Protein AF-A0A1N6WKF1-F1 (afdb_monomer)

Sequence (582 aa):
MKNIYFLLILSIYMLMGCNNAFAAHKDSLQYNIKNKSRFSIPELYSDHFINNSDNDPETDAEIGKVIGAFNTLEASGHFTNTINPNDLTELPIGLKENISNVEYGIVVTKAKFTPEYALINVYARVVTPQQGAEGGKKTLFFGAEDVKLSYGGKIIGDAKLSLLGDINMPFNQNQWMLTLEGGRINKLNGGSVNDNTYVIIDCDGIKELSLKGNVQISRNVLVPLDGNGSVLPEFGSNGQTNRVRGDFAFKATDWNDILVKVSITPFAITSQIKNQDKGYFSFFVNNAVLDLSDLRTDPSVMFPQYYNTHGYLIGGTESWRGLYVQTLNIGLPQEFKTEDHIDSRVSFEANNLLIDSYGVSGNFAANNIFPIDRGVTNKENAWRYSLDKVGIDLAASKIVGANLEGTIQLPIQKNNDSQNNNIPKYLGYRGIITEEEYLISVTTFDQIKFDIWSAKAMIDAGSTIEMRVKNREFLPKAILNGSLDIGANAKYAESSDPNEKKDADFKGVKFQGLTIQTKAPYITAQYFGVEGEQKLANFPASINDIVVIADGSQVSLGFKVDMQIKFPVRVKLHFCKFCFDC

Solvent-accessible surface area (backbone atoms only — not comparable to full-atom values): 32436 Å² total; per-residue (Å²): 135,82,89,84,89,80,81,84,87,81,77,86,90,82,84,88,86,81,84,87,87,85,79,87,84,86,84,89,79,93,74,91,77,80,77,82,72,77,83,68,77,76,73,78,84,71,58,60,58,69,86,66,67,88,57,55,73,69,47,50,51,52,52,50,50,52,54,50,48,52,53,51,26,68,74,69,61,41,66,47,80,55,57,41,65,85,63,67,81,55,73,44,33,29,40,76,51,74,58,95,82,28,43,39,35,38,40,35,67,47,76,46,82,51,102,79,35,31,31,28,29,40,34,38,39,40,36,48,43,65,87,43,66,79,67,39,63,46,77,46,48,25,30,22,31,58,41,43,32,31,81,85,43,40,58,64,72,82,47,49,20,10,22,57,32,56,46,61,45,37,16,61,92,24,37,29,35,42,35,41,37,28,20,41,63,32,89,86,68,18,41,51,35,59,68,47,14,31,37,33,43,58,41,69,47,81,74,40,40,34,47,19,33,36,39,37,36,22,52,74,58,30,36,22,31,47,100,76,62,45,76,54,60,65,54,42,100,85,72,44,72,53,46,25,40,25,49,40,71,51,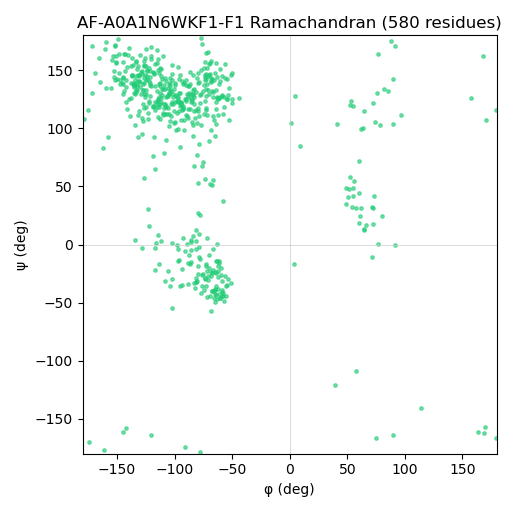78,37,95,47,86,50,62,38,74,42,69,22,43,38,51,25,30,30,52,33,75,42,64,73,42,77,32,47,40,42,54,26,43,43,40,70,51,28,36,40,34,64,12,74,76,48,55,69,88,83,69,69,80,54,69,64,36,74,78,68,59,74,46,78,79,38,72,35,62,48,52,36,35,41,26,63,52,34,38,39,26,48,29,59,31,52,28,27,78,92,24,69,94,45,60,46,66,48,74,41,50,42,39,40,40,41,79,64,36,38,29,30,67,39,66,51,64,66,74,39,56,45,92,42,21,28,29,44,95,71,77,52,39,34,24,26,38,42,31,43,38,41,30,35,49,54,62,35,59,79,40,28,41,38,33,29,35,36,42,60,98,48,51,62,91,74,88,72,90,61,93,84,55,59,90,48,48,47,35,36,27,39,46,47,82,92,45,60,53,33,53,30,59,60,88,57,49,41,61,34,53,69,70,61,20,45,33,39,51,39,74,88,26,39,39,40,46,43,65,50,78,30,24,41,47,46,32,37,36,36,28,32,34,34,34,35,43,46,93,58,77,90,60,93,71,89,56,91,78,69,87,59,73,31,71,48,65,56,33,35,36,32,53,36,29,40,38,67,51,84,67,30,49,52,62,76,42,47,34,51,80,64,84,43,61,40,62,99,44,67,34,32,43,70,46,38,43,80,48,59,57,74,86,47,66,41,78,45,72,43,74,52,69,71,80,89,72,91,78,92,82,91,85,80,88,82,82,84,79,67,89,126

Nearest PDB structures (foldseek):
  5fok-assembly1_A  TM=1.013E-01  e=9.916E-01  Pseudomonas aeruginosa PAO1
  6bpn-assembly1_A  TM=9.992E-02  e=1.251E+00  Escherichia coli K-12
  6bpo-assembly4_D  TM=1.224E-01  e=4.006E+00  Escherichia coli K-12

Secondary structure (DSSP, 8-state):
---------------------------------------PPP--------------HHHHHHHHHHHHHHHHHHHHT-B-SS--GGGTTSS-EEEEEEETTEEEEEEEEEEEE-SS-EEEEEEEEEE--TTSTTT---EEEEEEEEEEEETTTEESS-EEEEEBS-EEEEETTTTEEEEE--BEE-TTTS-EES-SSEEEE-SSSEEEEEEEEEEEE-TTTEEEB-TTSPBPPSB-TTSSB--EEEEEEEEES-TT--EEEEEE--EEEHHHHT-SSS---EEE-S-EEEE--SS---TT----HHHHHHTTTTT-STT--EEEEEEEEEEPPTT-EESS-SSS--EEEEEEEEEETTEEEEEEEEEEEEEEEEEES-SSSPPEEEEEEEEEEEETTEEEEEEEEEEEE-TT--------TTS-SSEEEEEEE-SS-EEE-----SEEEETGGGEEEEEPTT-EEEEEEETTEEEEEEEEEEEEEEEES--------TTS--SEEEEEEEEEEEEEESSSS-EE-SEEEESS-EE-TTSSEEEEEEEEEEETTEEEEEEEEEE----SS-----PPP-----

Radius of gyration: 40.0 Å; Cα contacts (8 Å, |Δi|>4): 1348; chains: 1; bounding box: 128×79×118 Å

Mean predicted aligned error: 13.72 Å

Foldseek 3Di:
DDDDDDDDDDDDDDDDDDDDDDDDDDDDDDDDDDDPDDPDDPDPPFQFDDQDFPADPVLVVVVVVQVVQVVVCVVVVQEDQFAAPVSVPDDFHKYWDADPNKIKIKTWGDWDDDPFWIWTKMKMWIWDQQLFAVPGTDIWIWTFGGFTAGNVRKTDPWPKTWTRGKGWRAHLNRQKIKIWHTFDQDPVRRDTDPRQWIFTAIRRGTDKTKTWTKMWGTLQFKFFADPQQHGDDQADPVRDGDTWMWTFIDIDPDPQFQKTKTATGKIWTNLQVVDQQKFTKIKAAGIKIFDRHLAADDPLQDDDPCCVVVVVQVVHPSSFGWIWGAKIKMFDGLQWFWPVANPGTQIDMFGTWTQGSLGIFDKGKDACSDAQNTTWQHDPLTKTKTFGMWIFTDDSSFTPWIKTKIWIDAPFADPDPDPPPPADRTFIWMWIDGSVFGGTWGFGDFWGATPPQRKTKTFDGPWTWGFGTGSRGTKIKTFTWTFIWHFPPDPPDPDPDPPDDTQFIAGGFTFGRFMAISDPVRTDTPATFHDDWGDRRPFQKTWGGWHWDGDRPFTDIDTDIDHDDDDDDDDDDDDDDDGDDD

pLDDT: mean 77.57, std 20.73, range [22.56, 97.56]

Structure (mmCIF, N/CA/C/O backbone):
data_AF-A0A1N6WKF1-F1
#
_entry.id   AF-A0A1N6WKF1-F1
#
loop_
_atom_site.group_PDB
_atom_site.id
_atom_site.type_symbol
_atom_site.label_atom_id
_atom_site.label_alt_id
_atom_site.label_comp_id
_atom_site.label_asym_id
_atom_site.label_entity_id
_atom_site.label_seq_id
_atom_site.pdbx_PDB_ins_code
_atom_site.Cartn_x
_atom_site.Cartn_y
_atom_site.Cartn_z
_atom_site.occupancy
_atom_site.B_iso_or_equiv
_atom_site.auth_seq_id
_atom_site.auth_comp_id
_atom_site.auth_asym_id
_atom_site.auth_atom_id
_atom_site.pdbx_PDB_model_num
ATOM 1 N N . MET A 1 1 ? 84.479 16.472 10.503 1.00 37.78 1 MET A N 1
ATOM 2 C CA . MET A 1 1 ? 84.523 17.217 9.223 1.00 37.78 1 MET A CA 1
ATOM 3 C C . MET A 1 1 ? 83.246 18.044 9.146 1.00 37.78 1 MET A C 1
ATOM 5 O O . MET A 1 1 ? 82.186 17.455 9.042 1.00 37.78 1 MET A O 1
ATOM 9 N N . LYS A 1 2 ? 83.305 19.279 9.668 1.00 32.84 2 LYS A N 1
ATOM 10 C CA . LYS A 1 2 ? 83.156 20.555 8.929 1.00 32.84 2 LYS A CA 1
ATOM 11 C C . LYS A 1 2 ? 81.752 20.711 8.293 1.00 32.84 2 LYS A C 1
ATOM 13 O O . LYS A 1 2 ? 81.463 19.998 7.348 1.00 32.84 2 LYS A O 1
ATOM 18 N N . ASN A 1 3 ? 80.834 21.476 8.909 1.00 32.59 3 ASN A N 1
ATOM 19 C CA . ASN A 1 3 ? 80.689 22.958 8.835 1.00 32.59 3 ASN A CA 1
ATOM 20 C C . ASN A 1 3 ? 80.143 23.381 7.452 1.00 32.59 3 ASN A C 1
ATOM 22 O O . ASN A 1 3 ? 80.785 23.033 6.472 1.00 32.59 3 ASN A O 1
ATOM 26 N N . ILE A 1 4 ? 79.012 24.081 7.245 1.00 32.16 4 ILE A N 1
ATOM 27 C CA . ILE A 1 4 ? 78.360 25.274 7.862 1.00 32.16 4 ILE A CA 1
ATOM 28 C C . ILE A 1 4 ? 76.945 25.359 7.198 1.00 32.16 4 ILE A C 1
ATOM 30 O O . ILE A 1 4 ? 76.880 25.108 6.000 1.00 32.16 4 ILE A O 1
ATOM 34 N N . TYR A 1 5 ? 75.756 25.494 7.814 1.00 31.97 5 TYR A N 1
ATOM 35 C CA . TYR A 1 5 ? 75.121 26.463 8.741 1.00 31.97 5 TYR A CA 1
ATOM 36 C C . TYR A 1 5 ? 74.868 27.897 8.227 1.00 31.97 5 TYR A C 1
ATOM 38 O O . TYR A 1 5 ? 75.799 28.674 8.082 1.00 31.97 5 TYR A O 1
ATOM 46 N N . PHE A 1 6 ? 73.589 28.280 8.115 1.00 28.36 6 PHE A N 1
ATOM 47 C CA . PHE A 1 6 ? 73.062 29.615 8.474 1.00 28.36 6 PHE A CA 1
ATOM 48 C C . PHE A 1 6 ? 71.521 29.495 8.620 1.00 28.36 6 PHE A C 1
ATOM 50 O O . PHE A 1 6 ? 70.817 29.437 7.620 1.00 28.36 6 PHE A O 1
ATOM 57 N N . LEU A 1 7 ? 70.975 29.047 9.766 1.00 26.23 7 LEU A N 1
ATOM 58 C CA . LEU A 1 7 ? 70.470 29.850 10.910 1.00 26.23 7 LEU A CA 1
ATOM 59 C C . LEU A 1 7 ? 69.690 31.109 10.470 1.00 26.23 7 LEU A C 1
ATOM 61 O O . LEU A 1 7 ? 70.266 32.008 9.875 1.00 26.23 7 LEU A O 1
ATOM 65 N N . LEU A 1 8 ? 68.352 31.126 10.547 1.00 26.27 8 LEU A N 1
ATOM 66 C CA . LEU A 1 8 ? 67.514 31.481 11.714 1.00 26.27 8 LEU A CA 1
ATOM 67 C C . LEU A 1 8 ? 67.859 32.851 12.337 1.00 26.27 8 LEU A C 1
ATOM 69 O O . LEU A 1 8 ? 68.944 33.041 12.873 1.00 26.27 8 LEU A O 1
ATOM 73 N N . ILE A 1 9 ? 66.819 33.696 12.393 1.00 26.62 9 ILE A N 1
ATOM 74 C CA . ILE A 1 9 ? 66.596 34.841 13.296 1.00 26.62 9 ILE A CA 1
ATOM 75 C C . ILE A 1 9 ? 67.137 36.194 12.814 1.00 26.62 9 ILE A C 1
ATOM 77 O O . ILE A 1 9 ? 68.294 36.540 13.016 1.00 26.62 9 ILE A O 1
ATOM 81 N N . LEU A 1 10 ? 66.209 37.037 12.352 1.00 23.73 10 LEU A N 1
ATOM 82 C CA . LEU A 1 10 ? 66.178 38.435 12.771 1.00 23.73 10 LEU A CA 1
ATOM 83 C C . LEU A 1 10 ? 64.723 38.807 13.115 1.00 23.73 10 LEU A C 1
ATOM 85 O O . LEU A 1 10 ? 63.861 38.908 12.246 1.00 23.73 10 LEU A O 1
ATOM 89 N N . SER A 1 11 ? 64.478 38.850 14.428 1.00 24.16 11 SER A N 1
ATOM 90 C CA . SER A 1 11 ? 63.603 39.756 15.198 1.00 24.16 11 SER A CA 1
ATOM 91 C C . SER A 1 11 ? 62.751 40.755 14.391 1.00 24.16 11 SER A C 1
ATOM 93 O O . SER A 1 11 ? 63.273 41.474 13.549 1.00 24.16 11 SER A O 1
ATOM 95 N N . ILE A 1 12 ? 61.430 40.829 14.589 1.00 25.83 12 ILE A N 1
ATOM 96 C CA . ILE A 1 12 ? 60.766 41.550 15.696 1.00 25.83 12 ILE A CA 1
ATOM 97 C C . ILE A 1 12 ? 61.236 43.022 15.828 1.00 25.83 12 ILE A C 1
ATOM 99 O O . ILE A 1 12 ? 62.388 43.282 16.152 1.00 25.83 12 ILE A O 1
ATOM 103 N N . TYR A 1 13 ? 60.254 43.929 15.698 1.00 22.75 13 TYR A N 1
ATOM 104 C CA . TYR A 1 13 ? 60.207 45.363 16.050 1.00 22.75 13 TYR A CA 1
ATOM 105 C C . TYR A 1 13 ? 60.883 46.408 15.142 1.00 22.75 13 TYR A C 1
ATOM 107 O O . TYR A 1 13 ? 62.071 46.678 15.257 1.00 22.75 13 TYR A O 1
ATOM 115 N N . MET A 1 14 ? 60.050 47.117 14.365 1.00 22.56 14 MET A N 1
ATOM 116 C CA . MET A 1 14 ? 59.837 48.586 14.393 1.00 22.56 14 MET A CA 1
ATOM 117 C C . MET A 1 14 ? 58.983 48.965 13.164 1.00 22.56 14 MET A C 1
ATOM 119 O O . MET A 1 14 ? 59.391 48.714 12.040 1.00 22.56 14 MET A O 1
ATOM 123 N N . LEU A 1 15 ? 57.699 49.308 13.314 1.00 23.19 15 LEU A N 1
ATOM 124 C CA . LEU A 1 15 ? 57.129 50.597 13.754 1.00 23.19 15 LEU A CA 1
ATOM 125 C C . LEU A 1 15 ? 57.025 51.647 12.635 1.00 23.19 15 LEU A C 1
ATOM 127 O O . LEU A 1 15 ? 57.998 51.946 11.958 1.00 23.19 15 LEU A O 1
ATOM 131 N N . MET A 1 16 ? 55.834 52.264 12.604 1.00 25.94 16 MET A N 1
ATOM 132 C CA . MET A 1 16 ? 55.419 53.478 11.884 1.00 25.94 16 MET A CA 1
ATOM 133 C C . MET A 1 16 ? 55.189 53.314 10.372 1.00 25.94 16 MET A C 1
ATOM 135 O O . MET A 1 16 ? 56.022 52.797 9.653 1.00 25.94 16 MET A O 1
ATOM 139 N N . GLY A 1 17 ? 54.086 53.758 9.779 1.00 24.44 17 GLY A N 1
ATOM 140 C CA . GLY A 1 17 ? 52.971 54.546 10.281 1.00 24.44 17 GLY A CA 1
ATOM 141 C C . GLY A 1 17 ? 52.286 55.237 9.100 1.00 24.44 17 GLY A C 1
ATOM 142 O O . GLY A 1 17 ? 52.933 55.931 8.326 1.00 24.44 17 GLY A O 1
ATOM 143 N N . CYS A 1 18 ? 50.978 55.049 8.975 1.00 24.20 18 CYS A N 1
ATOM 144 C CA . CYS A 1 18 ? 50.032 56.047 8.474 1.00 24.20 18 CYS A CA 1
ATOM 145 C C . CYS A 1 18 ? 48.665 55.618 9.020 1.00 24.20 18 CYS A C 1
ATOM 147 O O . CYS A 1 18 ? 48.129 54.595 8.612 1.00 24.20 18 CYS A O 1
ATOM 149 N N . ASN A 1 19 ? 48.285 56.141 10.188 1.00 26.33 19 ASN A N 1
ATOM 150 C CA . ASN A 1 19 ? 47.497 57.370 10.371 1.00 26.33 19 ASN A CA 1
ATOM 151 C C . ASN A 1 19 ? 46.109 57.226 9.733 1.00 26.33 19 ASN A C 1
ATOM 153 O O . ASN A 1 19 ? 45.981 57.216 8.518 1.00 26.33 19 ASN A O 1
ATOM 157 N N . ASN A 1 20 ? 45.081 56.922 10.522 1.00 26.06 20 ASN A N 1
ATOM 158 C CA . ASN A 1 20 ? 44.403 57.760 11.530 1.00 26.06 20 ASN A CA 1
ATOM 159 C C . ASN A 1 20 ? 43.164 58.403 10.911 1.00 26.06 20 ASN A C 1
ATOM 161 O O . ASN A 1 20 ? 43.280 59.321 10.110 1.00 26.06 20 ASN A O 1
ATOM 165 N N . ALA A 1 21 ? 41.994 57.972 11.369 1.00 25.20 21 ALA A N 1
ATOM 166 C CA . ALA A 1 21 ? 41.116 58.806 12.186 1.00 25.20 21 ALA A CA 1
ATOM 167 C C . ALA A 1 21 ? 39.856 57.996 12.509 1.00 25.20 21 ALA A C 1
ATOM 169 O O . ALA A 1 21 ? 39.130 57.609 11.605 1.00 25.20 21 ALA A O 1
ATOM 170 N N . PHE A 1 22 ? 39.627 57.691 13.784 1.00 24.61 22 PHE A N 1
ATOM 171 C CA . PHE A 1 22 ? 38.478 58.213 14.530 1.00 24.61 22 PHE A CA 1
ATOM 172 C C . PHE A 1 22 ? 38.545 57.680 15.963 1.00 24.61 22 PHE A C 1
ATOM 174 O O . PHE A 1 22 ? 38.367 56.495 16.235 1.00 24.61 22 PHE A O 1
ATOM 181 N N . ALA A 1 23 ? 38.869 58.593 16.873 1.00 24.53 23 ALA A N 1
ATOM 182 C CA . ALA A 1 23 ? 38.777 58.397 18.304 1.00 24.53 23 ALA A CA 1
ATOM 183 C C . ALA A 1 23 ? 37.346 58.690 18.779 1.00 24.53 23 ALA A C 1
ATOM 185 O O . ALA A 1 23 ? 36.714 59.613 18.278 1.00 24.53 23 ALA A O 1
ATOM 186 N N . ALA A 1 24 ? 36.936 57.925 19.795 1.00 26.53 24 ALA A N 1
ATOM 187 C CA . ALA A 1 24 ? 36.057 58.297 20.905 1.00 26.53 24 ALA A CA 1
ATOM 188 C C . ALA A 1 24 ? 34.667 58.891 20.592 1.00 26.53 24 ALA A C 1
ATOM 190 O O . ALA A 1 24 ? 34.552 60.028 20.162 1.00 26.53 24 ALA A O 1
ATOM 191 N N . HIS A 1 25 ? 33.601 58.215 21.031 1.00 25.89 25 HIS A N 1
ATOM 192 C CA . HIS A 1 25 ? 32.959 58.569 22.303 1.00 25.89 25 HIS A CA 1
ATOM 193 C C . HIS A 1 25 ? 31.938 57.504 22.724 1.00 25.89 25 HIS A C 1
ATOM 195 O O . HIS A 1 25 ? 31.311 56.834 21.910 1.00 25.89 25 HIS A O 1
ATOM 201 N N . LYS A 1 26 ? 31.824 57.357 24.038 1.00 27.23 26 LYS A N 1
ATOM 202 C CA . LYS A 1 26 ? 30.917 56.488 24.778 1.00 27.23 26 LYS A CA 1
ATOM 203 C C . LYS A 1 26 ? 29.518 57.127 24.844 1.00 27.23 26 LYS A C 1
ATOM 205 O O . LYS A 1 26 ? 29.430 58.347 24.976 1.00 27.23 26 LYS A O 1
ATOM 210 N N . ASP A 1 27 ? 28.512 56.255 24.848 1.00 25.66 27 ASP A N 1
ATOM 211 C CA . ASP A 1 27 ? 27.101 56.418 25.234 1.00 25.66 27 ASP A CA 1
ATOM 212 C C . ASP A 1 27 ? 26.043 56.954 24.249 1.00 25.66 27 ASP A C 1
ATOM 214 O O . ASP A 1 27 ? 26.132 58.025 23.658 1.00 25.66 27 ASP A O 1
ATOM 218 N N . SER A 1 28 ? 24.944 56.186 24.249 1.00 28.48 28 SER A N 1
ATOM 219 C CA . SER A 1 28 ? 23.585 56.445 23.762 1.00 28.48 28 SER A CA 1
ATOM 220 C C . SER A 1 28 ? 23.352 56.439 22.247 1.00 28.48 28 SER A C 1
ATOM 222 O O . SER A 1 28 ? 23.659 57.388 21.542 1.00 28.48 28 SER A O 1
ATOM 224 N N . LEU A 1 29 ? 22.718 55.363 21.766 1.00 24.48 29 LEU A N 1
ATOM 225 C CA . LEU A 1 29 ? 21.464 55.409 21.000 1.00 24.48 29 LEU A CA 1
ATOM 226 C C . LEU A 1 29 ? 20.990 53.974 20.731 1.00 24.48 29 LEU A C 1
ATOM 228 O O . LEU A 1 29 ? 21.654 53.178 20.071 1.00 24.48 29 LEU A O 1
ATOM 232 N N . GLN A 1 30 ? 19.835 53.641 21.304 1.00 32.75 30 GLN A N 1
ATOM 233 C CA . GLN A 1 30 ? 19.128 52.396 21.050 1.00 32.75 30 GLN A CA 1
ATOM 234 C C . GLN A 1 30 ? 18.736 52.306 19.572 1.00 32.75 30 GLN A C 1
ATOM 236 O O . GLN A 1 30 ? 18.027 53.176 19.071 1.00 32.75 30 GLN A O 1
ATOM 241 N N . TYR A 1 31 ? 19.117 51.218 18.906 1.00 23.39 31 TYR A N 1
ATOM 242 C CA . TYR A 1 31 ? 18.429 50.764 17.702 1.00 23.39 31 TYR A CA 1
ATOM 243 C C . TYR A 1 31 ? 18.294 49.240 17.740 1.00 23.39 31 TYR A C 1
ATOM 245 O O . TYR A 1 31 ? 19.268 48.494 17.674 1.00 23.39 31 TYR A O 1
ATOM 253 N N . ASN A 1 32 ? 17.050 48.795 17.916 1.00 30.72 32 ASN A N 1
ATOM 254 C CA . ASN A 1 32 ? 16.631 47.399 17.904 1.00 30.72 32 ASN A CA 1
ATOM 255 C C . ASN A 1 32 ? 16.901 46.778 16.527 1.00 30.72 32 ASN A C 1
ATOM 257 O O . ASN A 1 32 ? 16.188 47.077 15.569 1.00 30.72 32 ASN A O 1
ATOM 261 N N . ILE A 1 33 ? 17.858 45.853 16.439 1.00 29.73 33 ILE A N 1
ATOM 262 C CA . ILE A 1 33 ? 17.930 44.897 15.330 1.00 29.73 33 ILE A CA 1
ATOM 263 C C . ILE A 1 33 ? 17.448 43.551 15.862 1.00 29.73 33 ILE A C 1
ATOM 265 O O . ILE A 1 33 ? 18.150 42.845 16.584 1.00 29.73 33 ILE A O 1
ATOM 269 N N . LYS A 1 34 ? 16.198 43.235 15.510 1.00 29.91 34 LYS A N 1
ATOM 270 C CA . LYS A 1 34 ? 15.560 41.940 15.732 1.00 29.91 34 LYS A CA 1
ATOM 271 C C . LYS A 1 34 ? 16.421 40.817 15.145 1.00 29.91 34 LYS A C 1
ATOM 273 O O . LYS A 1 34 ? 16.797 40.862 13.978 1.00 29.91 34 LYS A O 1
ATOM 278 N N . ASN A 1 35 ? 16.675 39.822 15.993 1.00 27.80 35 ASN A N 1
ATOM 279 C CA . ASN A 1 35 ? 17.045 38.434 15.722 1.00 27.80 35 ASN A CA 1
ATOM 280 C C . ASN A 1 35 ? 17.199 38.046 14.241 1.00 27.80 35 ASN A C 1
ATOM 282 O O . ASN A 1 35 ? 16.221 37.737 13.563 1.00 27.80 35 ASN A O 1
ATOM 286 N N . LYS A 1 36 ? 18.453 37.903 13.792 1.00 29.98 36 LYS A N 1
ATOM 287 C CA . LYS A 1 36 ? 18.791 36.885 12.791 1.00 29.98 36 LYS A CA 1
ATOM 288 C C . LYS A 1 36 ? 18.625 35.526 13.466 1.00 29.98 36 LYS A C 1
ATOM 290 O O . LYS A 1 36 ? 19.495 35.092 14.220 1.00 29.98 36 LYS A O 1
ATOM 295 N N . SER A 1 37 ? 17.486 34.886 13.227 1.00 28.33 37 SER A N 1
ATOM 296 C CA . SER A 1 37 ? 17.310 33.464 13.483 1.00 28.33 37 SER A CA 1
ATOM 297 C C . SER A 1 37 ? 18.414 32.700 12.754 1.00 28.33 37 SER A C 1
ATOM 299 O O . SER A 1 37 ? 18.620 32.841 11.547 1.00 28.33 37 SER A O 1
ATOM 301 N N . ARG A 1 38 ? 19.156 31.890 13.510 1.00 28.34 38 ARG A N 1
ATOM 302 C CA . ARG A 1 38 ? 19.869 30.749 12.946 1.00 28.34 38 ARG A CA 1
ATOM 303 C C . ARG A 1 38 ? 18.803 29.897 12.263 1.00 28.34 38 ARG A C 1
ATOM 305 O O . ARG A 1 38 ? 17.875 29.458 12.934 1.00 28.34 38 ARG A O 1
ATOM 312 N N . PHE A 1 39 ? 18.909 29.708 10.953 1.00 29.69 39 PHE A N 1
ATOM 313 C CA . PHE A 1 39 ? 18.205 28.623 10.282 1.00 29.69 39 PHE A CA 1
ATOM 314 C C . PHE A 1 39 ? 18.796 27.322 10.827 1.00 29.69 39 PHE A C 1
ATOM 316 O O . PHE A 1 39 ? 19.851 26.868 10.389 1.00 29.69 39 PHE A O 1
ATOM 323 N N . SER A 1 40 ? 18.163 26.778 11.861 1.00 28.72 40 SER A N 1
ATOM 324 C CA . SER A 1 40 ? 18.255 25.364 12.181 1.00 28.72 40 SER A CA 1
ATOM 325 C C . SER A 1 40 ? 17.661 24.605 10.998 1.00 28.72 40 SER A C 1
ATOM 327 O O . SER A 1 40 ? 16.544 24.886 10.564 1.00 28.72 40 SER A O 1
ATOM 329 N N . ILE A 1 41 ? 18.439 23.674 10.451 1.00 32.62 41 ILE A N 1
ATOM 330 C CA . ILE A 1 41 ? 17.928 22.607 9.589 1.00 32.62 41 ILE A CA 1
ATOM 331 C C . ILE A 1 41 ? 16.756 21.979 10.361 1.00 32.62 41 ILE A C 1
ATOM 333 O O . ILE A 1 41 ? 16.967 21.650 11.533 1.00 32.62 41 ILE A O 1
ATOM 337 N N . PRO A 1 42 ? 15.538 21.877 9.795 1.00 37.97 42 PRO A N 1
ATOM 338 C CA . PRO A 1 42 ? 14.446 21.210 10.484 1.00 37.97 42 PRO A CA 1
ATOM 339 C C . PRO A 1 42 ? 14.914 19.809 10.863 1.00 37.97 42 PRO A C 1
ATOM 341 O O . PRO A 1 42 ? 15.413 19.069 10.012 1.00 37.97 42 PRO A O 1
ATOM 344 N N . GLU A 1 43 ? 14.803 19.481 12.147 1.00 37.06 43 GLU A N 1
ATOM 345 C CA . GLU A 1 43 ? 14.845 18.104 12.621 1.00 37.06 43 GLU A CA 1
ATOM 346 C C . GLU A 1 43 ? 13.980 17.272 11.672 1.00 37.06 43 GLU A C 1
ATOM 348 O O . GLU A 1 43 ? 12.849 17.659 11.371 1.00 37.06 43 GLU A O 1
ATOM 353 N N . LEU A 1 44 ? 14.551 16.198 11.124 1.00 42.22 44 LEU A N 1
ATOM 354 C CA . LEU A 1 44 ? 13.854 15.289 10.224 1.00 42.22 44 LEU A CA 1
ATOM 355 C C . LEU A 1 44 ? 12.562 14.862 10.938 1.00 42.22 44 LEU A C 1
ATOM 357 O O . LEU A 1 44 ? 12.637 14.139 11.932 1.00 42.22 44 LEU A O 1
ATOM 361 N N . TYR A 1 45 ? 11.403 15.366 10.501 1.00 58.06 45 TYR A N 1
ATOM 362 C CA . TYR A 1 45 ? 10.125 14.994 11.098 1.00 58.06 45 TYR A CA 1
ATOM 363 C C . TYR A 1 45 ? 9.992 13.480 10.966 1.00 58.06 45 TYR A C 1
ATOM 365 O O . TYR A 1 45 ? 9.957 12.927 9.868 1.00 58.06 45 TYR A O 1
ATOM 373 N N . SER A 1 46 ? 10.040 12.811 12.108 1.00 67.69 46 SER A N 1
ATOM 374 C CA . SER A 1 46 ? 10.032 11.366 12.193 1.00 67.69 46 SER A CA 1
ATOM 375 C C . SER A 1 46 ? 8.612 10.961 12.539 1.00 67.69 46 SER A C 1
ATOM 377 O O . SER A 1 46 ? 8.176 11.166 13.670 1.00 67.69 46 SER A O 1
ATOM 379 N N . ASP A 1 47 ? 7.881 10.429 11.560 1.00 83.06 47 ASP A N 1
ATOM 380 C CA . ASP A 1 47 ? 6.450 10.139 11.689 1.00 83.06 47 ASP A CA 1
ATOM 381 C C . ASP A 1 47 ? 6.209 8.887 12.549 1.00 83.06 47 ASP A C 1
ATOM 383 O O . ASP A 1 47 ? 5.891 7.819 12.039 1.00 83.06 47 ASP A O 1
ATOM 387 N N . HIS A 1 48 ? 6.439 8.973 13.855 1.00 81.62 48 HIS A N 1
ATOM 388 C CA . HIS A 1 48 ? 6.141 7.895 14.797 1.00 81.62 48 HIS A CA 1
ATOM 389 C C . HIS A 1 48 ? 4.822 8.177 15.499 1.00 81.62 48 HIS A C 1
ATOM 391 O O . HIS A 1 48 ? 4.560 9.304 15.926 1.00 81.62 48 HIS A O 1
ATOM 397 N N . PHE A 1 49 ? 4.011 7.138 15.673 1.00 83.88 49 PHE A N 1
ATOM 398 C CA . PHE A 1 49 ? 2.817 7.259 16.490 1.00 83.88 49 PHE A CA 1
ATOM 399 C C . PHE A 1 49 ? 3.194 7.383 17.964 1.00 83.88 49 PHE A C 1
ATOM 401 O O . PHE A 1 49 ? 4.008 6.624 18.491 1.00 83.88 49 PHE A O 1
ATOM 408 N N . ILE A 1 50 ? 2.574 8.347 18.636 1.00 76.56 50 ILE A N 1
ATOM 409 C CA . ILE A 1 50 ? 2.678 8.526 20.080 1.00 76.56 50 ILE A CA 1
ATOM 410 C C . ILE A 1 50 ? 1.374 8.020 20.686 1.00 76.56 50 ILE A C 1
ATOM 412 O O . ILE A 1 50 ? 0.293 8.257 20.151 1.00 76.56 50 ILE A O 1
ATOM 416 N N . ASN A 1 51 ? 1.478 7.315 21.808 1.00 66.69 51 ASN A N 1
ATOM 417 C CA . ASN A 1 51 ? 0.331 6.818 22.556 1.00 66.69 51 ASN A CA 1
ATOM 418 C C . ASN A 1 51 ? -0.336 7.957 23.351 1.00 66.69 51 ASN A C 1
ATOM 420 O O . ASN A 1 51 ? -0.271 7.967 24.579 1.00 66.69 51 ASN A O 1
ATOM 424 N N . ASN A 1 52 ? -0.946 8.914 22.650 1.00 61.88 52 ASN A N 1
ATOM 425 C CA . ASN A 1 52 ? -1.798 9.935 23.248 1.00 61.88 52 ASN A CA 1
ATOM 426 C C . ASN A 1 52 ? -3.258 9.635 22.897 1.00 61.88 52 ASN A C 1
ATOM 428 O O . ASN A 1 52 ? -3.614 9.430 21.734 1.00 61.88 52 ASN A O 1
ATOM 432 N N . SER A 1 53 ? -4.089 9.582 23.928 1.00 60.75 53 SER A N 1
ATOM 433 C CA . SER A 1 53 ? -5.541 9.529 23.826 1.00 60.75 53 SER A CA 1
ATOM 434 C C . SER A 1 53 ? -6.043 10.895 24.270 1.00 60.75 53 SER A C 1
ATOM 436 O O . SER A 1 53 ? -6.240 11.108 25.463 1.00 60.75 53 SER A O 1
ATOM 438 N N . ASP A 1 54 ? -6.181 11.832 23.335 1.00 66.38 54 ASP A N 1
ATOM 439 C CA . ASP A 1 54 ? -6.712 13.168 23.624 1.00 66.38 54 ASP A CA 1
ATOM 440 C C . ASP A 1 54 ? -8.247 13.105 23.623 1.00 66.38 54 ASP A C 1
ATOM 442 O O . ASP A 1 54 ? -8.913 13.627 22.727 1.00 66.38 54 ASP A O 1
ATOM 446 N N . ASN A 1 55 ? -8.808 12.397 24.605 1.00 79.75 55 ASN A N 1
ATOM 447 C CA . ASN A 1 55 ? -10.245 12.424 24.850 1.00 79.75 55 ASN A CA 1
ATOM 448 C C . ASN A 1 55 ? -10.649 13.799 25.392 1.00 79.75 55 ASN A C 1
ATOM 450 O O . ASN A 1 55 ? -9.846 14.538 25.965 1.00 79.75 55 ASN A O 1
ATOM 454 N N . ASP A 1 56 ? -11.917 14.161 25.215 1.00 84.62 56 ASP A N 1
ATOM 455 C CA . ASP A 1 56 ? -12.434 15.360 25.856 1.00 84.62 56 ASP A CA 1
ATOM 456 C C . ASP A 1 56 ? -12.553 15.159 27.390 1.00 84.62 56 ASP A C 1
ATOM 458 O O . ASP A 1 56 ? -12.722 14.027 27.860 1.00 84.62 56 ASP A O 1
ATOM 462 N N . PRO A 1 57 ? -12.512 16.239 28.195 1.00 88.44 57 PRO A N 1
ATOM 463 C CA . PRO A 1 57 ? -12.534 16.129 29.656 1.00 88.44 57 PRO A CA 1
ATOM 464 C C . PRO A 1 57 ? -13.776 15.443 30.245 1.00 88.44 57 PRO A C 1
ATOM 466 O O . PRO A 1 57 ? -13.709 14.920 31.358 1.00 88.44 57 PRO A O 1
ATOM 469 N N . GLU A 1 58 ? -14.919 15.471 29.551 1.00 88.06 58 GLU A N 1
ATOM 470 C CA . GLU A 1 58 ? -16.132 14.786 30.009 1.00 88.06 58 GLU A CA 1
ATOM 471 C C . GLU A 1 58 ? -15.956 13.273 29.869 1.00 88.06 58 GLU A C 1
ATOM 473 O O . GLU A 1 58 ? -16.210 12.532 30.820 1.00 88.06 58 GLU A O 1
ATOM 478 N N . THR A 1 59 ? -15.438 12.825 28.725 1.00 89.44 59 THR A N 1
ATOM 479 C CA . THR A 1 59 ? -15.094 11.420 28.486 1.00 89.44 59 THR A CA 1
ATOM 480 C C . THR A 1 59 ? -14.072 10.906 29.506 1.00 89.44 59 THR A C 1
ATOM 482 O O . THR A 1 59 ? -14.284 9.844 30.095 1.00 89.44 59 THR A O 1
ATOM 485 N N . ASP A 1 60 ? -13.021 11.675 29.809 1.00 90.62 60 ASP A N 1
ATOM 486 C CA . ASP A 1 60 ? -12.032 11.301 30.834 1.00 90.62 60 ASP A CA 1
ATOM 487 C C . ASP A 1 60 ? -12.646 11.181 32.237 1.00 90.62 60 ASP A C 1
ATOM 489 O O . ASP A 1 60 ? -12.313 10.269 33.001 1.00 90.62 60 ASP A O 1
ATOM 493 N N . ALA A 1 61 ? -13.581 12.071 32.585 1.00 92.12 61 ALA A N 1
ATOM 494 C CA . ALA A 1 61 ? -14.296 11.993 33.853 1.00 92.12 61 ALA A CA 1
ATOM 495 C C . ALA A 1 61 ? -15.167 10.729 33.942 1.00 92.12 61 ALA A C 1
ATOM 497 O O . ALA A 1 61 ? -15.230 10.103 35.003 1.00 92.12 61 ALA A O 1
ATOM 498 N N . GLU A 1 62 ? -15.818 10.326 32.847 1.00 92.38 62 GLU A N 1
ATOM 499 C CA . GLU A 1 62 ? -16.574 9.071 32.788 1.00 92.38 62 GLU A CA 1
ATOM 500 C C . GLU A 1 62 ? -15.659 7.851 32.914 1.00 92.38 62 GLU A C 1
ATOM 502 O O . GLU A 1 62 ? -15.927 6.983 33.744 1.00 92.38 62 GLU A O 1
ATOM 507 N N . ILE A 1 63 ? -14.536 7.814 32.192 1.00 93.88 63 ILE A N 1
ATOM 508 C CA . ILE A 1 63 ? -13.526 6.753 32.334 1.00 93.88 63 ILE A CA 1
ATOM 509 C C . ILE A 1 63 ? -13.055 6.653 33.794 1.00 93.88 63 ILE A C 1
ATOM 511 O O . ILE A 1 63 ? -12.999 5.557 34.356 1.00 93.88 63 ILE A O 1
ATOM 515 N N . GLY A 1 64 ? -12.792 7.789 34.449 1.00 95.06 64 GLY A N 1
ATOM 516 C CA . GLY A 1 64 ? -12.425 7.843 35.865 1.00 95.06 64 GLY A CA 1
ATOM 517 C C . GLY A 1 64 ? -13.483 7.237 36.797 1.00 95.06 64 GLY A C 1
ATOM 518 O O . GLY A 1 64 ? -13.130 6.521 37.739 1.00 95.06 64 GLY A O 1
ATOM 519 N N . LYS A 1 65 ? -14.778 7.450 36.519 1.00 94.06 65 LYS A N 1
ATOM 520 C CA . LYS A 1 65 ? -15.876 6.804 37.264 1.00 94.06 65 LYS A CA 1
ATOM 521 C C . LYS A 1 65 ? -15.866 5.293 37.080 1.00 94.06 65 LYS A C 1
ATOM 523 O O . LYS A 1 65 ? -16.029 4.575 38.064 1.00 94.06 65 LYS A O 1
ATOM 528 N N . VAL A 1 66 ? -15.657 4.812 35.852 1.00 95.94 66 VAL A N 1
ATOM 529 C CA . VAL A 1 66 ? -15.602 3.370 35.568 1.00 95.94 66 VAL A CA 1
ATOM 530 C C . VAL A 1 66 ? -14.430 2.719 36.298 1.00 95.94 66 VAL A C 1
ATOM 532 O O . VAL A 1 66 ? -14.616 1.714 36.982 1.00 95.94 66 VAL A O 1
ATOM 535 N N . ILE A 1 67 ? -13.241 3.324 36.231 1.00 96.50 67 ILE A N 1
ATOM 536 C CA . ILE A 1 67 ? -12.055 2.856 36.964 1.00 96.50 67 ILE A CA 1
ATOM 537 C C . ILE A 1 67 ? -12.343 2.795 38.469 1.00 96.50 67 ILE A C 1
ATOM 539 O O . ILE A 1 67 ? -12.085 1.774 39.107 1.00 96.50 67 ILE A O 1
ATOM 543 N N . GLY A 1 68 ? -12.918 3.860 39.036 1.00 97.19 68 GLY A N 1
ATOM 544 C CA . GLY A 1 68 ? -13.299 3.902 40.448 1.00 97.19 68 GLY A CA 1
ATOM 545 C C . GLY A 1 68 ? -14.281 2.792 40.829 1.00 97.19 68 GLY A C 1
ATOM 546 O O . GLY A 1 68 ? -14.071 2.111 41.830 1.00 97.19 68 GLY A O 1
ATOM 547 N N . ALA A 1 69 ? -15.303 2.559 40.003 1.00 96.94 69 ALA A N 1
ATOM 548 C CA . ALA A 1 69 ? -16.298 1.516 40.224 1.00 96.94 69 ALA A CA 1
ATOM 549 C C . ALA A 1 69 ? -15.684 0.111 40.261 1.00 96.94 69 ALA A C 1
ATOM 551 O O . ALA A 1 69 ? -15.977 -0.656 41.178 1.00 96.94 69 ALA A O 1
ATOM 552 N N . PHE A 1 70 ? -14.803 -0.214 39.309 1.00 97.38 70 PHE A N 1
ATOM 553 C CA . PHE A 1 70 ? -14.106 -1.501 39.306 1.00 97.38 70 PHE A CA 1
ATOM 554 C C . PHE A 1 70 ? -13.157 -1.649 40.500 1.00 97.38 70 PHE A C 1
ATOM 556 O O . PHE A 1 70 ? -13.145 -2.706 41.119 1.00 97.38 70 PHE A O 1
ATOM 563 N N . ASN A 1 71 ? -12.432 -0.596 40.888 1.00 97.06 71 ASN A N 1
ATOM 564 C CA . ASN A 1 71 ? -11.563 -0.642 42.069 1.00 97.06 71 ASN A CA 1
ATOM 565 C C . ASN A 1 71 ? -12.363 -0.909 43.357 1.00 97.06 71 ASN A C 1
ATOM 567 O O . ASN A 1 71 ? -11.944 -1.699 44.201 1.00 97.06 71 ASN A O 1
ATOM 571 N N . THR A 1 72 ? -13.527 -0.270 43.521 1.00 97.12 72 THR A N 1
ATOM 572 C CA . THR A 1 72 ? -14.414 -0.518 44.669 1.00 97.12 72 THR A CA 1
ATOM 573 C C . THR A 1 72 ? -15.017 -1.923 44.631 1.00 97.12 72 THR A C 1
ATOM 575 O O . THR A 1 72 ? -15.093 -2.579 45.670 1.00 97.12 72 THR A O 1
ATOM 578 N N . LEU A 1 73 ? -15.413 -2.410 43.452 1.00 96.06 73 LEU A N 1
ATOM 579 C CA . LEU A 1 73 ? -15.901 -3.779 43.272 1.00 96.06 73 LEU A CA 1
ATOM 580 C C . LEU A 1 73 ? -14.830 -4.811 43.664 1.00 96.06 73 LEU A C 1
ATOM 582 O O . LEU A 1 73 ? -15.108 -5.735 44.421 1.00 96.06 73 LEU A O 1
ATOM 586 N N . GLU A 1 74 ? -13.591 -4.623 43.209 1.00 95.38 74 GLU A N 1
ATOM 587 C CA . GLU A 1 74 ? -12.463 -5.507 43.527 1.00 95.38 74 GLU A CA 1
ATOM 588 C C . GLU A 1 74 ? -12.113 -5.492 45.022 1.00 95.38 74 GLU A C 1
ATOM 590 O O . GLU A 1 74 ? -11.814 -6.541 45.589 1.00 95.38 74 GLU A O 1
ATOM 595 N N . ALA A 1 75 ? -12.190 -4.330 45.676 1.00 96.12 75 ALA A N 1
ATOM 596 C CA . ALA A 1 75 ? -11.918 -4.200 47.108 1.00 96.12 75 ALA A CA 1
ATOM 597 C C . ALA A 1 75 ? -13.030 -4.785 47.998 1.00 96.12 75 ALA A C 1
ATOM 599 O O . ALA A 1 75 ? -12.738 -5.318 49.067 1.00 96.12 75 ALA A O 1
ATOM 600 N N . SER A 1 76 ? -14.294 -4.667 47.579 1.00 93.88 76 SER A N 1
ATOM 601 C CA . SER A 1 76 ? -15.452 -5.191 48.320 1.00 93.88 76 SER A CA 1
ATOM 602 C C . SER A 1 76 ? -15.679 -6.685 48.093 1.00 93.88 76 SER A C 1
ATOM 604 O O . SER A 1 76 ? -16.194 -7.371 48.972 1.00 93.88 76 SER A O 1
ATOM 606 N N . GLY A 1 77 ? -15.286 -7.207 46.927 1.00 92.62 77 GLY A N 1
ATOM 607 C CA . GLY A 1 77 ? -15.513 -8.600 46.559 1.00 92.62 77 GLY A CA 1
ATOM 608 C C . GLY A 1 77 ? -16.974 -8.922 46.234 1.00 92.62 77 GLY A C 1
ATOM 609 O O . GLY A 1 77 ? -17.329 -10.100 46.215 1.00 92.62 77 GLY A O 1
ATOM 610 N N . HIS A 1 78 ? -17.816 -7.915 45.966 1.00 93.94 78 HIS A N 1
ATOM 611 C CA . HIS A 1 78 ? -19.232 -8.071 45.602 1.00 93.94 78 HIS A CA 1
ATOM 612 C C . HIS A 1 78 ? -19.418 -8.594 44.168 1.00 93.94 78 HIS A C 1
ATOM 614 O O . HIS A 1 78 ? -20.068 -7.976 43.323 1.00 93.94 78 HIS A O 1
ATOM 620 N N . PHE A 1 79 ? -18.819 -9.746 43.883 1.00 94.19 79 PHE A N 1
ATOM 621 C CA . PHE A 1 79 ? -18.985 -10.450 42.623 1.00 94.19 79 PHE A CA 1
ATOM 622 C C . PHE A 1 79 ? -20.205 -11.369 42.675 1.00 94.19 79 PHE A C 1
ATOM 624 O O . PHE A 1 79 ? -20.432 -12.081 43.653 1.00 94.19 79 PHE A O 1
ATOM 631 N N . THR A 1 80 ? -20.964 -11.376 41.588 1.00 92.94 80 THR A N 1
ATOM 632 C CA . THR A 1 80 ? -22.060 -12.310 41.328 1.00 92.94 80 THR A CA 1
ATOM 633 C C . THR A 1 80 ? -21.774 -13.088 40.044 1.00 92.94 80 THR A C 1
ATOM 635 O O . THR A 1 80 ? -20.841 -12.763 39.313 1.00 92.94 80 THR A O 1
ATOM 638 N N . ASN A 1 81 ? -22.572 -14.124 39.779 1.00 89.88 81 ASN A N 1
ATOM 639 C CA . ASN A 1 81 ? -22.592 -14.840 38.500 1.00 89.88 81 ASN A CA 1
ATOM 640 C C . ASN A 1 81 ? -23.709 -14.342 37.570 1.00 89.88 81 ASN A C 1
ATOM 642 O O . ASN A 1 81 ? -23.705 -14.678 36.395 1.00 89.88 81 ASN A O 1
ATOM 646 N N . THR A 1 82 ? -24.677 -13.583 38.095 1.00 91.75 82 THR A N 1
ATOM 647 C CA . THR A 1 82 ? -25.761 -12.982 37.307 1.00 91.75 82 THR A CA 1
ATOM 648 C C . THR A 1 82 ? -26.254 -11.690 37.967 1.00 91.75 82 THR A C 1
ATOM 650 O O . THR A 1 82 ? -26.343 -11.601 39.194 1.00 91.75 82 THR A O 1
ATOM 653 N N . ILE A 1 83 ? -26.573 -10.666 37.176 1.00 91.25 83 ILE A N 1
ATOM 654 C CA . ILE A 1 83 ? -27.139 -9.400 37.655 1.00 91.25 83 ILE A CA 1
ATOM 655 C C . ILE A 1 83 ? -28.623 -9.609 37.961 1.00 91.25 83 ILE A C 1
ATOM 657 O O . ILE A 1 83 ? -29.475 -9.615 37.066 1.00 91.25 83 ILE A O 1
ATOM 661 N N . ASN A 1 84 ? -28.939 -9.727 39.251 1.00 88.31 84 ASN A N 1
ATOM 662 C CA . ASN A 1 84 ? -30.299 -9.891 39.750 1.00 88.31 84 ASN A CA 1
ATOM 663 C C . ASN A 1 84 ? -30.780 -8.624 40.488 1.00 88.31 84 ASN A C 1
ATOM 665 O O . ASN A 1 84 ? -30.062 -8.122 41.351 1.00 88.31 84 ASN A O 1
ATOM 669 N N . PRO A 1 85 ? -32.007 -8.127 40.226 1.00 86.50 85 PRO A N 1
ATOM 670 C CA . PRO A 1 85 ? -32.594 -6.999 40.954 1.00 86.50 85 PRO A CA 1
ATOM 671 C C . PRO A 1 85 ? -32.572 -7.125 42.482 1.00 86.50 85 PRO A C 1
ATOM 673 O O . PRO A 1 85 ? -32.459 -6.109 43.164 1.00 86.50 85 PRO A O 1
ATOM 676 N N . ASN A 1 86 ? -32.689 -8.345 43.015 1.00 85.88 86 ASN A N 1
ATOM 677 C CA . ASN A 1 86 ? -32.705 -8.597 44.458 1.00 85.88 86 ASN A CA 1
ATOM 678 C C . ASN A 1 86 ? -31.332 -8.400 45.112 1.00 85.88 86 ASN A C 1
ATOM 680 O O . ASN A 1 86 ? -31.276 -8.129 46.308 1.00 85.88 86 ASN A O 1
ATOM 684 N N . ASP A 1 87 ? -30.254 -8.490 44.330 1.00 85.00 87 ASP A N 1
ATOM 685 C CA . ASP A 1 87 ? -28.877 -8.353 44.810 1.00 85.00 87 ASP A CA 1
ATOM 686 C C . ASP A 1 87 ? -28.388 -6.893 44.733 1.00 85.00 87 ASP A C 1
ATOM 688 O O . ASP A 1 87 ? -27.322 -6.554 45.239 1.00 85.00 87 ASP A O 1
ATOM 692 N N . LEU A 1 88 ? -29.188 -5.986 44.154 1.00 87.00 88 LEU A N 1
ATOM 693 C CA . LEU A 1 88 ? -28.879 -4.553 44.025 1.00 87.00 88 LEU A CA 1
ATOM 694 C C . LEU A 1 88 ? -29.102 -3.761 45.333 1.00 87.00 88 LEU A C 1
ATOM 696 O O . LEU A 1 88 ? -29.380 -2.560 45.295 1.00 87.00 88 LEU A O 1
ATOM 700 N N . THR A 1 89 ? -29.017 -4.420 46.491 1.00 83.69 89 THR A N 1
ATOM 701 C CA . THR A 1 89 ? -29.128 -3.785 47.816 1.00 83.69 89 THR A CA 1
ATOM 702 C C . THR A 1 89 ? -27.833 -3.109 48.254 1.00 83.69 89 THR A C 1
ATOM 704 O O . THR A 1 89 ? -27.876 -2.170 49.047 1.00 83.69 89 THR A O 1
ATOM 707 N N . GLU A 1 90 ? -26.694 -3.567 47.732 1.00 87.88 90 GLU A N 1
ATOM 708 C CA . GLU A 1 90 ? -25.369 -3.004 47.982 1.00 87.88 90 GLU A CA 1
ATOM 709 C C . GLU A 1 90 ? -24.632 -2.829 46.650 1.00 87.88 90 GLU A C 1
ATOM 711 O O . GLU A 1 90 ? -24.659 -3.704 45.787 1.00 87.88 90 GLU A O 1
ATOM 716 N N . LEU A 1 91 ? -24.028 -1.656 46.447 1.00 93.56 91 LEU A N 1
ATOM 717 C CA . LEU A 1 91 ? -23.379 -1.274 45.195 1.00 93.56 91 LEU A CA 1
ATOM 718 C C . LEU A 1 91 ? -21.948 -0.784 45.470 1.00 93.56 91 LEU A C 1
ATOM 720 O O . LEU A 1 91 ? -21.717 -0.157 46.506 1.00 93.56 91 LEU A O 1
ATOM 724 N N . PRO A 1 92 ? -21.004 -0.982 44.534 1.00 96.25 92 PRO A N 1
ATOM 725 C CA . PRO A 1 92 ? -21.179 -1.671 43.257 1.00 96.25 92 PRO A CA 1
ATOM 726 C C . PRO A 1 92 ? -21.279 -3.196 43.409 1.00 96.25 92 PRO A C 1
ATOM 728 O O . PRO A 1 92 ? -20.701 -3.770 44.326 1.00 96.25 92 PRO A O 1
ATOM 731 N N . ILE A 1 93 ? -21.978 -3.834 42.470 1.00 95.75 93 ILE A N 1
ATOM 732 C CA . ILE A 1 93 ? -22.011 -5.293 42.285 1.00 95.75 93 ILE A CA 1
ATOM 733 C C . ILE A 1 93 ? -21.638 -5.600 40.836 1.00 95.75 93 ILE A C 1
ATOM 735 O O . ILE A 1 93 ? -21.953 -4.813 39.937 1.00 95.75 93 ILE A O 1
ATOM 739 N N . GLY A 1 94 ? -20.949 -6.708 40.582 1.00 95.06 94 GLY A N 1
ATOM 740 C CA . GLY A 1 94 ? -20.470 -6.985 39.234 1.00 95.06 94 GLY A CA 1
ATOM 741 C C . GLY A 1 94 ? -20.143 -8.434 38.929 1.00 95.06 94 GLY A C 1
ATOM 742 O O . GLY A 1 94 ? -20.180 -9.306 39.790 1.00 95.06 94 GLY A O 1
ATOM 743 N N . LEU A 1 95 ? -19.821 -8.661 37.664 1.00 94.38 95 LEU A N 1
ATOM 744 C CA . LEU A 1 95 ? -19.461 -9.943 37.073 1.00 94.38 95 LEU A CA 1
ATOM 745 C C . LEU A 1 95 ? -18.006 -9.876 36.616 1.00 94.38 95 LEU A C 1
ATOM 747 O O . LEU A 1 95 ? -17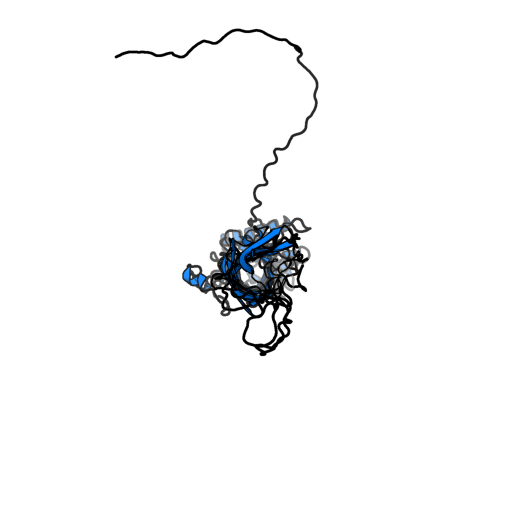.522 -8.816 36.204 1.00 94.38 95 LEU A O 1
ATOM 751 N N . LYS A 1 96 ? -17.329 -11.020 36.636 1.00 93.44 96 LYS A N 1
ATOM 752 C CA . LYS A 1 96 ? -16.007 -11.185 36.038 1.00 93.44 96 LYS A CA 1
ATOM 753 C C . LYS A 1 96 ? -15.945 -12.521 35.315 1.00 93.44 96 LYS A C 1
ATOM 755 O O . LYS A 1 96 ? -16.169 -13.562 35.927 1.00 93.44 96 LYS A O 1
ATOM 760 N N . GLU A 1 97 ? -15.575 -12.485 34.045 1.00 89.44 97 GLU A N 1
ATOM 761 C CA . GLU A 1 97 ? -15.404 -13.666 33.206 1.00 89.44 97 GLU A CA 1
ATOM 762 C C . GLU A 1 97 ? -14.064 -13.611 32.460 1.00 89.44 97 GLU A C 1
ATOM 764 O O . GLU A 1 97 ? -13.499 -12.544 32.216 1.00 89.44 97 GLU A O 1
ATOM 769 N N . ASN A 1 98 ? -13.529 -14.783 32.123 1.00 87.75 98 ASN A N 1
ATOM 770 C CA . ASN A 1 98 ? -12.340 -14.911 31.287 1.00 87.75 98 ASN A CA 1
ATOM 771 C C . ASN A 1 98 ? -12.683 -15.806 30.100 1.00 87.75 98 ASN A C 1
ATOM 773 O O . ASN A 1 98 ? -12.993 -16.982 30.290 1.00 87.75 98 ASN A O 1
ATOM 777 N N . ILE A 1 99 ? -12.583 -15.263 28.891 1.00 81.06 99 ILE A N 1
ATOM 778 C CA . ILE A 1 99 ? -12.809 -15.992 27.640 1.00 81.06 99 ILE A CA 1
ATOM 779 C C . ILE A 1 99 ? -11.519 -15.870 26.833 1.00 81.06 99 ILE A C 1
ATOM 781 O O . ILE A 1 99 ? -11.018 -14.768 26.638 1.00 81.06 99 ILE A O 1
ATOM 785 N N . SER A 1 100 ? -10.923 -16.997 26.437 1.00 77.06 100 SER A N 1
ATOM 786 C CA . SER A 1 100 ? -9.689 -17.019 25.632 1.00 77.06 100 SER A CA 1
ATOM 787 C C . SER A 1 100 ? -8.541 -16.147 26.192 1.00 77.06 100 SER A C 1
ATOM 789 O O . SER A 1 100 ? -7.847 -15.471 25.447 1.00 77.06 100 SER A O 1
ATOM 791 N N . ASN A 1 101 ? -8.306 -16.136 27.510 1.00 78.25 101 ASN A N 1
ATOM 792 C CA . ASN A 1 101 ? -7.302 -15.277 28.182 1.00 78.25 101 ASN A CA 1
ATOM 793 C C . ASN A 1 101 ? -7.560 -13.756 28.110 1.00 78.25 101 ASN A C 1
ATOM 795 O O . ASN A 1 101 ? -6.681 -12.969 28.476 1.00 78.25 101 ASN A O 1
ATOM 799 N N . VAL A 1 102 ? -8.754 -13.344 27.690 1.00 84.56 102 VAL A N 1
ATOM 800 C CA . VAL A 1 102 ? -9.236 -11.962 27.733 1.00 84.56 102 VAL A CA 1
ATOM 801 C C . VAL A 1 102 ? -10.165 -11.830 28.932 1.00 84.56 102 VAL A C 1
ATOM 803 O O . VAL A 1 102 ? -11.081 -12.634 29.118 1.00 84.56 102 VAL A O 1
ATOM 806 N N . GLU A 1 103 ? -9.887 -10.843 29.781 1.00 89.88 103 GLU A N 1
ATOM 807 C CA . GLU A 1 103 ? -10.693 -10.581 30.971 1.00 89.88 103 GLU A CA 1
ATOM 808 C C . GLU A 1 103 ? -11.806 -9.600 30.619 1.00 89.88 103 GLU A C 1
ATOM 810 O O . GLU A 1 103 ? -11.538 -8.473 30.185 1.00 89.88 103 GLU A O 1
ATOM 815 N N . TYR A 1 104 ? -13.039 -10.02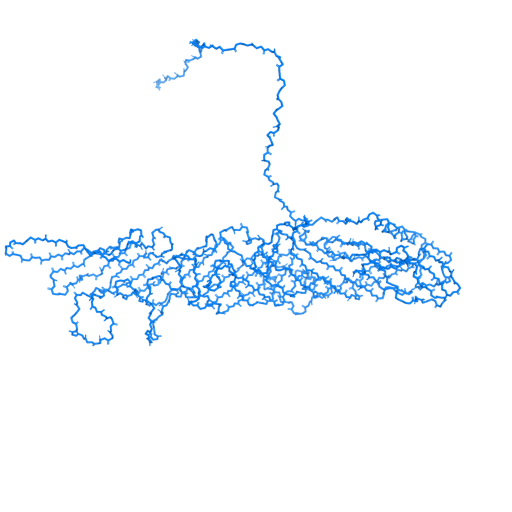1 30.870 1.00 91.94 104 TYR A N 1
ATOM 816 C CA . TYR A 1 104 ? -14.225 -9.196 30.739 1.00 91.94 104 TYR A CA 1
ATOM 817 C C . TYR A 1 104 ? -14.838 -8.982 32.124 1.00 91.94 104 TYR A C 1
ATOM 819 O O . TYR A 1 104 ? -14.896 -9.885 32.962 1.00 91.94 104 TYR A O 1
ATOM 827 N N . GLY A 1 105 ? -15.274 -7.759 32.393 1.00 94.62 105 GLY A N 1
ATOM 828 C CA . GLY A 1 105 ? -15.931 -7.401 33.641 1.00 94.62 105 GLY A CA 1
ATOM 829 C C . GLY A 1 105 ? -17.129 -6.510 33.386 1.00 94.62 105 GLY A C 1
ATOM 830 O O . GLY A 1 105 ? -17.093 -5.673 32.488 1.00 94.62 105 GLY A O 1
ATOM 831 N N . ILE A 1 106 ? -18.167 -6.660 34.201 1.00 96.06 106 ILE A N 1
ATOM 832 C CA . ILE A 1 106 ? -19.348 -5.792 34.201 1.00 96.06 106 ILE A CA 1
ATOM 833 C C . ILE A 1 106 ? -19.563 -5.295 35.625 1.00 96.06 106 ILE A C 1
ATOM 835 O O . ILE A 1 106 ? -19.441 -6.067 36.572 1.00 96.06 106 ILE A O 1
ATOM 839 N N . VAL A 1 107 ? -19.896 -4.018 35.791 1.00 96.81 107 VAL A N 1
ATOM 840 C CA . VAL A 1 107 ? -20.190 -3.423 37.095 1.00 96.81 107 VAL A CA 1
ATOM 841 C C . VAL A 1 107 ? -21.446 -2.564 37.037 1.00 96.81 107 VAL A C 1
ATOM 843 O O . VAL A 1 107 ? -21.587 -1.686 36.183 1.00 96.81 107 VAL A O 1
ATOM 846 N N . VAL A 1 108 ? -22.354 -2.804 37.980 1.00 96.75 108 VAL A N 1
ATOM 847 C CA . VAL A 1 108 ? -23.530 -1.975 38.237 1.00 96.75 108 VAL A CA 1
ATOM 848 C C . VAL A 1 108 ? -23.205 -1.025 39.381 1.00 96.75 108 VAL A C 1
ATOM 850 O O . VAL A 1 108 ? -22.799 -1.449 40.461 1.00 96.75 108 VAL A O 1
ATOM 853 N N . THR A 1 109 ? -23.377 0.274 39.150 1.00 96.25 109 THR A N 1
ATOM 854 C CA . THR A 1 109 ? -22.955 1.328 40.099 1.00 96.25 109 THR A CA 1
ATOM 855 C C . THR A 1 109 ? -24.112 2.103 40.708 1.00 96.25 109 THR A C 1
ATOM 857 O O . THR A 1 109 ? -23.953 2.783 41.719 1.00 96.25 109 THR A O 1
ATOM 860 N N . LYS A 1 110 ? -25.291 2.009 40.093 1.00 95.31 110 LYS A N 1
ATOM 861 C CA . LYS A 1 110 ? -26.507 2.692 40.523 1.00 95.31 110 LYS A CA 1
ATOM 862 C C . LYS A 1 110 ? -27.711 1.852 40.135 1.00 95.31 110 LYS A C 1
ATOM 864 O O . LYS A 1 110 ? -27.723 1.293 39.042 1.00 95.31 110 LYS A O 1
ATOM 869 N N . ALA A 1 111 ? -28.723 1.832 40.995 1.00 95.06 111 ALA A N 1
ATOM 870 C CA . ALA A 1 111 ? -30.026 1.248 40.715 1.00 95.06 111 ALA A CA 1
ATOM 871 C C . ALA A 1 111 ? -31.135 2.191 41.197 1.00 95.06 111 ALA A C 1
ATOM 873 O O . ALA A 1 111 ? -31.111 2.676 42.329 1.00 95.06 111 ALA A O 1
ATOM 874 N N . LYS A 1 112 ? -32.111 2.469 40.332 1.00 94.69 112 LYS A N 1
ATOM 875 C CA . LYS A 1 112 ? -33.321 3.231 40.650 1.00 94.69 112 LYS A CA 1
ATOM 876 C C . LYS A 1 112 ? -34.541 2.386 40.314 1.00 94.69 112 LYS A C 1
ATOM 878 O O . LYS A 1 112 ? -34.820 2.124 39.148 1.00 94.69 112 LYS A O 1
ATOM 883 N N . PHE A 1 113 ? -35.288 2.001 41.336 1.00 94.31 113 PHE A N 1
ATOM 884 C CA . PHE A 1 113 ? -36.476 1.170 41.182 1.00 94.31 113 PHE A CA 1
ATOM 885 C C . PHE A 1 113 ? -37.708 2.006 40.812 1.00 94.31 113 PHE A C 1
ATOM 887 O O . PHE A 1 113 ? -37.969 3.054 41.404 1.00 94.31 113 PHE A O 1
ATOM 894 N N . THR A 1 114 ? -38.455 1.534 39.819 1.00 94.44 114 THR A N 1
ATOM 895 C CA . THR A 1 114 ? -39.765 2.044 39.383 1.00 94.44 114 THR A CA 1
ATOM 896 C C . THR A 1 114 ? -40.792 0.919 39.518 1.00 94.44 114 THR A C 1
ATOM 898 O O . THR A 1 114 ? -40.374 -0.227 39.591 1.00 94.44 114 THR A O 1
ATOM 901 N N . PRO A 1 115 ? -42.111 1.169 39.534 1.00 94.69 115 PRO A N 1
ATOM 902 C CA . PRO A 1 115 ? -43.087 0.092 39.723 1.00 94.69 115 PRO A CA 1
ATOM 903 C C . PRO A 1 115 ? -42.977 -1.062 38.707 1.00 94.69 115 PRO A C 1
ATOM 905 O O . PRO A 1 115 ? -43.324 -2.194 39.036 1.00 94.69 115 PRO A O 1
ATOM 908 N N . GLU A 1 116 ? -42.475 -0.801 37.497 1.00 93.50 116 GLU A N 1
ATOM 909 C CA . GLU A 1 116 ? -42.401 -1.782 36.411 1.00 93.50 116 GLU A CA 1
ATOM 910 C C . GLU A 1 116 ? -41.001 -2.393 36.201 1.00 93.50 116 GLU A C 1
ATOM 912 O O . GLU A 1 116 ? -40.888 -3.526 35.728 1.00 93.50 116 GLU A O 1
ATOM 917 N N . TYR A 1 117 ? -39.931 -1.656 36.510 1.00 94.25 117 TYR A N 1
ATOM 918 C CA . TYR A 1 117 ? -38.540 -2.069 36.267 1.00 94.25 117 TYR A CA 1
ATOM 919 C C . TYR A 1 117 ? -37.531 -1.282 37.120 1.00 94.25 117 TYR A C 1
ATOM 921 O O . TYR A 1 117 ? -37.842 -0.237 37.689 1.00 94.25 117 TYR A O 1
ATOM 929 N N . ALA A 1 118 ? -36.279 -1.732 37.164 1.00 93.88 118 ALA A N 1
ATOM 930 C CA . ALA A 1 118 ? -35.155 -0.950 37.669 1.00 93.88 118 ALA A CA 1
ATOM 931 C C . ALA A 1 118 ? -34.409 -0.260 36.515 1.00 93.88 118 ALA A C 1
ATOM 933 O O . ALA A 1 118 ? -34.260 -0.824 35.435 1.00 93.88 118 ALA A O 1
ATOM 934 N N . LEU A 1 119 ? -33.942 0.964 36.745 1.00 94.19 119 LEU A N 1
ATOM 935 C CA . LEU A 1 119 ? -32.974 1.658 35.898 1.00 94.19 119 LEU A CA 1
ATOM 936 C C . LEU A 1 119 ? -31.598 1.515 36.534 1.00 94.19 119 LEU A C 1
ATOM 938 O O . LEU A 1 119 ? -31.428 1.900 37.693 1.00 94.19 119 LEU A O 1
ATOM 942 N N . ILE A 1 120 ? -30.639 0.962 35.800 1.00 94.62 120 ILE A N 1
ATOM 943 C CA . ILE A 1 120 ? -29.290 0.704 36.299 1.00 94.62 120 ILE A CA 1
ATOM 944 C C . ILE A 1 120 ? -28.227 1.414 35.460 1.00 94.62 120 ILE A C 1
ATOM 946 O O . ILE A 1 120 ? -28.343 1.505 34.240 1.00 94.62 120 ILE A O 1
ATOM 950 N N . ASN A 1 121 ? -27.172 1.890 36.122 1.00 95.44 121 ASN A N 1
ATOM 951 C CA . ASN A 1 121 ? -25.968 2.367 35.438 1.00 95.44 121 ASN A CA 1
ATOM 952 C C . ASN A 1 121 ? -24.968 1.223 35.369 1.00 95.44 121 ASN A C 1
ATOM 954 O O . ASN A 1 121 ? -24.572 0.700 36.418 1.00 95.44 121 ASN A O 1
ATOM 958 N N . VAL A 1 122 ? -24.565 0.861 34.152 1.00 95.25 122 VAL A N 1
ATOM 959 C CA . VAL A 1 122 ? -23.744 -0.319 33.890 1.00 95.25 122 VAL A CA 1
ATOM 960 C C . VAL A 1 122 ? -22.520 0.063 33.081 1.00 95.25 122 VAL A C 1
ATOM 962 O O . VAL A 1 122 ? -22.611 0.747 32.060 1.00 95.25 122 VAL A O 1
ATOM 965 N N . TYR A 1 123 ? -21.373 -0.426 33.530 1.00 96.69 123 TYR A N 1
ATOM 966 C CA . TYR A 1 123 ? -20.111 -0.278 32.828 1.00 96.69 123 TYR A CA 1
ATOM 967 C C . TYR A 1 123 ? -19.493 -1.640 32.570 1.00 96.69 123 TYR A C 1
ATOM 969 O O . TYR A 1 123 ? -19.666 -2.561 33.368 1.00 96.69 123 TYR A O 1
ATOM 977 N N . ALA A 1 124 ? -18.748 -1.753 31.477 1.00 95.81 124 ALA A N 1
ATOM 978 C CA . ALA A 1 124 ? -17.970 -2.939 31.171 1.00 95.81 124 ALA A CA 1
ATOM 979 C C . ALA A 1 124 ? -16.488 -2.600 31.010 1.00 95.81 124 ALA A C 1
ATOM 981 O O . ALA A 1 124 ? -16.113 -1.486 30.638 1.00 95.81 124 ALA A O 1
ATOM 982 N N . ARG A 1 125 ? -15.645 -3.584 31.307 1.00 95.25 125 ARG A N 1
ATOM 983 C CA . ARG A 1 125 ? -14.195 -3.547 31.160 1.00 95.25 125 ARG A CA 1
ATOM 984 C C . ARG A 1 125 ? -13.775 -4.721 30.295 1.00 95.25 125 ARG A C 1
ATOM 986 O O . ARG A 1 125 ? -14.140 -5.849 30.602 1.00 95.25 125 ARG A O 1
ATOM 993 N N . VAL A 1 126 ? -12.974 -4.459 29.269 1.00 92.38 126 VAL A N 1
ATOM 994 C CA . VAL A 1 126 ? -12.323 -5.498 28.462 1.00 92.38 126 VAL A CA 1
ATOM 995 C C . VAL A 1 126 ? -10.823 -5.272 28.520 1.00 92.38 126 VAL A C 1
ATOM 997 O O . VAL A 1 126 ? -10.350 -4.193 28.169 1.00 92.38 126 VAL A O 1
ATOM 1000 N N . VAL A 1 127 ? -10.068 -6.260 28.991 1.00 89.56 127 VAL A N 1
ATOM 1001 C CA . VAL A 1 127 ? -8.605 -6.175 29.074 1.00 89.56 127 VAL A CA 1
ATOM 1002 C C . VAL A 1 127 ? -7.997 -6.979 27.932 1.00 89.56 127 VAL A C 1
ATOM 1004 O O . VAL A 1 127 ? -8.068 -8.206 27.945 1.00 89.56 127 VAL A O 1
ATOM 1007 N N . THR A 1 128 ? -7.381 -6.299 26.964 1.00 79.94 128 THR A N 1
ATOM 1008 C CA . THR A 1 128 ? -6.745 -6.938 25.803 1.00 79.94 128 THR A CA 1
ATOM 1009 C C . THR A 1 128 ? -5.612 -7.882 26.247 1.00 79.94 128 THR A C 1
ATOM 1011 O O . THR A 1 128 ? -4.976 -7.651 27.289 1.00 79.94 128 THR A O 1
ATOM 1014 N N . PRO A 1 129 ? -5.320 -8.953 25.486 1.00 71.31 129 PRO A N 1
ATOM 1015 C CA . PRO A 1 129 ? -4.226 -9.868 25.799 1.00 71.31 129 PRO A CA 1
ATOM 1016 C C . PRO A 1 129 ? -2.869 -9.152 25.710 1.00 71.31 129 PRO A C 1
ATOM 1018 O O . PRO A 1 129 ? -2.711 -8.167 24.990 1.00 71.31 129 PRO A O 1
ATOM 1021 N N . GLN A 1 130 ? -1.856 -9.675 26.413 1.00 61.16 130 GLN A N 1
ATOM 1022 C CA . GLN A 1 130 ? -0.478 -9.161 26.314 1.00 61.16 130 GLN A CA 1
ATOM 1023 C C . GLN A 1 130 ? 0.164 -9.390 24.939 1.00 61.16 130 GLN A C 1
ATOM 1025 O O . GLN A 1 130 ? 1.130 -8.703 24.628 1.00 61.16 130 GLN A O 1
ATOM 1030 N N . GLN A 1 131 ? -0.330 -10.362 24.164 1.00 55.78 131 GLN A N 1
ATOM 1031 C CA . GLN A 1 131 ? 0.227 -10.739 22.860 1.00 55.78 131 GLN A CA 1
ATOM 1032 C C . GLN A 1 131 ? -0.341 -9.926 21.683 1.00 55.78 131 GLN A C 1
ATOM 1034 O O . GLN A 1 131 ? 0.221 -9.982 20.594 1.00 55.78 131 GLN A O 1
ATOM 1039 N N . GLY A 1 132 ? -1.381 -9.112 21.904 1.00 58.19 132 GLY A N 1
ATOM 1040 C CA . GLY A 1 132 ? -1.874 -8.171 20.897 1.00 58.19 132 GLY A CA 1
ATOM 1041 C C . GLY A 1 132 ? -0.940 -6.966 20.709 1.00 58.19 132 GLY A C 1
ATOM 1042 O O . GLY A 1 132 ? -0.173 -6.642 21.612 1.00 58.19 132 GLY A O 1
ATOM 1043 N N . ALA A 1 133 ? -1.028 -6.324 19.530 1.00 55.50 133 ALA A N 1
ATOM 1044 C CA . ALA A 1 133 ? -0.424 -5.041 19.127 1.00 55.50 133 ALA A CA 1
ATOM 1045 C C . ALA A 1 133 ? 0.591 -4.474 20.143 1.00 55.50 133 ALA A C 1
ATOM 1047 O O . ALA A 1 133 ? 0.165 -3.688 20.974 1.00 55.50 133 ALA A O 1
ATOM 1048 N N . GLU A 1 134 ? 1.861 -4.920 20.073 1.00 57.56 134 GLU A N 1
ATOM 1049 C CA . GLU A 1 134 ? 3.114 -4.664 20.851 1.00 57.56 134 GLU A CA 1
ATOM 1050 C C . GLU A 1 134 ? 3.150 -3.750 22.117 1.00 57.56 134 GLU A C 1
ATOM 1052 O O . GLU A 1 134 ? 4.097 -3.833 22.897 1.00 57.56 134 GLU A O 1
ATOM 1057 N N . GLY A 1 135 ? 2.168 -2.892 22.384 1.00 56.84 135 GLY A N 1
ATOM 1058 C CA . GLY A 1 135 ? 2.009 -2.011 23.542 1.00 56.84 135 GLY A CA 1
ATOM 1059 C C . GLY A 1 135 ? 1.424 -2.641 24.816 1.00 56.84 135 GLY A C 1
ATOM 1060 O O . GLY A 1 135 ? 1.070 -1.896 25.733 1.00 56.84 135 GLY A O 1
ATOM 1061 N N . GLY A 1 136 ? 1.334 -3.972 24.905 1.00 67.88 136 GLY A N 1
ATOM 1062 C CA . GLY A 1 136 ? 0.890 -4.696 26.103 1.00 67.88 136 GLY A CA 1
ATOM 1063 C C . GLY A 1 136 ? -0.622 -4.633 26.364 1.00 67.88 136 GLY A C 1
ATOM 1064 O O . GLY A 1 136 ? -1.405 -4.249 25.499 1.00 67.88 136 GLY A O 1
ATOM 1065 N N . LYS A 1 137 ? -1.050 -5.031 27.576 1.00 77.44 137 LYS A N 1
ATOM 1066 C CA . LYS A 1 137 ? -2.477 -5.016 27.948 1.00 77.44 137 LYS A CA 1
ATOM 1067 C C . LYS A 1 137 ? -3.024 -3.591 27.880 1.00 77.44 137 LYS A C 1
ATOM 1069 O O . LYS A 1 137 ? -2.504 -2.688 28.538 1.00 77.44 137 LYS A O 1
ATOM 1074 N N . LYS A 1 138 ? -4.116 -3.417 27.150 1.00 85.00 138 LYS A N 1
ATOM 1075 C CA . LYS A 1 138 ? -4.935 -2.210 27.126 1.00 85.00 138 LYS A CA 1
ATOM 1076 C C . LYS A 1 138 ? -6.267 -2.524 27.782 1.00 85.00 138 LYS A C 1
ATOM 1078 O O . LYS A 1 138 ? -6.807 -3.614 27.625 1.00 85.00 138 LYS A O 1
ATOM 1083 N N . THR A 1 139 ? -6.787 -1.564 28.530 1.00 89.94 139 THR A N 1
ATOM 1084 C CA . THR A 1 139 ? -8.091 -1.696 29.171 1.00 89.94 139 THR A CA 1
ATOM 1085 C C . THR A 1 139 ? -9.074 -0.803 28.443 1.00 89.94 139 THR A C 1
ATOM 1087 O O . THR A 1 139 ? -8.887 0.410 28.382 1.00 89.94 139 THR A O 1
ATOM 1090 N N . LEU A 1 140 ? -10.104 -1.417 27.882 1.00 92.94 140 LEU A N 1
ATOM 1091 C CA . LEU A 1 140 ? -11.206 -0.754 27.209 1.00 92.94 140 LEU A CA 1
ATOM 1092 C C . LEU A 1 140 ? -12.353 -0.605 28.204 1.00 92.94 140 LEU A C 1
ATOM 1094 O O . LEU A 1 140 ? -12.738 -1.581 28.853 1.00 92.94 140 LEU A O 1
ATOM 1098 N N . PHE A 1 141 ? -12.897 0.602 28.316 1.00 95.38 141 PHE A N 1
ATOM 1099 C CA . PHE A 1 141 ? -14.019 0.896 29.201 1.00 95.38 141 PHE A CA 1
ATOM 1100 C C . PHE A 1 141 ? -15.251 1.234 28.384 1.00 95.38 141 PHE A C 1
ATOM 1102 O O . PHE A 1 141 ? -15.194 2.069 27.487 1.00 95.38 141 PHE A O 1
ATOM 1109 N N . PHE A 1 142 ? -16.363 0.595 28.719 1.00 95.62 142 PHE A N 1
ATOM 1110 C CA . PHE A 1 142 ? -17.642 0.787 28.058 1.00 95.62 142 PHE A CA 1
ATOM 1111 C C . PHE A 1 142 ? -18.686 1.237 29.071 1.00 95.62 142 PHE A C 1
ATOM 1113 O O . PHE A 1 142 ? -18.621 0.839 30.235 1.00 95.62 142 PHE A O 1
ATOM 1120 N N . GLY A 1 143 ? -19.670 2.025 28.645 1.00 94.62 143 GLY A N 1
ATOM 1121 C CA . GLY A 1 143 ? -20.710 2.494 29.556 1.00 94.62 143 GLY A CA 1
ATOM 1122 C C . GLY A 1 143 ? -22.052 2.794 28.913 1.00 94.62 143 GLY A C 1
ATOM 1123 O O . GLY A 1 143 ? -22.127 3.214 27.758 1.00 94.62 143 GLY A O 1
ATOM 1124 N N . ALA A 1 144 ? -23.095 2.596 29.714 1.00 94.38 144 ALA A N 1
ATOM 1125 C CA . ALA A 1 144 ? -24.440 3.110 29.510 1.00 94.38 144 ALA A CA 1
ATOM 1126 C C . ALA A 1 144 ? -25.101 3.376 30.874 1.00 94.38 144 ALA A C 1
ATOM 1128 O O . ALA A 1 144 ? -24.857 2.685 31.866 1.00 94.38 144 ALA A O 1
ATOM 1129 N N . GLU A 1 145 ? -25.956 4.384 30.927 1.00 94.00 145 GLU A N 1
ATOM 1130 C CA . GLU A 1 145 ? -26.767 4.727 32.093 1.00 94.00 145 GLU A CA 1
ATOM 1131 C C . GLU A 1 145 ? -28.245 4.423 31.811 1.00 94.00 145 GLU A C 1
ATOM 1133 O O . GLU A 1 145 ? -28.652 4.247 30.663 1.00 94.00 145 GLU A O 1
ATOM 1138 N N . ASP A 1 146 ? -29.056 4.336 32.867 1.00 93.00 146 ASP A N 1
ATOM 1139 C CA . ASP A 1 146 ? -30.506 4.111 32.764 1.00 93.00 146 ASP A CA 1
ATOM 1140 C C . ASP A 1 146 ? -30.916 2.864 31.940 1.00 93.00 146 ASP A C 1
ATOM 1142 O O . ASP A 1 146 ? -31.986 2.812 31.321 1.00 93.00 146 ASP A O 1
ATOM 1146 N N . VAL A 1 147 ? -30.096 1.809 31.976 1.00 93.62 147 VAL A N 1
ATOM 1147 C CA . VAL A 1 147 ? -30.415 0.509 31.374 1.00 93.62 147 VAL A CA 1
ATOM 1148 C C . VAL A 1 147 ? -31.587 -0.116 32.131 1.00 93.62 147 VAL A C 1
ATOM 1150 O O . VAL A 1 147 ? -31.597 -0.173 33.361 1.00 93.62 147 VAL A O 1
ATOM 1153 N N . LYS A 1 148 ? -32.601 -0.593 31.405 1.00 93.94 148 LYS A N 1
ATOM 1154 C CA . LYS A 1 148 ? -33.810 -1.168 32.005 1.00 93.94 148 LYS A CA 1
ATOM 1155 C C . LYS A 1 148 ? -33.597 -2.631 32.381 1.00 93.94 148 LYS A C 1
ATOM 1157 O O . LYS A 1 148 ? -33.371 -3.470 31.513 1.00 93.94 148 LYS A O 1
ATOM 1162 N N . LEU A 1 149 ? -33.765 -2.942 33.659 1.00 94.44 149 LEU A N 1
ATOM 1163 C CA . LEU A 1 149 ? -33.712 -4.287 34.220 1.00 94.44 149 LEU A CA 1
ATOM 1164 C C . LEU A 1 149 ? -35.093 -4.675 34.763 1.00 94.44 149 LEU A C 1
ATOM 1166 O O . LEU A 1 149 ? -35.641 -4.015 35.644 1.00 94.44 149 LEU A O 1
ATOM 1170 N N . SER A 1 150 ? -35.670 -5.753 34.243 1.00 93.75 150 SER A N 1
ATOM 1171 C CA . SER A 1 150 ? -36.929 -6.302 34.753 1.00 93.75 150 SER A CA 1
ATOM 1172 C C . SER A 1 150 ? -36.737 -6.976 36.112 1.00 93.75 150 SER A C 1
ATOM 1174 O O . SER A 1 150 ? -35.690 -7.561 36.388 1.00 93.75 150 SER A O 1
ATOM 1176 N N . TYR A 1 151 ? -37.796 -6.998 36.923 1.00 90.88 151 TYR A N 1
ATOM 1177 C CA . TYR A 1 151 ? -37.815 -7.722 38.200 1.00 90.88 151 TYR A CA 1
ATOM 1178 C C . TYR A 1 151 ? -37.646 -9.243 38.073 1.00 90.88 151 TYR A C 1
ATOM 1180 O O . TYR A 1 151 ? -37.355 -9.914 39.057 1.00 90.88 151 TYR A O 1
ATOM 1188 N N . GLY A 1 152 ? -37.789 -9.785 36.861 1.00 86.69 152 GLY A N 1
ATOM 1189 C CA . GLY A 1 152 ? -37.498 -11.182 36.547 1.00 86.69 152 GLY A CA 1
ATOM 1190 C C . GLY A 1 152 ? -36.025 -11.472 36.240 1.00 86.69 152 GLY A C 1
ATOM 1191 O O . GLY A 1 152 ? -35.740 -12.574 35.782 1.00 86.69 152 GLY A O 1
ATOM 1192 N N . GLY A 1 153 ? -35.112 -10.508 36.426 1.00 83.38 153 GLY A N 1
ATOM 1193 C CA . GLY A 1 153 ? -33.681 -10.703 36.162 1.00 83.38 153 GLY A CA 1
ATOM 1194 C C . GLY A 1 153 ? -33.348 -10.752 34.672 1.00 83.38 153 GLY A C 1
ATOM 1195 O O . GLY A 1 153 ? -32.600 -11.613 34.228 1.00 83.38 153 GLY A O 1
ATOM 1196 N N . LYS A 1 154 ? -33.962 -9.868 33.878 1.00 90.31 154 LYS A N 1
ATOM 1197 C CA . LYS A 1 154 ? -33.670 -9.729 32.442 1.00 90.31 154 LYS A CA 1
ATOM 1198 C C . LYS A 1 154 ? -33.553 -8.274 32.044 1.00 90.31 154 LYS A C 1
ATOM 1200 O O . LYS A 1 154 ? -34.411 -7.474 32.427 1.00 90.31 154 LYS A O 1
ATOM 1205 N N . ILE A 1 155 ? -32.563 -7.963 31.219 1.00 92.00 155 ILE A N 1
ATOM 1206 C CA . ILE A 1 155 ? -32.468 -6.677 30.533 1.00 92.00 155 ILE A CA 1
ATOM 1207 C C . ILE A 1 155 ? -33.658 -6.527 29.573 1.00 92.00 155 ILE A C 1
ATOM 1209 O O . ILE A 1 155 ? -34.020 -7.456 28.849 1.00 92.00 155 ILE A O 1
ATOM 1213 N N . ILE A 1 156 ? -34.309 -5.364 29.610 1.00 89.25 156 ILE A N 1
ATOM 1214 C CA . ILE A 1 156 ? -35.429 -5.018 28.733 1.00 89.25 156 ILE A CA 1
ATOM 1215 C C . ILE A 1 156 ? -34.871 -4.258 27.524 1.00 89.25 156 ILE A C 1
ATOM 1217 O O . ILE A 1 156 ? -34.525 -3.082 27.637 1.00 89.25 156 ILE A O 1
ATOM 1221 N N . GLY A 1 157 ? -34.838 -4.919 26.365 1.00 85.00 157 GLY A N 1
ATOM 1222 C CA . GLY A 1 157 ? -34.174 -4.417 25.157 1.00 85.00 157 GLY A CA 1
ATOM 1223 C C . GLY A 1 157 ? -32.709 -4.855 25.089 1.00 85.00 157 GLY A C 1
ATOM 1224 O O . GLY A 1 157 ? -32.306 -5.764 25.810 1.00 85.00 157 GLY A O 1
ATOM 1225 N N . ASP A 1 158 ? -31.919 -4.206 24.233 1.00 79.50 158 ASP A N 1
ATOM 1226 C CA . ASP A 1 158 ? -30.477 -4.448 24.142 1.00 79.50 158 ASP A CA 1
ATOM 1227 C C . ASP A 1 158 ? -29.732 -3.465 25.056 1.00 79.50 158 ASP A C 1
ATOM 1229 O O . ASP A 1 158 ? -29.789 -2.250 24.847 1.00 79.50 158 ASP A O 1
ATOM 1233 N N . ALA A 1 159 ? -29.013 -3.971 26.063 1.00 90.00 159 ALA A N 1
ATOM 1234 C CA . ALA A 1 159 ? -28.088 -3.150 26.843 1.00 90.00 159 ALA A CA 1
ATOM 1235 C C . ALA A 1 159 ? -26.796 -2.963 26.055 1.00 90.00 159 ALA A C 1
ATOM 1237 O O . ALA A 1 159 ? -25.842 -3.731 26.181 1.00 90.00 159 ALA A O 1
ATOM 1238 N N . LYS A 1 160 ? -26.801 -1.943 25.201 1.00 92.62 160 LYS A N 1
ATOM 1239 C CA . LYS A 1 160 ? -25.624 -1.521 24.457 1.00 92.62 160 LYS A CA 1
ATOM 1240 C C . LYS A 1 160 ? -24.809 -0.531 25.285 1.00 92.62 160 LYS A C 1
ATOM 1242 O O . LYS A 1 160 ? -25.355 0.476 25.723 1.00 92.62 160 LYS A O 1
ATOM 1247 N N . LEU A 1 161 ? -23.523 -0.816 25.472 1.00 94.31 161 LEU A N 1
ATOM 1248 C CA . LEU A 1 161 ? -22.570 0.038 26.178 1.00 94.31 161 LEU A CA 1
ATOM 1249 C C . LEU A 1 161 ? -21.507 0.511 25.179 1.00 94.31 161 LEU A C 1
ATOM 1251 O O . LEU A 1 161 ? -20.839 -0.316 24.558 1.00 94.31 161 LEU A O 1
ATOM 1255 N N . SER A 1 162 ? -21.337 1.825 25.023 1.00 94.31 162 SER A N 1
ATOM 1256 C CA . SER A 1 162 ? -20.344 2.396 24.093 1.00 94.31 162 SER A CA 1
ATOM 1257 C C . SER A 1 162 ? -18.955 2.394 24.697 1.00 94.31 162 SER A C 1
ATOM 1259 O O . SER A 1 162 ? -18.826 2.695 25.882 1.00 94.31 162 SER A O 1
ATOM 1261 N N . LEU A 1 163 ? -17.931 2.141 23.876 1.00 94.94 163 LEU A N 1
ATOM 1262 C CA . LEU A 1 163 ? -16.541 2.416 24.237 1.00 94.94 163 LEU A CA 1
ATOM 1263 C C . LEU A 1 163 ? -16.415 3.900 24.591 1.00 94.94 163 LEU A C 1
ATOM 1265 O O . LEU A 1 163 ? -16.855 4.752 23.823 1.00 94.94 163 LEU A O 1
ATOM 1269 N N . LEU A 1 164 ? -15.866 4.205 25.759 1.00 93.62 164 LEU A N 1
ATOM 1270 C CA . LEU A 1 164 ? -15.721 5.570 26.248 1.00 93.62 164 LEU A CA 1
ATOM 1271 C C . LEU A 1 164 ? -14.438 6.173 25.675 1.00 93.62 164 LEU A C 1
ATOM 1273 O O . LEU A 1 164 ? -13.345 5.834 26.125 1.00 93.62 164 LEU A O 1
ATOM 1277 N N . GLY A 1 165 ? -14.595 7.061 24.693 1.00 91.06 165 GLY A N 1
ATOM 1278 C CA . GLY A 1 165 ? -13.473 7.702 24.008 1.00 91.06 165 GLY A CA 1
ATOM 1279 C C . GLY A 1 165 ? -12.762 6.812 22.992 1.00 91.06 165 GLY A C 1
ATOM 1280 O O . GLY A 1 165 ? -12.930 5.591 22.964 1.00 91.06 165 GLY A O 1
ATOM 1281 N N . ASP A 1 166 ? -11.971 7.443 22.132 1.00 91.31 166 ASP A N 1
ATOM 1282 C CA . ASP A 1 166 ? -11.170 6.727 21.145 1.00 91.31 166 ASP A CA 1
ATOM 1283 C C . ASP A 1 166 ? -9.984 6.044 21.832 1.00 91.31 166 ASP A C 1
ATOM 1285 O O . ASP A 1 166 ? -9.380 6.583 22.761 1.00 91.31 166 ASP A O 1
ATOM 1289 N N . ILE A 1 167 ? -9.615 4.855 21.356 1.00 89.62 167 ILE A N 1
ATOM 1290 C CA . ILE A 1 167 ? -8.468 4.115 21.889 1.00 89.62 167 ILE A CA 1
ATOM 1291 C C . ILE A 1 167 ? -7.414 3.957 20.806 1.00 89.62 167 ILE A C 1
ATOM 1293 O O . ILE A 1 167 ? -7.619 3.250 19.821 1.00 89.62 167 ILE A O 1
ATOM 1297 N N . ASN A 1 168 ? -6.256 4.572 21.042 1.00 88.75 168 ASN A N 1
ATOM 1298 C CA . ASN A 1 168 ? -5.084 4.496 20.178 1.00 88.75 168 ASN A CA 1
ATOM 1299 C C . ASN A 1 168 ? -4.096 3.439 20.694 1.00 88.75 168 ASN A C 1
ATOM 1301 O O . ASN A 1 168 ? -3.674 3.458 21.853 1.00 88.75 168 ASN A O 1
ATOM 1305 N N . MET A 1 169 ? -3.712 2.509 19.823 1.00 87.25 169 MET A N 1
ATOM 1306 C CA . MET A 1 169 ? -2.806 1.402 20.128 1.00 87.25 169 MET A CA 1
ATOM 1307 C C . MET A 1 169 ? -1.684 1.365 19.088 1.00 87.25 169 MET A C 1
ATOM 1309 O O . MET A 1 169 ? -1.886 0.840 17.989 1.00 87.25 169 MET A O 1
ATOM 1313 N N . PRO A 1 170 ? -0.519 1.980 19.372 1.00 87.69 170 PRO A N 1
ATOM 1314 C CA . PRO A 1 170 ? 0.619 1.896 18.470 1.00 87.69 170 PRO A CA 1
ATOM 1315 C C . PRO A 1 170 ? 1.233 0.502 18.526 1.00 87.69 170 PRO A C 1
ATOM 1317 O O . PRO A 1 170 ? 1.319 -0.101 19.594 1.00 87.69 170 PRO A O 1
ATOM 1320 N N . PHE A 1 171 ? 1.675 0.009 17.374 1.00 84.75 171 PHE A N 1
ATOM 1321 C CA . PHE A 1 171 ? 2.342 -1.284 17.241 1.00 84.75 171 PHE A CA 1
ATOM 1322 C C . PHE A 1 171 ? 3.352 -1.264 16.092 1.00 84.75 171 PHE A C 1
ATOM 1324 O O . PHE A 1 171 ? 3.505 -0.241 15.414 1.00 84.75 171 PHE A O 1
ATOM 1331 N N . ASN A 1 172 ? 4.070 -2.374 15.904 1.00 83.06 172 ASN A N 1
ATOM 1332 C CA . ASN A 1 172 ? 5.159 -2.503 14.937 1.00 83.06 172 ASN A CA 1
ATOM 1333 C C . ASN A 1 172 ? 6.180 -1.373 15.120 1.00 83.06 172 ASN A C 1
ATOM 1335 O O . ASN A 1 172 ? 6.390 -0.556 14.222 1.00 83.06 172 ASN A O 1
ATOM 1339 N N . GLN A 1 173 ? 6.756 -1.275 16.322 1.00 85.19 173 GLN A N 1
ATOM 1340 C CA . GLN A 1 173 ? 7.732 -0.234 16.682 1.00 85.19 173 GLN A CA 1
ATOM 1341 C C . GLN A 1 173 ? 7.206 1.196 16.438 1.00 85.19 173 GLN A C 1
ATOM 1343 O O . GLN A 1 173 ? 7.911 2.066 15.918 1.00 85.19 173 GLN A O 1
ATOM 1348 N N . ASN A 1 174 ? 5.940 1.438 16.794 1.00 87.88 174 ASN A N 1
ATOM 1349 C CA . ASN A 1 174 ? 5.232 2.711 16.612 1.00 87.88 174 ASN A CA 1
ATOM 1350 C C . ASN A 1 174 ? 5.115 3.183 15.148 1.00 87.88 174 ASN A C 1
ATOM 1352 O O . ASN A 1 174 ? 4.851 4.364 14.910 1.00 87.88 174 ASN A O 1
ATOM 1356 N N . GLN A 1 175 ? 5.304 2.290 14.168 1.00 91.56 175 GLN A N 1
ATOM 1357 C CA . GLN A 1 175 ? 5.080 2.598 12.750 1.00 91.56 175 GLN A CA 1
ATOM 1358 C C . GLN A 1 175 ? 3.625 2.394 12.330 1.00 91.56 175 GLN A C 1
ATOM 1360 O O . GLN A 1 175 ? 3.234 2.851 11.258 1.00 91.56 175 GLN A O 1
ATOM 1365 N N . TRP A 1 176 ? 2.832 1.702 13.145 1.00 91.75 176 TRP A N 1
ATOM 1366 C CA . TRP A 1 176 ? 1.420 1.457 12.895 1.00 91.75 176 TRP A CA 1
ATOM 1367 C C . TRP A 1 176 ? 0.577 1.955 14.062 1.00 91.75 176 TRP A C 1
ATOM 1369 O O . TRP A 1 176 ? 1.017 1.948 15.213 1.00 91.75 176 TRP A O 1
ATOM 1379 N N . MET A 1 177 ? -0.650 2.362 13.758 1.00 91.06 177 MET A N 1
ATOM 1380 C CA . MET A 1 177 ? -1.660 2.766 14.727 1.00 91.06 177 MET A CA 1
ATOM 1381 C C . MET A 1 177 ? -2.935 1.990 14.473 1.00 91.06 177 MET A C 1
ATOM 1383 O O . MET A 1 177 ? -3.503 2.103 13.392 1.00 91.06 177 MET A O 1
ATOM 1387 N N . LEU A 1 178 ? -3.398 1.247 15.472 1.00 90.19 178 LEU A N 1
ATOM 1388 C CA . LEU A 1 178 ? -4.769 0.764 15.530 1.00 90.19 178 LEU A CA 1
ATOM 1389 C C . LEU A 1 178 ? -5.573 1.748 16.380 1.00 90.19 178 LEU A C 1
ATOM 1391 O O . LEU A 1 178 ? -5.263 1.937 17.556 1.00 90.19 178 LEU A O 1
ATOM 1395 N N . THR A 1 179 ? -6.594 2.360 15.794 1.00 91.06 179 THR A N 1
ATOM 1396 C CA . THR A 1 179 ? -7.533 3.230 16.504 1.00 91.06 179 THR A CA 1
ATOM 1397 C C . THR A 1 179 ? -8.893 2.560 16.544 1.00 91.06 179 THR A C 1
ATOM 1399 O O . THR A 1 179 ? -9.459 2.258 15.493 1.00 91.06 179 THR A O 1
ATOM 1402 N N . LEU A 1 180 ? -9.430 2.351 17.744 1.00 91.56 180 LEU A N 1
ATOM 1403 C CA . LEU A 1 180 ? -10.844 2.039 17.929 1.00 91.56 180 LEU A CA 1
ATOM 1404 C C . LEU A 1 180 ? -11.615 3.336 18.128 1.00 91.56 180 LEU A C 1
ATOM 1406 O O . LEU A 1 180 ? -11.281 4.123 19.011 1.00 91.56 180 LEU A O 1
ATOM 1410 N N . GLU A 1 181 ? -12.639 3.533 17.306 1.00 92.81 181 GLU A N 1
ATOM 1411 C CA . GLU A 1 181 ? -13.519 4.692 17.381 1.00 92.81 181 GLU A CA 1
ATOM 1412 C C . GLU A 1 181 ? -14.535 4.461 18.497 1.00 92.81 181 GLU A C 1
ATOM 1414 O O . GLU A 1 181 ? -15.354 3.535 18.434 1.00 92.81 181 GLU A O 1
ATOM 1419 N N . GLY A 1 182 ? -14.456 5.292 19.527 1.00 92.31 182 GLY A N 1
ATOM 1420 C CA . GLY A 1 182 ? -15.354 5.278 20.661 1.00 92.31 182 GLY A CA 1
ATOM 1421 C C . GLY A 1 182 ? -16.562 6.182 20.478 1.00 92.31 182 GLY A C 1
ATOM 1422 O O . GLY A 1 182 ? -16.823 6.770 19.424 1.00 92.31 182 GLY A O 1
ATOM 1423 N N . GLY A 1 183 ? -17.319 6.273 21.558 1.00 90.88 183 GLY A N 1
ATOM 1424 C CA . GLY A 1 183 ? -18.490 7.108 21.697 1.00 90.88 183 GLY A CA 1
ATOM 1425 C C . GLY A 1 183 ? -18.577 7.699 23.098 1.00 90.88 183 GLY A C 1
ATOM 1426 O O . GLY A 1 183 ? -17.584 7.829 23.815 1.00 90.88 183 GLY A O 1
ATOM 1427 N N . ARG A 1 184 ? -19.793 8.080 23.484 1.00 88.75 184 ARG A N 1
ATOM 1428 C CA . ARG A 1 184 ? -20.083 8.698 24.783 1.00 88.75 184 ARG A CA 1
ATOM 1429 C C . ARG A 1 184 ? -21.433 8.252 25.320 1.00 88.75 184 ARG A C 1
ATOM 1431 O O . ARG A 1 184 ? -22.282 7.767 24.573 1.00 88.75 184 ARG A O 1
ATOM 1438 N N . ILE A 1 185 ? -21.648 8.483 26.609 1.00 88.94 185 ILE A N 1
ATOM 1439 C CA . ILE A 1 185 ? -22.939 8.270 27.267 1.00 88.94 185 ILE A CA 1
ATOM 1440 C C . ILE A 1 185 ? -23.814 9.508 27.054 1.00 88.94 185 ILE A C 1
ATOM 1442 O O . ILE A 1 185 ? -23.407 10.633 27.341 1.00 88.94 185 ILE A O 1
ATOM 1446 N N . ASN A 1 186 ? -25.037 9.314 26.574 1.00 86.69 186 ASN A N 1
ATOM 1447 C CA . ASN A 1 186 ? -26.028 10.369 26.445 1.00 86.69 186 ASN A CA 1
ATOM 1448 C C . ASN A 1 186 ? -26.546 10.775 27.827 1.00 86.69 186 ASN A C 1
ATOM 1450 O O . ASN A 1 186 ? -27.303 10.044 28.457 1.00 86.69 186 ASN A O 1
ATOM 1454 N N . LYS A 1 187 ? -26.225 11.985 28.277 1.00 85.62 187 LYS A N 1
ATOM 1455 C CA . LYS A 1 187 ? -26.657 12.464 29.598 1.00 85.62 187 LYS A CA 1
ATOM 1456 C C . LYS A 1 187 ? -28.158 12.756 29.726 1.00 85.62 187 LYS A C 1
ATOM 1458 O O . LYS A 1 187 ? -28.628 12.989 30.834 1.00 85.62 187 LYS A O 1
ATOM 1463 N N . LEU A 1 188 ? -28.921 12.745 28.628 1.00 84.31 188 LEU A N 1
ATOM 1464 C CA . LEU A 1 188 ? -30.373 12.967 28.647 1.00 84.31 188 LEU A CA 1
ATOM 1465 C C . LEU A 1 188 ? -31.178 11.683 28.854 1.00 84.31 188 LEU A C 1
ATOM 1467 O O . LEU A 1 188 ? -32.258 11.737 29.437 1.00 84.31 188 LEU A O 1
ATOM 1471 N N . ASN A 1 189 ? -30.702 10.556 28.324 1.00 82.94 189 ASN A N 1
ATOM 1472 C CA . ASN A 1 189 ? -31.448 9.294 28.338 1.00 82.94 189 ASN A CA 1
ATOM 1473 C C . ASN A 1 189 ? -30.611 8.075 28.753 1.00 82.94 189 ASN A C 1
ATOM 1475 O O . ASN A 1 189 ? -31.114 6.959 28.672 1.00 82.94 189 ASN A O 1
ATOM 1479 N N . GLY A 1 190 ? -29.346 8.289 29.123 1.00 79.81 190 GLY A N 1
ATOM 1480 C CA . GLY A 1 190 ? -28.384 7.273 29.540 1.00 79.81 190 GLY A CA 1
ATOM 1481 C C . GLY A 1 190 ? -27.861 6.362 28.424 1.00 79.81 190 GLY A C 1
ATOM 1482 O O . GLY A 1 190 ? -26.881 5.647 28.616 1.00 79.81 190 GLY A O 1
ATOM 1483 N N . GLY A 1 191 ? -28.457 6.414 27.233 1.00 79.50 191 GLY A N 1
ATOM 1484 C CA . GLY A 1 191 ? -28.086 5.560 26.115 1.00 79.50 191 GLY A CA 1
ATOM 1485 C C . GLY A 1 191 ? -26.734 5.907 25.497 1.00 79.50 191 GLY A C 1
ATOM 1486 O O . GLY A 1 191 ? -26.175 6.982 25.689 1.00 79.50 191 GLY A O 1
ATOM 1487 N N . SER A 1 192 ? -26.228 4.991 24.689 1.00 78.25 192 SER A N 1
ATOM 1488 C CA . SER A 1 192 ? -25.029 5.175 23.882 1.00 78.25 192 SER A CA 1
ATOM 1489 C C . SER A 1 192 ? -25.191 6.248 22.785 1.00 78.25 192 SER A C 1
ATOM 1491 O O . SER A 1 192 ? -26.256 6.393 22.179 1.00 78.25 192 SER A O 1
ATOM 1493 N N . VAL A 1 193 ? -24.134 7.032 22.547 1.00 75.62 193 VAL A N 1
ATOM 1494 C CA . VAL A 1 193 ? -23.992 7.969 21.417 1.00 75.62 193 VAL A CA 1
ATOM 1495 C C . VAL A 1 193 ? -22.707 7.645 20.668 1.00 75.62 193 VAL A C 1
ATOM 1497 O O . VAL A 1 193 ? -21.681 7.399 21.302 1.00 75.62 193 VAL A O 1
ATOM 1500 N N . ASN A 1 194 ? -22.739 7.748 19.336 1.00 75.62 194 ASN A N 1
ATOM 1501 C CA . ASN A 1 194 ? -21.621 7.403 18.451 1.00 75.62 194 ASN A CA 1
ATOM 1502 C C . ASN A 1 194 ? -21.144 5.959 18.677 1.00 75.62 194 ASN A C 1
ATOM 1504 O O . ASN A 1 194 ? -19.972 5.718 18.943 1.00 75.62 194 ASN A O 1
ATOM 1508 N N . ASP A 1 195 ? -22.075 5.007 18.578 1.00 74.00 195 ASP A N 1
ATOM 1509 C CA . ASP A 1 195 ? -21.899 3.564 18.810 1.00 74.00 195 ASP A CA 1
ATOM 1510 C C . ASP A 1 195 ? -21.035 2.888 17.727 1.00 74.00 195 ASP A C 1
ATOM 1512 O O . ASP A 1 195 ? -21.442 1.913 17.093 1.00 74.00 195 ASP A O 1
ATOM 1516 N N . ASN A 1 196 ? -19.856 3.438 17.460 1.00 87.31 196 ASN A N 1
ATOM 1517 C CA . ASN A 1 196 ? -18.892 2.888 16.526 1.00 87.31 196 ASN A CA 1
ATOM 1518 C C . ASN A 1 196 ? -18.331 1.579 17.104 1.00 87.31 196 ASN A C 1
ATOM 1520 O O . ASN A 1 196 ? -18.509 0.517 16.507 1.00 87.31 196 ASN A O 1
ATOM 1524 N N . THR A 1 197 ? -17.752 1.650 18.304 1.00 93.06 197 THR A N 1
ATOM 1525 C CA . THR A 1 197 ? -17.320 0.490 19.089 1.00 93.06 197 THR A CA 1
ATOM 1526 C C . THR A 1 197 ? -18.186 0.340 20.338 1.00 93.06 197 THR A C 1
ATOM 1528 O O . THR A 1 197 ? -18.341 1.285 21.114 1.00 93.06 197 THR A O 1
ATOM 1531 N N . TYR A 1 198 ? -18.774 -0.838 20.541 1.00 93.69 198 TYR A N 1
ATOM 1532 C CA . TYR A 1 198 ? -19.679 -1.113 21.658 1.00 93.69 198 TYR A CA 1
ATOM 1533 C C . TYR A 1 198 ? -19.691 -2.592 22.044 1.00 93.69 198 TYR A C 1
ATOM 1535 O O . TYR A 1 198 ? -19.324 -3.462 21.254 1.00 93.69 198 TYR A O 1
ATOM 1543 N N . VAL A 1 199 ? -20.190 -2.869 23.247 1.00 92.81 199 VAL A N 1
ATOM 1544 C CA . VAL A 1 199 ? -20.576 -4.217 23.676 1.00 92.81 199 VAL A CA 1
ATOM 1545 C C . VAL A 1 199 ? -22.082 -4.293 23.890 1.00 92.81 199 VAL A C 1
ATOM 1547 O O . VAL A 1 199 ? -22.711 -3.307 24.279 1.00 92.81 199 VAL A O 1
ATOM 1550 N N . ILE A 1 200 ? -22.666 -5.460 23.630 1.00 92.56 200 ILE A N 1
ATOM 1551 C CA . ILE A 1 200 ? -24.021 -5.800 24.074 1.00 92.56 200 ILE A CA 1
ATOM 1552 C C . ILE A 1 200 ? -23.876 -6.759 25.243 1.00 92.56 200 ILE A C 1
ATOM 1554 O O . ILE A 1 200 ? -23.168 -7.758 25.123 1.00 92.56 200 ILE A O 1
ATOM 1558 N N . ILE A 1 201 ? -24.554 -6.467 26.346 1.00 92.25 201 ILE A N 1
ATOM 1559 C CA . ILE A 1 201 ? -24.547 -7.311 27.542 1.00 92.25 201 ILE A CA 1
ATOM 1560 C C . ILE A 1 201 ? -25.927 -7.910 27.808 1.00 92.25 201 ILE A C 1
ATOM 1562 O O . ILE A 1 201 ? -26.951 -7.381 27.362 1.00 92.25 201 ILE A O 1
ATOM 1566 N N . ASP A 1 202 ? -25.947 -8.987 28.580 1.00 92.12 202 ASP A N 1
ATOM 1567 C CA . ASP A 1 202 ? -27.124 -9.461 29.298 1.00 92.12 202 ASP A CA 1
ATOM 1568 C C . ASP A 1 202 ? -26.847 -9.503 30.813 1.00 92.12 202 ASP A C 1
ATOM 1570 O O . ASP A 1 202 ? -25.944 -8.828 31.311 1.00 92.12 202 ASP A O 1
ATOM 1574 N N . CYS A 1 203 ? -27.688 -10.208 31.572 1.00 91.56 203 CYS A N 1
ATOM 1575 C CA . CYS A 1 203 ? -27.507 -10.330 33.016 1.00 91.56 203 CYS A CA 1
ATOM 1576 C C . CYS A 1 203 ? -26.334 -11.243 33.395 1.00 91.56 203 CYS A C 1
ATOM 1578 O O . CYS A 1 203 ? -25.899 -11.170 34.539 1.00 91.56 203 CYS A O 1
ATOM 1580 N N . ASP A 1 204 ? -25.831 -12.072 32.482 1.00 91.75 204 ASP A N 1
ATOM 1581 C CA . ASP A 1 204 ? -24.830 -13.100 32.767 1.00 91.75 204 ASP A CA 1
ATOM 1582 C C . ASP A 1 204 ? -23.438 -12.708 32.249 1.00 91.75 204 ASP A C 1
ATOM 1584 O O . ASP A 1 204 ? -22.435 -13.174 32.784 1.00 91.75 204 ASP A O 1
ATOM 1588 N N . GLY A 1 205 ? -23.348 -11.810 31.262 1.00 90.50 205 GLY A N 1
ATOM 1589 C CA . GLY A 1 205 ? -22.060 -11.354 30.748 1.00 90.50 205 GLY A CA 1
ATOM 1590 C C . GLY A 1 205 ? -22.145 -10.530 29.468 1.00 90.50 205 GLY A C 1
ATOM 1591 O O . GLY A 1 205 ? -23.164 -9.906 29.147 1.00 90.50 205 GLY A O 1
ATOM 1592 N N . ILE A 1 206 ? -21.032 -10.502 28.733 1.00 89.19 206 ILE A N 1
ATOM 1593 C CA . ILE A 1 206 ? -20.963 -9.856 27.422 1.00 89.19 206 ILE A CA 1
ATOM 1594 C C . ILE A 1 206 ? -21.436 -10.832 26.345 1.00 89.19 206 ILE A C 1
ATOM 1596 O O . ILE A 1 206 ? -20.905 -11.924 26.176 1.00 89.19 206 ILE A O 1
ATOM 1600 N N . LYS A 1 207 ? -22.425 -10.401 25.563 1.00 88.06 207 LYS A N 1
ATOM 1601 C CA . LYS A 1 207 ? -23.049 -11.186 24.495 1.00 88.06 207 LYS A CA 1
ATOM 1602 C C . LYS A 1 207 ? -22.441 -10.917 23.118 1.00 88.06 207 LYS A C 1
ATOM 1604 O O . LYS A 1 207 ? -22.392 -11.815 22.281 1.00 88.06 207 LYS A O 1
ATOM 1609 N N . GLU A 1 208 ? -22.039 -9.677 22.844 1.00 88.50 208 GLU A N 1
ATOM 1610 C CA . GLU A 1 208 ? -21.480 -9.270 21.548 1.00 88.50 208 GLU A CA 1
ATOM 1611 C C . GLU A 1 208 ? -20.443 -8.161 21.735 1.00 88.50 208 GLU A C 1
ATOM 1613 O O . GLU A 1 208 ? -20.656 -7.244 22.531 1.00 88.50 208 GLU A O 1
ATOM 1618 N N . LEU A 1 209 ? -19.364 -8.208 20.950 1.00 88.88 209 LEU A N 1
ATOM 1619 C CA . LEU A 1 209 ? -18.406 -7.120 20.793 1.00 88.88 209 LEU A CA 1
ATOM 1620 C C . LEU A 1 209 ? -18.456 -6.611 19.347 1.00 88.88 209 LEU A C 1
ATOM 1622 O O . LEU A 1 209 ? -18.160 -7.341 18.405 1.00 88.88 209 LEU A O 1
ATOM 1626 N N . SER A 1 210 ? -18.806 -5.345 19.154 1.00 91.12 210 SER A N 1
ATOM 1627 C CA . SER A 1 210 ? -18.768 -4.683 17.848 1.00 91.12 210 SER A CA 1
ATOM 1628 C C . SER A 1 210 ? -17.629 -3.679 17.840 1.00 91.12 210 SER A C 1
ATOM 1630 O O . SER A 1 210 ? -17.625 -2.756 18.652 1.00 91.12 210 SER A O 1
ATOM 1632 N N . LEU A 1 211 ? -16.682 -3.836 16.919 1.00 90.69 211 LEU A N 1
ATOM 1633 C CA . LEU A 1 211 ? -15.530 -2.952 16.771 1.00 90.69 211 LEU A CA 1
ATOM 1634 C C . LEU A 1 211 ? -15.648 -2.148 15.479 1.00 90.69 211 LEU A C 1
ATOM 1636 O O . LEU A 1 211 ? -15.892 -2.706 14.405 1.00 90.69 211 LEU A O 1
ATOM 1640 N N . LYS A 1 212 ? -15.403 -0.844 15.570 1.00 92.56 212 LYS A N 1
ATOM 1641 C CA . LYS A 1 212 ? -15.200 0.028 14.415 1.00 92.56 212 LYS A CA 1
ATOM 1642 C C . LYS A 1 212 ? -13.971 0.880 14.656 1.00 92.56 212 LYS A C 1
ATOM 1644 O O . LYS A 1 212 ? -13.766 1.403 15.748 1.00 92.56 212 LYS A O 1
ATOM 1649 N N . GLY A 1 213 ? -13.147 1.009 13.634 1.00 92.75 213 GLY A N 1
ATOM 1650 C CA . GLY A 1 213 ? -11.868 1.662 13.785 1.00 92.75 213 GLY A CA 1
ATOM 1651 C C . GLY A 1 213 ? -11.135 1.821 12.475 1.00 92.75 213 GLY A C 1
ATOM 1652 O O . GLY A 1 213 ? -11.670 1.584 11.390 1.00 92.75 213 GLY A O 1
ATOM 1653 N N . ASN A 1 214 ? -9.878 2.216 12.598 1.00 93.31 214 ASN A N 1
ATOM 1654 C CA . ASN A 1 214 ? -8.970 2.310 11.476 1.00 93.31 214 ASN A CA 1
ATOM 1655 C C . ASN A 1 214 ? -7.567 1.851 11.864 1.00 93.31 214 ASN A C 1
ATOM 1657 O O . ASN A 1 214 ? -7.158 1.928 13.022 1.00 93.31 214 ASN A O 1
ATOM 1661 N N . VAL A 1 215 ? -6.836 1.373 10.864 1.00 93.00 215 VAL A N 1
ATOM 1662 C CA . VAL A 1 215 ? -5.397 1.170 10.927 1.00 93.00 215 VAL A CA 1
ATOM 1663 C C . VAL A 1 215 ? -4.714 2.266 10.119 1.00 93.00 215 VAL A C 1
ATOM 1665 O O . VAL A 1 215 ? -5.142 2.574 9.007 1.00 93.00 215 VAL A O 1
ATOM 1668 N N . GLN A 1 216 ? -3.662 2.872 10.659 1.00 94.81 216 GLN A N 1
ATOM 1669 C CA . GLN A 1 216 ? -2.833 3.837 9.941 1.00 94.81 216 GLN A CA 1
ATOM 1670 C C . GLN A 1 216 ? -1.374 3.404 9.951 1.00 94.81 216 GLN A C 1
ATOM 1672 O O . GLN A 1 216 ? -0.877 2.900 10.956 1.00 94.81 216 GLN A O 1
ATOM 1677 N N . ILE A 1 217 ? -0.686 3.639 8.836 1.00 95.44 217 ILE A N 1
ATOM 1678 C CA . ILE A 1 217 ? 0.727 3.301 8.658 1.00 95.44 217 ILE A CA 1
ATOM 1679 C C . ILE A 1 217 ? 1.525 4.591 8.488 1.00 95.44 217 ILE A C 1
ATOM 1681 O O . ILE A 1 217 ? 1.155 5.475 7.711 1.00 95.44 217 ILE A O 1
ATOM 1685 N N . SER A 1 218 ? 2.620 4.688 9.236 1.00 95.19 218 SER A N 1
ATOM 1686 C CA . SER A 1 218 ? 3.559 5.801 9.212 1.00 95.19 218 SER A CA 1
ATOM 1687 C C . SER A 1 218 ? 4.081 6.087 7.804 1.00 95.19 218 SER A C 1
ATOM 1689 O O . SER A 1 218 ? 4.443 5.174 7.050 1.00 95.19 218 SER A O 1
ATOM 1691 N N . ARG A 1 219 ? 4.249 7.380 7.504 1.00 95.38 219 ARG A N 1
ATOM 1692 C CA . ARG A 1 219 ? 4.936 7.871 6.303 1.00 95.38 219 ARG A CA 1
ATOM 1693 C C . ARG A 1 219 ? 6.398 7.447 6.222 1.00 95.38 219 ARG A C 1
ATOM 1695 O O . ARG A 1 219 ? 6.975 7.535 5.142 1.00 95.38 219 ARG A O 1
ATOM 1702 N N . ASN A 1 220 ? 7.001 6.952 7.303 1.00 93.38 220 ASN A N 1
ATOM 1703 C CA . ASN A 1 220 ? 8.339 6.358 7.272 1.00 93.38 220 ASN A CA 1
ATOM 1704 C C . ASN A 1 220 ? 8.369 5.033 6.496 1.00 93.38 220 ASN A C 1
ATOM 1706 O O . ASN A 1 220 ? 9.414 4.680 5.948 1.00 93.38 220 ASN A O 1
ATOM 1710 N N . VAL A 1 221 ? 7.236 4.324 6.438 1.00 94.31 221 VAL A N 1
ATOM 1711 C CA . VAL A 1 221 ? 7.094 3.036 5.749 1.00 94.31 221 VAL A CA 1
ATOM 1712 C C . VAL A 1 221 ? 6.397 3.227 4.404 1.00 94.31 221 VAL A C 1
ATOM 1714 O O . VAL A 1 221 ? 6.957 2.840 3.375 1.00 94.31 221 VAL A O 1
ATOM 1717 N N . LEU A 1 222 ? 5.211 3.851 4.406 1.00 96.44 222 LEU A N 1
ATOM 1718 C CA . LEU A 1 222 ? 4.373 4.038 3.218 1.00 96.44 222 LEU A CA 1
ATOM 1719 C C . LEU A 1 222 ? 3.868 5.471 3.100 1.00 96.44 222 LEU A C 1
ATOM 1721 O O . LEU A 1 222 ? 3.367 6.036 4.068 1.00 96.44 222 LEU A O 1
ATOM 1725 N N . VAL A 1 223 ? 3.872 6.025 1.889 1.00 96.25 223 VAL A N 1
ATOM 1726 C CA . VAL A 1 223 ? 3.205 7.303 1.614 1.00 96.25 223 VAL A CA 1
ATOM 1727 C C . VAL A 1 223 ? 1.890 7.098 0.872 1.00 96.25 223 VAL A C 1
ATOM 1729 O O . VAL A 1 223 ? 1.854 6.322 -0.084 1.00 96.25 223 VAL A O 1
ATOM 1732 N N . PRO A 1 224 ? 0.812 7.798 1.264 1.00 96.94 224 PRO A N 1
ATOM 1733 C CA . PRO A 1 224 ? -0.457 7.712 0.562 1.00 96.94 224 PRO A CA 1
ATOM 1734 C C . PRO A 1 224 ? -0.404 8.443 -0.786 1.00 96.94 224 PRO A C 1
ATOM 1736 O O . PRO A 1 224 ? 0.267 9.472 -0.934 1.00 96.94 224 PRO A O 1
ATOM 1739 N N . LEU A 1 225 ? -1.137 7.907 -1.757 1.00 96.19 225 LEU A N 1
ATOM 1740 C CA . LEU A 1 225 ? -1.272 8.429 -3.112 1.00 96.19 225 LEU A CA 1
ATOM 1741 C C . LEU A 1 225 ? -2.711 8.877 -3.391 1.00 96.19 225 LEU A C 1
ATOM 1743 O O . LEU A 1 225 ? -3.661 8.398 -2.770 1.00 96.19 225 LEU A O 1
ATOM 1747 N N . ASP A 1 226 ? -2.868 9.781 -4.353 1.00 93.44 226 ASP A N 1
ATOM 1748 C CA . ASP A 1 226 ? -4.159 10.065 -4.974 1.00 93.44 226 ASP A CA 1
ATOM 1749 C C . ASP A 1 226 ? -4.559 8.976 -5.992 1.00 93.44 226 ASP A C 1
ATOM 1751 O O . ASP A 1 226 ? -3.811 8.034 -6.269 1.00 93.44 226 ASP A O 1
ATOM 1755 N N . GLY A 1 227 ? -5.746 9.118 -6.589 1.00 90.19 227 GLY A N 1
ATOM 1756 C CA . GLY A 1 227 ? -6.253 8.179 -7.598 1.00 90.19 227 GLY A CA 1
ATOM 1757 C C . GLY A 1 227 ? -5.427 8.107 -8.891 1.00 90.19 227 GLY A C 1
ATOM 1758 O O . GLY A 1 227 ? -5.590 7.158 -9.648 1.00 90.19 227 GLY A O 1
ATOM 1759 N N . ASN A 1 228 ? -4.524 9.062 -9.133 1.00 89.50 228 ASN A N 1
ATOM 1760 C CA . ASN A 1 228 ? -3.624 9.080 -10.290 1.00 89.50 228 ASN A CA 1
ATOM 1761 C C . ASN A 1 228 ? -2.221 8.541 -9.948 1.00 89.50 228 ASN A C 1
ATOM 1763 O O . ASN A 1 228 ? -1.342 8.494 -10.812 1.00 89.50 228 ASN A O 1
ATOM 1767 N N . GLY A 1 229 ? -1.983 8.141 -8.695 1.00 92.56 229 GLY A N 1
ATOM 1768 C CA . GLY A 1 229 ? -0.692 7.635 -8.236 1.00 92.56 229 GLY A CA 1
ATOM 1769 C C . GLY A 1 229 ? 0.333 8.728 -7.923 1.00 92.56 229 GLY A C 1
ATOM 1770 O O . GLY A 1 229 ? 1.539 8.461 -7.990 1.00 92.56 229 GLY A O 1
ATOM 1771 N N . SER A 1 230 ? -0.122 9.946 -7.608 1.00 93.50 230 SER A N 1
ATOM 1772 C CA . SER A 1 230 ? 0.715 11.044 -7.109 1.00 93.50 230 SER A CA 1
ATOM 1773 C C . SER A 1 230 ? 0.726 11.074 -5.584 1.00 93.50 230 SER A C 1
ATOM 1775 O O . SER A 1 230 ? -0.301 10.865 -4.946 1.00 93.50 230 SER A O 1
ATOM 1777 N N . VAL A 1 231 ? 1.885 11.357 -4.982 1.00 95.12 231 VAL A N 1
ATOM 1778 C CA . VAL A 1 231 ? 2.037 11.426 -3.518 1.00 95.12 231 VAL A CA 1
ATOM 1779 C C . VAL A 1 231 ? 1.189 12.555 -2.938 1.00 95.12 231 VAL A C 1
ATOM 1781 O O . VAL A 1 231 ? 1.335 13.712 -3.335 1.00 95.12 231 VAL A O 1
ATOM 1784 N N . LEU A 1 232 ? 0.350 12.226 -1.953 1.00 95.38 232 LEU A N 1
ATOM 1785 C CA . LEU A 1 232 ? -0.396 13.223 -1.192 1.00 95.38 232 LEU A CA 1
ATOM 1786 C C . LEU A 1 232 ? 0.547 14.044 -0.293 1.00 95.38 232 LEU A C 1
ATOM 1788 O O . LEU A 1 232 ? 1.526 13.495 0.244 1.00 95.38 232 LEU A O 1
ATOM 1792 N N . PRO A 1 233 ? 0.242 15.341 -0.075 1.00 94.62 233 PRO A N 1
ATOM 1793 C CA . PRO A 1 233 ? 1.036 16.200 0.797 1.00 94.62 233 PRO A CA 1
ATOM 1794 C C . PRO A 1 233 ? 1.144 15.603 2.200 1.00 94.62 233 PRO A C 1
ATOM 1796 O O . PRO A 1 233 ? 0.290 14.826 2.622 1.00 94.62 233 PRO A O 1
ATOM 1799 N N . GLU A 1 234 ? 2.197 15.966 2.927 1.00 92.62 234 GLU A N 1
ATOM 1800 C CA . GLU A 1 234 ? 2.445 15.440 4.271 1.00 92.62 234 GLU A CA 1
ATOM 1801 C C . GLU A 1 234 ? 1.301 15.743 5.238 1.00 92.62 234 GLU A C 1
ATOM 1803 O O . GLU A 1 234 ? 0.877 14.849 5.962 1.00 92.62 234 GLU A O 1
ATOM 1808 N N . PHE A 1 235 ? 0.744 16.951 5.172 1.00 94.00 235 PHE A N 1
ATOM 1809 C CA . PHE A 1 235 ? -0.390 17.384 5.982 1.00 94.00 235 PHE A CA 1
ATOM 1810 C C . PHE A 1 235 ? -1.623 17.616 5.105 1.00 94.00 235 PHE A C 1
ATOM 1812 O O . PHE A 1 235 ? -1.534 18.202 4.022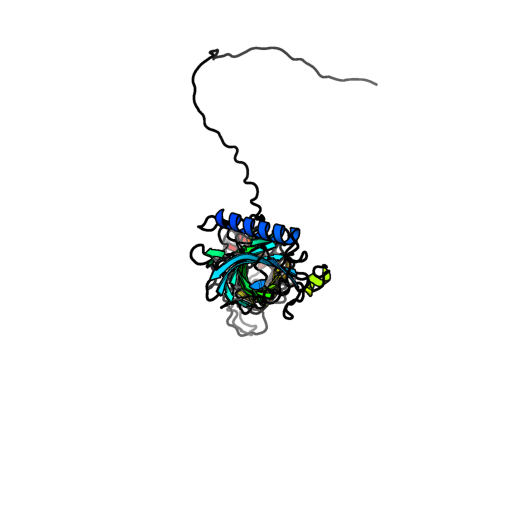 1.00 94.00 235 PHE A O 1
ATOM 1819 N N . GLY A 1 236 ? -2.777 17.146 5.572 1.00 89.00 236 GLY A N 1
ATOM 1820 C CA . GLY A 1 236 ? -4.081 17.427 4.987 1.00 89.00 236 GLY A CA 1
ATOM 1821 C C . GLY A 1 236 ? -4.574 18.834 5.327 1.00 89.00 236 GLY A C 1
ATOM 1822 O O . GLY A 1 236 ? -4.004 19.543 6.156 1.00 89.00 236 GLY A O 1
ATOM 1823 N N . SER A 1 237 ? -5.685 19.245 4.711 1.00 88.31 237 SER A N 1
ATOM 1824 C CA . SER A 1 237 ? -6.294 20.565 4.949 1.00 88.31 237 SER A CA 1
ATOM 1825 C C . SER A 1 237 ? -6.760 20.779 6.396 1.00 88.31 237 SER A C 1
ATOM 1827 O O . SER A 1 237 ? -6.947 21.916 6.816 1.00 88.31 237 SER A O 1
ATOM 1829 N N . ASN A 1 238 ? -6.933 19.699 7.159 1.00 85.56 238 ASN A N 1
ATOM 1830 C CA . ASN A 1 238 ? -7.263 19.704 8.585 1.00 85.56 238 ASN A CA 1
ATOM 1831 C C . ASN A 1 238 ? -6.026 19.825 9.502 1.00 85.56 238 ASN A C 1
ATOM 1833 O O . ASN A 1 238 ? -6.171 19.755 10.719 1.00 85.56 238 ASN A O 1
ATOM 1837 N N . GLY A 1 239 ? -4.819 19.963 8.941 1.00 86.94 239 GLY A N 1
ATOM 1838 C CA . GLY A 1 239 ? -3.561 20.024 9.691 1.00 86.94 239 GLY A CA 1
ATOM 1839 C C . GLY A 1 239 ? -3.063 18.672 10.214 1.00 86.94 239 GLY A C 1
ATOM 1840 O O . GLY A 1 239 ? -2.013 18.626 10.848 1.00 86.94 239 GLY A O 1
ATOM 1841 N N . GLN A 1 240 ? -3.776 17.574 9.947 1.00 88.00 240 GLN A N 1
ATOM 1842 C CA . GLN A 1 240 ? -3.346 16.229 10.331 1.00 88.00 240 GLN A CA 1
ATOM 1843 C C . GLN A 1 240 ? -2.431 15.627 9.266 1.00 88.00 240 GLN A C 1
ATOM 1845 O O . GLN A 1 240 ? -2.581 15.897 8.075 1.00 88.00 240 GLN A O 1
ATOM 1850 N N . THR A 1 241 ? -1.492 14.783 9.685 1.00 92.44 241 THR A N 1
ATOM 1851 C CA . THR A 1 241 ? -0.612 14.055 8.767 1.00 92.44 241 THR A CA 1
ATOM 1852 C C . THR A 1 241 ? -1.429 13.104 7.887 1.00 92.44 241 THR A C 1
ATOM 1854 O O . THR A 1 241 ? -2.158 12.254 8.399 1.00 92.44 241 THR A O 1
ATOM 1857 N N . ASN A 1 242 ? -1.290 13.201 6.563 1.00 93.81 242 ASN A N 1
ATOM 1858 C CA . ASN A 1 242 ? -1.877 12.241 5.632 1.00 93.81 242 ASN A CA 1
ATOM 1859 C C . ASN A 1 242 ? -1.093 10.930 5.699 1.00 93.81 242 ASN A C 1
ATOM 1861 O O . ASN A 1 242 ? 0.077 10.879 5.304 1.00 93.81 242 ASN A O 1
ATOM 1865 N N . ARG A 1 243 ? -1.748 9.861 6.142 1.00 95.44 243 ARG A N 1
ATOM 1866 C CA . ARG A 1 243 ? -1.169 8.519 6.255 1.00 95.44 243 ARG A CA 1
ATOM 1867 C C . ARG A 1 243 ? -1.944 7.521 5.410 1.00 95.44 243 ARG A C 1
ATOM 1869 O O . ARG A 1 243 ? -3.096 7.762 5.050 1.00 95.44 243 ARG A O 1
ATOM 1876 N N . VAL A 1 244 ? -1.303 6.401 5.092 1.00 95.75 244 VAL A N 1
ATOM 1877 C CA . VAL A 1 244 ? -2.021 5.249 4.540 1.00 95.75 244 VAL A CA 1
ATOM 1878 C C . VAL A 1 244 ? -2.978 4.761 5.621 1.00 95.75 244 VAL A C 1
ATOM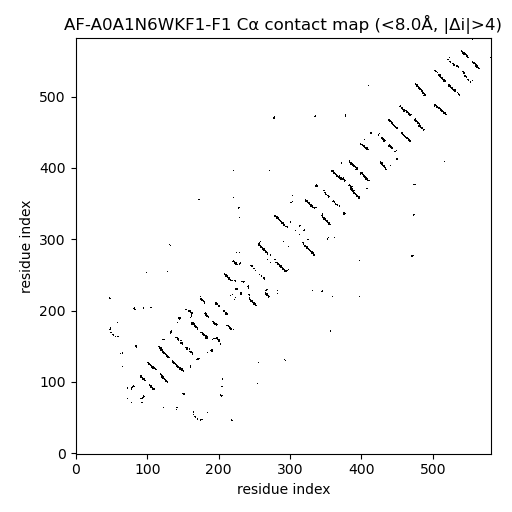 1880 O O . VAL A 1 244 ? -2.537 4.493 6.738 1.00 95.75 244 VAL A O 1
ATOM 1883 N N . ARG A 1 245 ? -4.274 4.709 5.307 1.00 94.25 245 ARG A N 1
ATOM 1884 C CA . ARG A 1 245 ? -5.351 4.407 6.254 1.00 94.25 245 ARG A CA 1
ATOM 1885 C C . ARG A 1 245 ? -6.197 3.260 5.721 1.00 94.25 245 ARG A C 1
ATOM 1887 O O . ARG A 1 245 ? -6.486 3.224 4.529 1.00 94.25 245 ARG A O 1
ATOM 1894 N N . GLY A 1 246 ? -6.588 2.350 6.605 1.00 92.88 246 GLY A N 1
ATOM 1895 C CA . GLY A 1 246 ? -7.581 1.320 6.339 1.00 92.88 246 GLY A CA 1
ATOM 1896 C C . GLY A 1 246 ? -8.689 1.347 7.380 1.00 92.88 246 GLY A C 1
ATOM 1897 O O . GLY A 1 246 ? -8.419 1.136 8.557 1.00 92.88 246 GLY A O 1
ATOM 1898 N N . ASP A 1 247 ? -9.923 1.607 6.964 1.00 91.88 247 ASP A N 1
ATOM 1899 C CA . ASP A 1 247 ? -11.089 1.626 7.852 1.00 91.88 247 ASP A CA 1
ATOM 1900 C C . ASP A 1 247 ? -11.740 0.239 7.939 1.00 91.88 247 ASP A C 1
ATOM 1902 O O . ASP A 1 247 ? -11.847 -0.468 6.931 1.00 91.88 247 ASP A O 1
ATOM 1906 N N . PHE A 1 248 ? -12.204 -0.141 9.132 1.00 90.25 248 PHE A N 1
ATOM 1907 C CA . PHE A 1 248 ? -12.934 -1.385 9.366 1.00 90.25 248 PHE A CA 1
ATOM 1908 C C . PHE A 1 248 ? -14.131 -1.204 10.296 1.00 90.25 248 PHE A C 1
ATOM 1910 O O . PHE A 1 248 ? -14.152 -0.356 11.188 1.00 90.25 248 PHE A O 1
ATOM 1917 N N . ALA A 1 249 ? -15.108 -2.091 10.128 1.00 88.69 249 ALA A N 1
ATOM 1918 C CA . ALA A 1 249 ? -16.159 -2.342 11.100 1.00 88.69 249 ALA A CA 1
ATOM 1919 C C . ALA A 1 249 ? -16.517 -3.830 11.069 1.00 88.69 249 ALA A C 1
ATOM 1921 O O . ALA A 1 249 ? -16.765 -4.380 9.994 1.00 88.69 249 ALA A O 1
ATOM 1922 N N . PHE A 1 250 ? -16.546 -4.488 12.225 1.00 84.69 250 PHE A N 1
ATOM 1923 C CA . PHE A 1 250 ? -16.924 -5.895 12.318 1.00 84.69 250 PHE A CA 1
ATOM 1924 C C . PHE A 1 250 ? -17.479 -6.251 13.697 1.00 84.69 250 PHE A C 1
ATOM 1926 O O . PHE A 1 250 ? -17.237 -5.569 14.692 1.00 84.69 250 PHE A O 1
ATOM 1933 N N . LYS A 1 251 ? -18.234 -7.348 13.739 1.00 83.62 251 LYS A N 1
ATOM 1934 C CA . LYS A 1 251 ? -18.726 -7.951 14.974 1.00 83.62 251 LYS A CA 1
ATOM 1935 C C . LYS A 1 251 ? -17.851 -9.150 15.304 1.00 83.62 251 LYS A C 1
ATOM 1937 O O . LYS A 1 251 ? -17.745 -10.064 14.488 1.00 83.62 251 LYS A O 1
ATOM 1942 N N . ALA A 1 252 ? -17.228 -9.116 16.471 1.00 74.75 252 ALA A N 1
ATOM 1943 C CA . ALA A 1 252 ? -16.374 -10.164 16.998 1.00 74.75 252 ALA A CA 1
ATOM 1944 C C . ALA A 1 252 ? -17.117 -10.941 18.088 1.00 74.75 252 ALA A C 1
ATOM 1946 O O . ALA A 1 252 ? -17.846 -10.366 18.898 1.00 74.75 252 ALA A O 1
ATOM 1947 N N . THR A 1 253 ? -16.889 -12.249 18.139 1.00 69.31 253 THR A N 1
ATOM 1948 C CA . THR A 1 253 ? -17.248 -13.073 19.304 1.00 69.31 253 THR A CA 1
ATOM 1949 C C . THR A 1 253 ? -16.082 -13.223 20.277 1.00 69.31 253 THR A C 1
ATOM 1951 O O . THR A 1 253 ? -16.305 -13.525 21.441 1.00 69.31 253 THR A O 1
ATOM 1954 N N . ASP A 1 254 ? -14.851 -13.009 19.808 1.00 73.25 254 ASP A N 1
ATOM 1955 C CA . ASP A 1 254 ? -13.618 -13.115 20.586 1.00 73.25 254 ASP A CA 1
ATOM 1956 C C . ASP A 1 254 ? -12.655 -12.008 20.139 1.00 73.25 254 ASP A C 1
ATOM 1958 O O . ASP A 1 254 ? -12.494 -11.756 18.943 1.00 73.25 254 ASP A O 1
ATOM 1962 N N . TRP A 1 255 ? -12.018 -11.341 21.099 1.00 77.44 255 TRP A N 1
ATOM 1963 C CA . TRP A 1 255 ? -11.002 -10.329 20.823 1.00 77.44 255 TRP A CA 1
ATOM 1964 C C . TRP A 1 255 ? -9.745 -10.916 20.152 1.00 77.44 255 TRP A C 1
ATOM 1966 O O . TRP A 1 255 ? -9.039 -10.193 19.458 1.00 77.44 255 TRP A O 1
ATOM 1976 N N . ASN A 1 256 ? -9.458 -12.208 20.315 1.00 76.06 256 ASN A N 1
ATOM 1977 C CA . ASN A 1 256 ? -8.264 -12.841 19.744 1.00 76.06 256 ASN A CA 1
ATOM 1978 C C . ASN A 1 256 ? -8.441 -13.337 18.296 1.00 76.06 256 ASN A C 1
ATOM 1980 O O . ASN A 1 256 ? -7.477 -13.816 17.698 1.00 76.06 256 ASN A O 1
ATOM 1984 N N . ASP A 1 257 ? -9.641 -13.257 17.711 1.00 76.12 257 ASP A N 1
ATOM 1985 C CA . ASP A 1 257 ? -9.920 -13.682 16.325 1.00 76.12 257 ASP A CA 1
ATOM 1986 C C . ASP A 1 257 ? -10.372 -12.507 15.454 1.00 76.12 257 ASP A C 1
ATOM 1988 O O . ASP A 1 257 ? -11.513 -12.430 14.995 1.00 76.12 257 ASP A O 1
ATOM 1992 N N . ILE A 1 258 ? -9.467 -11.548 15.254 1.00 82.12 258 ILE A N 1
ATOM 1993 C CA . ILE A 1 258 ? -9.727 -10.357 14.446 1.00 82.12 258 ILE A CA 1
ATOM 1994 C C . ILE A 1 258 ? -9.150 -10.555 13.043 1.00 82.12 258 ILE A C 1
ATOM 1996 O O . ILE A 1 258 ? -7.963 -10.343 12.805 1.00 82.12 258 ILE A O 1
ATOM 2000 N N . LEU A 1 259 ? -10.029 -10.930 12.113 1.00 85.12 259 LEU A N 1
ATOM 2001 C CA . LEU A 1 259 ? -9.762 -11.038 10.678 1.00 85.12 259 LEU A CA 1
ATOM 2002 C C . LEU A 1 259 ? -10.810 -10.232 9.914 1.00 85.12 259 LEU A C 1
ATOM 2004 O O . LEU A 1 259 ? -11.977 -10.625 9.842 1.00 85.12 259 LEU A O 1
ATOM 2008 N N . VAL A 1 260 ? -10.420 -9.076 9.372 1.00 87.62 260 VAL A N 1
ATOM 2009 C CA . VAL A 1 260 ? -11.392 -8.080 8.896 1.00 87.62 260 VAL A CA 1
ATOM 2010 C C . VAL A 1 260 ? -11.016 -7.523 7.540 1.00 87.62 260 VAL A C 1
ATOM 2012 O O . VAL A 1 260 ? -9.868 -7.175 7.289 1.00 87.62 260 VAL A O 1
ATOM 2015 N N . LYS A 1 261 ? -12.008 -7.377 6.661 1.00 87.69 261 LYS A N 1
ATOM 2016 C CA . LYS A 1 261 ? -11.810 -6.685 5.389 1.00 87.69 261 LYS A CA 1
ATOM 2017 C C . LYS A 1 261 ? -11.674 -5.181 5.621 1.00 87.69 261 LYS A C 1
ATOM 2019 O O . LYS A 1 261 ? -12.548 -4.574 6.233 1.00 87.69 261 LYS A O 1
ATOM 2024 N N . VAL A 1 262 ? -10.613 -4.596 5.082 1.00 88.94 262 VAL A N 1
ATOM 2025 C CA . VAL A 1 262 ? -10.340 -3.156 5.087 1.00 88.94 262 VAL A CA 1
ATOM 2026 C C . VAL A 1 262 ? -10.156 -2.653 3.660 1.00 88.94 262 VAL A C 1
ATOM 2028 O O . VAL A 1 262 ? -9.587 -3.338 2.811 1.00 88.94 262 VAL A O 1
ATOM 2031 N N . SER A 1 263 ? -10.604 -1.429 3.400 1.00 86.38 263 SER A N 1
ATOM 2032 C CA . SER A 1 263 ? -10.214 -0.679 2.203 1.00 86.38 263 SER A CA 1
ATOM 2033 C C . SER A 1 263 ? -9.032 0.201 2.572 1.00 86.38 263 SER A C 1
ATOM 2035 O O . SER A 1 263 ? -9.166 1.008 3.486 1.00 86.38 263 SER A O 1
ATOM 2037 N N . ILE A 1 264 ? -7.896 0.066 1.887 1.00 92.06 264 ILE A N 1
ATOM 2038 C CA . ILE A 1 264 ? -6.668 0.805 2.213 1.00 92.06 264 ILE A CA 1
ATOM 2039 C C . ILE A 1 264 ? -6.455 1.925 1.194 1.00 92.06 264 ILE A C 1
ATOM 2041 O O . ILE A 1 264 ? -6.609 1.709 -0.005 1.00 92.06 264 ILE A O 1
ATOM 2045 N N . THR A 1 265 ? -6.047 3.110 1.650 1.00 94.56 265 THR A N 1
ATOM 2046 C CA . THR A 1 265 ? -5.592 4.192 0.765 1.00 94.56 265 THR A CA 1
ATOM 2047 C C . THR A 1 265 ? -4.495 3.698 -0.192 1.00 94.56 265 THR A C 1
ATOM 2049 O O . THR A 1 265 ? -3.540 3.073 0.277 1.00 94.56 265 THR A O 1
ATOM 2052 N N . PRO A 1 266 ? -4.552 4.015 -1.502 1.00 96.38 266 PRO A N 1
ATOM 2053 C CA . PRO A 1 266 ? -3.446 3.752 -2.419 1.00 96.38 266 PRO A CA 1
ATOM 2054 C C . PRO A 1 266 ? -2.125 4.299 -1.880 1.00 96.38 266 PRO A C 1
ATOM 2056 O O . PRO A 1 266 ? -2.105 5.342 -1.220 1.00 96.38 266 PRO A O 1
ATOM 2059 N N . PHE A 1 267 ? -1.016 3.614 -2.145 1.00 97.56 267 PHE A N 1
ATOM 2060 C CA . PHE A 1 267 ? 0.255 3.963 -1.514 1.00 97.56 267 PHE A CA 1
ATOM 2061 C C . PHE A 1 267 ? 1.479 3.684 -2.389 1.00 97.56 267 PHE A C 1
ATOM 2063 O O . PHE A 1 267 ? 1.416 2.952 -3.374 1.00 97.56 267 PHE A O 1
ATOM 2070 N N . ALA A 1 268 ? 2.610 4.272 -2.006 1.00 96.81 268 ALA A N 1
ATOM 2071 C CA . ALA A 1 268 ? 3.944 3.925 -2.485 1.00 96.81 268 ALA A CA 1
ATOM 2072 C C . ALA A 1 268 ? 4.869 3.641 -1.296 1.00 96.81 268 ALA A C 1
ATOM 2074 O O . ALA A 1 268 ? 4.639 4.113 -0.181 1.00 96.81 268 ALA A O 1
ATOM 2075 N N . ILE A 1 269 ? 5.940 2.889 -1.541 1.00 95.44 269 ILE A N 1
ATOM 2076 C CA . ILE A 1 269 ? 6.937 2.571 -0.515 1.00 95.44 269 ILE A CA 1
ATOM 2077 C C . ILE A 1 269 ? 7.858 3.780 -0.308 1.00 95.44 269 ILE A C 1
ATOM 2079 O O . ILE A 1 269 ? 8.444 4.302 -1.260 1.00 95.44 269 ILE A O 1
ATOM 2083 N N . THR A 1 270 ? 8.034 4.209 0.943 1.00 94.50 270 THR A N 1
ATOM 2084 C CA . THR A 1 270 ? 8.785 5.427 1.290 1.00 94.50 270 THR A CA 1
ATOM 2085 C C . THR A 1 270 ? 10.262 5.383 0.884 1.00 94.50 270 THR A C 1
ATOM 2087 O O . THR A 1 270 ? 10.864 6.422 0.620 1.00 94.50 270 THR A O 1
ATOM 2090 N N . SER A 1 271 ? 10.892 4.210 0.806 1.00 90.50 271 SER A N 1
ATOM 2091 C CA . SER A 1 271 ? 12.274 4.104 0.312 1.00 90.50 271 SER A CA 1
ATOM 2092 C C . SER A 1 271 ? 12.396 4.519 -1.160 1.00 90.50 271 SER A C 1
ATOM 2094 O O . SER A 1 271 ? 13.371 5.172 -1.527 1.00 90.50 271 SER A O 1
ATOM 2096 N N . GLN A 1 272 ? 11.387 4.224 -1.984 1.00 89.75 272 GLN A N 1
ATOM 2097 C CA . GLN A 1 272 ? 11.413 4.475 -3.428 1.00 89.75 272 GLN A CA 1
ATOM 2098 C C . GLN A 1 272 ? 11.208 5.957 -3.766 1.00 89.75 272 GLN A C 1
ATOM 2100 O O . GLN A 1 272 ? 11.847 6.480 -4.673 1.00 89.75 272 GLN A O 1
ATOM 2105 N N . ILE A 1 273 ? 10.372 6.669 -3.004 1.00 89.31 273 ILE A N 1
ATOM 2106 C CA . ILE A 1 273 ? 10.064 8.087 -3.273 1.00 89.31 273 ILE A CA 1
ATOM 2107 C C . ILE A 1 273 ? 11.220 9.041 -2.941 1.00 89.31 273 ILE A C 1
ATOM 2109 O O . ILE A 1 273 ? 11.209 10.193 -3.372 1.00 89.31 273 ILE A O 1
ATOM 2113 N N . LYS A 1 274 ? 12.191 8.600 -2.128 1.00 86.00 274 LYS A N 1
ATOM 2114 C CA . LYS A 1 274 ? 13.326 9.432 -1.694 1.00 86.00 274 LYS A CA 1
ATOM 2115 C C . LYS A 1 274 ? 14.271 9.762 -2.847 1.00 86.00 274 LYS A C 1
ATOM 2117 O O . LYS A 1 274 ? 14.976 10.767 -2.787 1.00 86.00 274 LYS A O 1
ATOM 2122 N N . ASN A 1 275 ? 14.282 8.938 -3.893 1.00 85.25 275 ASN A N 1
ATOM 2123 C CA . ASN A 1 275 ? 15.049 9.208 -5.094 1.00 85.25 275 ASN A CA 1
ATOM 2124 C C . ASN A 1 275 ? 14.254 10.150 -6.013 1.00 85.25 275 ASN A C 1
ATOM 2126 O O . ASN A 1 275 ? 13.196 9.792 -6.517 1.00 85.25 275 ASN A O 1
ATOM 2130 N N . GLN A 1 276 ? 14.760 11.366 -6.230 1.00 85.75 276 GLN A N 1
ATOM 2131 C CA . GLN A 1 276 ? 14.083 12.360 -7.073 1.00 85.75 276 GLN A CA 1
ATOM 2132 C C . GLN A 1 276 ? 14.210 12.063 -8.573 1.00 85.75 276 GLN A C 1
ATOM 2134 O O . GLN A 1 276 ? 13.351 12.480 -9.350 1.00 85.75 276 GLN A O 1
ATOM 2139 N N . ASP A 1 277 ? 15.259 11.339 -8.970 1.00 87.31 277 ASP A N 1
ATOM 2140 C CA . ASP A 1 277 ? 15.520 10.987 -10.362 1.00 87.31 277 ASP A CA 1
ATOM 2141 C C . ASP A 1 277 ? 14.690 9.797 -10.828 1.00 87.31 277 ASP A C 1
ATOM 2143 O O . ASP A 1 277 ? 14.347 9.734 -12.004 1.00 87.31 277 ASP A O 1
ATOM 2147 N N . LYS A 1 278 ? 14.366 8.862 -9.934 1.00 88.06 278 LYS A N 1
ATOM 2148 C CA . LYS A 1 278 ? 13.614 7.647 -10.256 1.00 88.06 278 LYS A CA 1
ATOM 2149 C C . LYS A 1 278 ? 12.134 7.806 -9.940 1.00 88.06 278 LYS A C 1
ATOM 2151 O O . LYS A 1 278 ? 11.737 8.576 -9.062 1.00 88.06 278 LYS A O 1
ATOM 2156 N N . GLY A 1 279 ? 11.306 7.068 -10.661 1.00 90.94 279 GLY A N 1
ATOM 2157 C CA . GLY A 1 279 ? 9.935 6.862 -10.250 1.00 90.94 279 GLY A CA 1
ATOM 2158 C C . GLY A 1 279 ? 9.815 5.828 -9.137 1.00 90.94 279 GLY A C 1
ATOM 2159 O O . GLY A 1 279 ? 10.792 5.268 -8.645 1.00 90.94 279 GLY A O 1
ATOM 2160 N N . TYR A 1 280 ? 8.576 5.574 -8.746 1.00 92.88 280 TYR A N 1
ATOM 2161 C CA . TYR A 1 280 ? 8.213 4.589 -7.731 1.00 92.88 280 TYR A CA 1
ATOM 2162 C C . TYR A 1 280 ? 7.007 3.782 -8.194 1.00 92.88 280 TYR A C 1
ATOM 2164 O O . TYR A 1 280 ? 6.190 4.279 -8.981 1.00 92.88 280 TYR A O 1
ATOM 2172 N N . PHE A 1 281 ? 6.886 2.564 -7.672 1.00 94.00 281 PHE A N 1
ATOM 2173 C CA . PHE A 1 281 ? 5.695 1.747 -7.855 1.00 94.00 281 PHE A CA 1
ATOM 2174 C C . PHE A 1 281 ? 4.536 2.319 -7.036 1.00 94.00 281 PHE A C 1
ATOM 2176 O O . PHE A 1 281 ? 4.714 2.729 -5.886 1.00 94.00 281 PHE A O 1
ATOM 2183 N N . SER A 1 282 ? 3.346 2.344 -7.631 1.00 96.00 282 SER A N 1
ATOM 2184 C CA . SER A 1 282 ? 2.106 2.739 -6.958 1.00 96.00 282 SER A CA 1
ATOM 2185 C C . SER A 1 282 ? 1.198 1.531 -6.784 1.00 96.00 282 SER A C 1
ATOM 2187 O O . SER A 1 282 ? 0.917 0.836 -7.757 1.00 96.00 282 SER A O 1
ATOM 2189 N N . PHE A 1 283 ? 0.714 1.304 -5.569 1.00 96.94 283 PHE A N 1
ATOM 2190 C CA . PHE A 1 283 ? -0.146 0.181 -5.217 1.00 96.94 283 PHE A CA 1
ATOM 2191 C C . PHE A 1 283 ? -1.569 0.693 -5.007 1.00 96.94 283 PHE A C 1
ATOM 2193 O O . PHE A 1 283 ? -1.840 1.431 -4.058 1.00 96.94 283 PHE A O 1
ATOM 2200 N N . PHE A 1 284 ? -2.476 0.306 -5.900 1.00 95.31 284 PHE A N 1
ATOM 2201 C CA . PHE A 1 284 ? -3.898 0.620 -5.815 1.00 95.31 284 PHE A CA 1
ATOM 2202 C C . PHE A 1 284 ? -4.634 -0.603 -5.273 1.00 95.31 284 PHE A C 1
ATOM 2204 O O . PHE A 1 284 ? -4.805 -1.612 -5.963 1.00 95.31 284 PHE A O 1
ATOM 2211 N N . VAL A 1 285 ? -5.027 -0.514 -4.004 1.00 88.44 285 VAL A N 1
ATOM 2212 C CA . VAL A 1 285 ? -5.630 -1.608 -3.243 1.00 88.44 285 VAL A CA 1
ATOM 2213 C C . VAL A 1 285 ? -7.084 -1.267 -2.948 1.00 88.44 285 VAL A C 1
ATOM 2215 O O . VAL A 1 285 ? -7.361 -0.273 -2.290 1.00 88.44 285 VAL A O 1
ATOM 2218 N N . ASN A 1 286 ? -8.011 -2.109 -3.404 1.00 71.25 286 ASN A N 1
ATOM 2219 C CA . ASN A 1 286 ? -9.440 -1.908 -3.140 1.00 71.25 286 ASN A CA 1
ATOM 2220 C C . ASN A 1 286 ? -9.916 -2.666 -1.894 1.00 71.25 286 ASN A C 1
ATOM 2222 O O . ASN A 1 286 ? -10.787 -2.187 -1.180 1.00 71.25 286 ASN A O 1
ATOM 2226 N N . ASN A 1 287 ? -9.359 -3.853 -1.633 1.00 80.88 287 ASN A N 1
ATOM 2227 C CA . ASN A 1 287 ? -9.722 -4.690 -0.492 1.00 80.88 287 ASN A CA 1
ATOM 2228 C C . ASN A 1 287 ? -8.480 -5.410 0.037 1.00 80.88 287 ASN A C 1
ATOM 2230 O O . ASN A 1 287 ? -7.751 -6.037 -0.732 1.00 80.88 287 ASN A O 1
ATOM 2234 N N . ALA A 1 288 ? -8.285 -5.365 1.347 1.00 90.94 288 ALA A N 1
ATOM 2235 C CA . ALA A 1 288 ? -7.295 -6.149 2.067 1.00 90.94 288 ALA A CA 1
ATOM 2236 C C . ALA A 1 288 ? -7.948 -6.843 3.260 1.00 90.94 288 ALA A C 1
ATOM 2238 O O . ALA A 1 288 ? -9.034 -6.458 3.690 1.00 90.94 288 ALA A O 1
ATOM 2239 N N . VAL A 1 289 ? -7.282 -7.848 3.807 1.00 91.88 289 VAL A N 1
ATOM 2240 C CA . VAL A 1 289 ? -7.632 -8.476 5.078 1.00 91.88 289 VAL A CA 1
ATOM 2241 C C . VAL A 1 289 ? -6.621 -8.005 6.112 1.00 91.88 289 VAL A C 1
ATOM 2243 O O . VAL A 1 289 ? -5.427 -8.247 5.959 1.00 91.88 289 VAL A O 1
ATOM 2246 N N . LEU A 1 290 ? -7.102 -7.302 7.132 1.00 91.12 290 LEU A N 1
ATOM 2247 C CA . LEU A 1 290 ? -6.361 -7.002 8.346 1.00 91.12 290 LEU A CA 1
ATOM 2248 C C . LEU A 1 290 ? -6.407 -8.223 9.256 1.00 91.12 290 LEU A C 1
ATOM 2250 O O . LEU A 1 290 ? -7.485 -8.626 9.697 1.00 91.12 290 LEU A O 1
ATOM 2254 N N . ASP A 1 291 ? -5.229 -8.776 9.512 1.00 89.44 291 ASP A N 1
ATOM 2255 C CA . ASP A 1 291 ? -5.006 -9.885 10.421 1.00 89.44 291 ASP A CA 1
ATOM 2256 C C . ASP A 1 291 ? -4.381 -9.380 11.718 1.00 89.44 291 ASP A C 1
ATOM 2258 O O . ASP A 1 291 ? -3.242 -8.898 11.754 1.00 89.44 291 ASP A O 1
ATOM 2262 N N . LEU A 1 292 ? -5.176 -9.473 12.780 1.00 84.88 292 LEU A N 1
ATOM 2263 C CA . LEU A 1 292 ? -4.773 -9.209 14.150 1.00 84.88 292 LEU A CA 1
ATOM 2264 C C . LEU A 1 292 ? -5.018 -10.440 15.048 1.00 84.88 292 LEU A C 1
ATOM 2266 O O . LEU A 1 292 ? -5.064 -10.288 16.267 1.00 84.88 292 LEU A O 1
ATOM 2270 N N . SER A 1 293 ? -5.222 -11.634 14.473 1.00 83.44 293 SER A N 1
ATOM 2271 C CA . SER A 1 293 ? -5.674 -12.815 15.216 1.00 83.44 293 SER A CA 1
ATOM 2272 C C . SER A 1 293 ? -4.535 -13.630 15.817 1.00 83.44 293 SER A C 1
ATOM 2274 O O . SER A 1 293 ? -3.675 -14.132 15.110 1.00 83.44 293 SER A O 1
ATOM 2276 N N . ASP A 1 294 ? -4.605 -13.908 17.119 1.00 74.88 294 ASP A N 1
ATOM 2277 C CA . ASP A 1 294 ? -3.675 -14.809 17.814 1.00 74.88 294 ASP A CA 1
ATOM 2278 C C . ASP A 1 294 ? -3.970 -16.303 17.620 1.00 74.88 294 ASP A C 1
ATOM 2280 O O . ASP A 1 294 ? -3.223 -17.148 18.110 1.00 74.88 294 ASP A O 1
ATOM 2284 N N . LEU A 1 295 ? -5.042 -16.645 16.902 1.00 77.44 295 LEU A N 1
ATOM 2285 C CA . LEU A 1 295 ? -5.535 -18.018 16.793 1.00 77.44 295 LEU A CA 1
ATOM 2286 C C . LEU A 1 295 ? -5.291 -18.637 15.419 1.00 77.44 295 LEU A C 1
ATOM 2288 O O . LEU A 1 295 ? -5.152 -19.858 15.313 1.00 77.44 295 LEU A O 1
ATOM 2292 N N . ARG A 1 296 ? -5.294 -17.823 14.361 1.00 82.94 296 ARG A N 1
ATOM 2293 C CA . ARG A 1 296 ? -5.191 -18.291 12.979 1.00 82.94 296 ARG A CA 1
ATOM 2294 C C . ARG A 1 296 ? -4.861 -17.145 12.033 1.00 82.94 296 ARG A C 1
ATOM 2296 O O . ARG A 1 296 ? -5.195 -16.004 12.301 1.00 82.94 296 ARG A O 1
ATOM 2303 N N . THR A 1 297 ? -4.355 -17.520 10.868 1.00 85.12 297 THR A N 1
ATOM 2304 C CA . THR A 1 297 ? -4.201 -16.641 9.705 1.00 85.12 297 THR A CA 1
ATOM 2305 C C . THR A 1 297 ? -5.162 -17.101 8.613 1.00 85.12 297 THR A C 1
ATOM 2307 O O . THR A 1 297 ? -5.509 -18.288 8.550 1.00 85.12 297 THR A O 1
ATOM 2310 N N . ASP A 1 298 ? -5.628 -16.193 7.752 1.00 82.75 298 ASP A N 1
ATOM 2311 C CA . ASP A 1 298 ? -6.466 -16.586 6.614 1.00 82.75 298 ASP A CA 1
ATOM 2312 C C . ASP A 1 298 ? -5.707 -17.592 5.709 1.00 82.75 298 ASP A C 1
ATOM 2314 O O . ASP A 1 298 ? -4.581 -17.311 5.294 1.00 82.75 298 ASP A O 1
ATOM 2318 N N . PRO A 1 299 ? -6.284 -18.765 5.372 1.00 85.00 299 PRO A N 1
ATOM 2319 C CA . PRO A 1 299 ? -5.605 -19.776 4.557 1.00 85.00 299 PRO A CA 1
ATOM 2320 C C . PRO A 1 299 ? -5.214 -19.318 3.144 1.00 85.00 299 PRO A C 1
ATOM 2322 O O . PRO A 1 299 ? -4.436 -20.000 2.479 1.00 85.00 299 PRO A O 1
ATOM 2325 N N . SER A 1 300 ? -5.777 -18.208 2.656 1.00 85.56 300 SER A N 1
ATOM 2326 C CA . SER A 1 300 ? -5.411 -17.602 1.373 1.00 85.56 300 SER A CA 1
ATOM 2327 C C . SER A 1 300 ? -4.110 -16.800 1.424 1.00 85.56 300 SER A C 1
ATOM 2329 O O . SER A 1 300 ? -3.567 -16.478 0.368 1.00 85.56 300 SER A O 1
ATOM 2331 N N . VAL A 1 301 ? -3.582 -16.502 2.617 1.00 89.56 301 VAL A N 1
ATOM 2332 C CA . VAL A 1 301 ? -2.324 -15.768 2.772 1.00 89.56 301 VAL A CA 1
ATOM 2333 C C . VAL A 1 301 ? -1.173 -16.585 2.192 1.00 89.56 301 VAL A C 1
ATOM 2335 O O . VAL A 1 301 ? -0.826 -17.665 2.669 1.00 89.56 301 VAL A O 1
ATOM 2338 N N . MET A 1 302 ? -0.546 -16.030 1.157 1.00 89.00 302 MET A N 1
ATOM 2339 C CA . MET A 1 302 ? 0.605 -16.623 0.484 1.00 89.00 302 MET A CA 1
ATOM 2340 C C . MET A 1 302 ? 1.879 -15.895 0.909 1.00 89.00 302 MET A C 1
ATOM 2342 O O . MET A 1 302 ? 2.142 -14.776 0.466 1.00 89.00 302 MET A O 1
ATOM 2346 N N . PHE A 1 303 ? 2.687 -16.539 1.750 1.00 90.06 303 PHE A N 1
ATOM 2347 C CA . PHE A 1 303 ? 3.965 -15.982 2.189 1.00 90.06 303 PHE A CA 1
ATOM 2348 C C . PHE A 1 303 ? 5.040 -16.117 1.100 1.00 90.06 303 PHE A C 1
ATOM 2350 O O . PHE A 1 303 ? 5.268 -17.222 0.597 1.00 90.06 303 PHE A O 1
ATOM 2357 N N . PRO A 1 304 ? 5.754 -15.031 0.747 1.00 88.88 304 PRO A N 1
ATOM 2358 C CA . PRO A 1 304 ? 6.914 -15.113 -0.130 1.00 88.88 304 PRO A CA 1
ATOM 2359 C C . PRO A 1 304 ? 7.982 -16.042 0.452 1.00 88.88 304 PRO A C 1
ATOM 2361 O O . PRO A 1 304 ? 8.238 -16.025 1.657 1.00 88.88 304 PRO A O 1
ATOM 2364 N N . GLN A 1 305 ? 8.694 -16.778 -0.407 1.00 87.25 305 GLN A N 1
ATOM 2365 C CA . GLN A 1 305 ? 9.767 -17.692 0.018 1.00 87.25 305 GLN A CA 1
ATOM 2366 C C . GLN A 1 305 ? 10.822 -17.006 0.905 1.00 87.25 305 GLN A C 1
ATOM 2368 O O . GLN A 1 305 ? 11.405 -17.642 1.783 1.00 87.25 305 GLN A O 1
ATOM 2373 N N . TYR A 1 306 ? 11.023 -15.700 0.705 1.00 88.44 306 TYR A N 1
ATOM 2374 C CA . TYR A 1 306 ? 11.916 -14.862 1.498 1.00 88.44 306 TYR A CA 1
ATOM 2375 C C . TYR A 1 306 ? 11.619 -14.909 3.009 1.00 88.44 306 TYR A C 1
ATOM 2377 O O . TYR A 1 306 ? 12.554 -14.892 3.806 1.00 88.44 306 TYR A O 1
ATOM 2385 N N . TYR A 1 307 ? 10.349 -15.029 3.416 1.00 90.50 307 TYR A N 1
ATOM 2386 C CA . TYR A 1 307 ? 9.955 -15.081 4.831 1.00 90.50 307 TYR A CA 1
ATOM 2387 C C . TYR A 1 307 ? 10.500 -16.333 5.519 1.00 90.50 307 TYR A C 1
ATOM 2389 O O . TYR A 1 307 ? 11.030 -16.258 6.629 1.00 90.50 307 TYR A O 1
ATOM 2397 N N . ASN A 1 308 ? 10.422 -17.474 4.827 1.00 86.75 308 ASN A N 1
ATOM 2398 C CA . ASN A 1 308 ? 10.929 -18.752 5.319 1.00 86.75 308 ASN A CA 1
ATOM 2399 C C . ASN A 1 308 ? 12.458 -18.748 5.423 1.00 86.75 308 ASN A C 1
ATOM 2401 O O . ASN A 1 308 ? 13.016 -19.263 6.387 1.00 86.75 308 ASN A O 1
ATOM 2405 N N . THR A 1 309 ? 13.150 -18.155 4.446 1.00 88.50 309 THR A N 1
ATOM 2406 C CA . THR A 1 309 ? 14.620 -18.171 4.395 1.00 88.50 309 THR A CA 1
ATOM 2407 C C . THR A 1 309 ? 15.285 -17.142 5.310 1.00 88.50 309 THR A C 1
ATOM 2409 O O . THR A 1 309 ? 16.457 -17.318 5.637 1.00 88.50 309 THR A O 1
ATOM 2412 N N . HIS A 1 310 ? 14.558 -16.112 5.760 1.00 88.56 310 HIS A N 1
ATOM 2413 C CA . HIS A 1 310 ? 15.083 -15.035 6.615 1.00 88.56 310 HIS A CA 1
ATOM 2414 C C . HIS A 1 310 ? 14.467 -14.996 8.021 1.00 88.56 310 HIS A C 1
ATOM 2416 O O . HIS A 1 310 ? 14.737 -14.071 8.784 1.00 88.56 310 HIS A O 1
ATOM 2422 N N . GLY A 1 311 ? 13.671 -16.006 8.389 1.00 86.88 311 GLY A N 1
ATOM 2423 C CA . GLY A 1 311 ? 13.146 -16.149 9.747 1.00 86.88 311 GLY A CA 1
ATOM 2424 C C . GLY A 1 311 ? 12.066 -15.128 10.111 1.00 86.88 311 GLY A C 1
ATOM 2425 O O . GLY A 1 311 ? 11.962 -14.737 11.268 1.00 86.88 311 GLY A O 1
ATOM 2426 N N . TYR A 1 312 ? 11.244 -14.694 9.154 1.00 86.62 312 TYR A N 1
ATOM 2427 C CA . TYR A 1 312 ? 10.130 -13.769 9.430 1.00 86.62 312 TYR A CA 1
ATOM 2428 C C . TYR A 1 312 ? 8.883 -14.471 9.986 1.00 86.62 312 TYR A C 1
ATOM 2430 O O . TYR A 1 312 ? 7.920 -13.814 10.360 1.00 86.62 312 TYR A O 1
ATOM 2438 N N . LEU A 1 313 ? 8.913 -15.806 10.077 1.00 85.44 313 LEU A N 1
ATOM 2439 C CA . LEU A 1 313 ? 7.830 -16.653 10.592 1.00 85.44 313 LEU A CA 1
ATOM 2440 C C . LEU A 1 313 ? 8.295 -17.529 11.769 1.00 85.44 313 LEU A C 1
ATOM 2442 O O . LEU A 1 313 ? 7.821 -18.647 11.940 1.00 85.44 313 LEU A O 1
ATOM 2446 N N . ILE A 1 314 ? 9.258 -17.057 12.576 1.00 77.62 314 ILE A N 1
ATOM 2447 C CA . ILE A 1 314 ? 9.799 -17.828 13.719 1.00 77.62 314 ILE A CA 1
ATOM 2448 C C . ILE A 1 314 ? 8.702 -18.201 14.733 1.00 77.62 314 ILE A C 1
ATOM 2450 O O . ILE A 1 314 ? 8.788 -19.258 15.352 1.00 77.62 314 ILE A O 1
ATOM 2454 N N . GLY A 1 315 ? 7.669 -17.365 14.885 1.00 75.75 315 GLY A N 1
ATOM 2455 C CA . GLY A 1 315 ? 6.508 -17.638 15.740 1.00 75.75 315 GLY A CA 1
ATOM 2456 C C . GLY A 1 315 ? 5.437 -18.538 15.114 1.00 75.75 315 GLY A C 1
ATOM 2457 O O . GLY A 1 315 ? 4.420 -18.770 15.757 1.00 75.75 315 GLY A O 1
ATOM 2458 N N . GLY A 1 316 ? 5.662 -19.039 13.894 1.00 83.00 316 GLY A N 1
ATOM 2459 C CA . GLY A 1 316 ? 4.650 -19.714 13.086 1.00 83.00 316 GLY A CA 1
ATOM 2460 C C . GLY A 1 316 ? 3.898 -18.754 12.162 1.00 83.00 316 GLY A C 1
ATOM 2461 O O . GLY A 1 316 ? 4.048 -17.533 12.220 1.00 83.00 316 GLY A O 1
ATOM 2462 N N . THR A 1 317 ? 3.099 -19.308 11.254 1.00 85.00 317 THR A N 1
ATOM 2463 C CA . THR A 1 317 ? 2.270 -18.516 10.326 1.00 85.00 317 THR A CA 1
ATOM 2464 C C . THR A 1 317 ? 1.070 -17.881 11.020 1.00 85.00 317 THR A C 1
ATOM 2466 O O . THR A 1 317 ? 0.626 -16.813 10.620 1.00 85.00 317 THR A O 1
ATOM 2469 N N . GLU A 1 318 ? 0.574 -18.528 12.068 1.00 81.38 318 GLU A N 1
ATOM 2470 C CA . GLU A 1 318 ? -0.543 -18.143 12.930 1.00 81.38 318 GLU A CA 1
ATOM 2471 C C . GLU A 1 318 ? -0.230 -16.930 13.819 1.00 81.38 318 GLU A C 1
ATOM 2473 O O . GLU A 1 318 ? -1.130 -16.231 14.282 1.00 81.38 318 GLU A O 1
ATOM 2478 N N . SER A 1 319 ? 1.054 -16.634 14.036 1.00 78.69 319 SER A N 1
ATOM 2479 C CA . SER A 1 319 ? 1.484 -15.438 14.763 1.00 78.69 319 SER A CA 1
ATOM 2480 C C . SER A 1 319 ? 1.674 -14.218 13.856 1.00 78.69 319 SER A C 1
ATOM 2482 O O . SER A 1 319 ? 2.119 -13.174 14.330 1.00 78.69 319 SER A O 1
ATOM 2484 N N . TRP A 1 320 ? 1.433 -14.345 12.547 1.00 88.06 320 TRP A N 1
ATOM 2485 C CA . TRP A 1 320 ? 1.625 -13.244 11.608 1.00 88.06 320 TRP A CA 1
ATOM 2486 C C . TRP A 1 320 ? 0.536 -12.178 11.761 1.00 88.06 320 TRP A C 1
ATOM 2488 O O . TRP A 1 320 ? -0.651 -12.480 11.824 1.00 88.06 320 TRP A O 1
ATOM 2498 N N . ARG A 1 321 ? 0.946 -10.910 11.795 1.00 86.62 321 ARG A N 1
ATOM 2499 C CA . ARG A 1 321 ? 0.049 -9.757 11.912 1.00 86.62 321 ARG A CA 1
ATOM 2500 C C . ARG A 1 321 ? 0.353 -8.781 10.796 1.00 86.62 321 ARG A C 1
ATOM 2502 O O . ARG A 1 321 ? 1.514 -8.423 10.588 1.00 86.62 321 ARG A O 1
ATOM 2509 N N . GLY A 1 322 ? -0.679 -8.305 10.118 1.00 91.19 322 GLY A N 1
ATOM 2510 C CA . GLY A 1 322 ? -0.495 -7.388 9.005 1.00 91.19 322 GLY A CA 1
ATOM 2511 C C . GLY A 1 322 ? -1.720 -7.272 8.117 1.00 91.19 322 GLY A C 1
ATOM 2512 O O . GLY A 1 322 ? -2.841 -7.584 8.506 1.00 91.19 322 GLY A O 1
ATOM 2513 N N . LEU A 1 323 ? -1.492 -6.782 6.907 1.00 93.81 323 LEU A N 1
ATOM 2514 C CA . LEU A 1 323 ? -2.492 -6.651 5.861 1.00 93.81 323 LEU A CA 1
ATOM 2515 C C . LEU A 1 323 ? -2.121 -7.582 4.715 1.00 93.81 323 LEU A C 1
ATOM 2517 O O . LEU A 1 323 ? -1.019 -7.499 4.171 1.00 93.81 323 LEU A O 1
ATOM 2521 N N . TYR A 1 324 ? -3.056 -8.443 4.334 1.00 94.81 324 TYR A N 1
ATOM 2522 C CA . TYR A 1 324 ? -2.949 -9.271 3.143 1.00 94.81 324 TYR A CA 1
ATOM 2523 C C . TYR A 1 324 ? -3.871 -8.734 2.054 1.00 94.81 324 TYR A C 1
ATOM 2525 O O . TYR A 1 324 ? -5.066 -8.528 2.262 1.00 94.81 324 TYR A O 1
ATOM 2533 N N . VAL A 1 325 ? -3.313 -8.511 0.872 1.00 94.06 325 VAL A N 1
ATOM 2534 C CA . VAL A 1 325 ? -4.032 -8.028 -0.301 1.00 94.06 325 VAL A CA 1
ATOM 2535 C C . VAL A 1 325 ? -4.009 -9.118 -1.356 1.00 94.06 325 VAL A C 1
ATOM 2537 O O . VAL A 1 325 ? -2.977 -9.400 -1.968 1.00 94.06 325 VAL A O 1
ATOM 2540 N N . GLN A 1 326 ? -5.174 -9.716 -1.585 1.00 90.44 326 GLN A N 1
ATOM 2541 C CA . GLN A 1 326 ? -5.313 -10.793 -2.556 1.00 90.44 326 GLN A CA 1
ATOM 2542 C C . GLN A 1 326 ? -5.145 -10.288 -3.992 1.00 90.44 326 GLN A C 1
ATOM 2544 O O . GLN A 1 326 ? -4.430 -10.918 -4.760 1.00 90.44 326 GLN A O 1
ATOM 2549 N N . THR A 1 327 ? -5.763 -9.152 -4.332 1.00 91.69 327 THR A N 1
ATOM 2550 C CA . THR A 1 327 ? -5.774 -8.566 -5.682 1.00 91.69 327 THR A CA 1
ATOM 2551 C C . THR A 1 327 ? -5.503 -7.067 -5.610 1.00 91.69 327 THR A C 1
ATOM 2553 O O . THR A 1 327 ? -6.117 -6.370 -4.796 1.00 91.69 327 THR A O 1
ATOM 2556 N N . LEU A 1 328 ? -4.646 -6.552 -6.485 1.00 94.50 328 LEU A N 1
ATOM 2557 C CA . LEU A 1 328 ? -4.306 -5.135 -6.555 1.00 94.50 328 LEU A CA 1
ATOM 2558 C C . LEU A 1 328 ? -3.932 -4.721 -7.977 1.00 94.50 328 LEU A C 1
ATOM 2560 O O . LEU A 1 328 ? -3.590 -5.557 -8.810 1.00 94.50 328 LEU A O 1
ATOM 2564 N N . ASN A 1 329 ? -3.951 -3.420 -8.241 1.00 95.62 329 ASN A N 1
ATOM 2565 C CA . ASN A 1 329 ? -3.365 -2.860 -9.452 1.00 95.62 329 ASN A CA 1
ATOM 2566 C C . ASN A 1 329 ? -2.038 -2.174 -9.094 1.00 95.62 329 ASN A C 1
ATOM 2568 O O . ASN A 1 329 ? -1.971 -1.386 -8.147 1.00 95.62 329 ASN A O 1
ATOM 2572 N N . ILE A 1 330 ? -0.975 -2.505 -9.825 1.00 96.00 330 ILE A N 1
ATOM 2573 C CA . ILE A 1 330 ? 0.356 -1.928 -9.645 1.00 96.00 330 ILE A CA 1
ATOM 2574 C C . ILE A 1 330 ? 0.629 -0.991 -10.814 1.00 96.00 330 ILE A C 1
ATOM 2576 O O . ILE A 1 330 ? 0.692 -1.415 -11.966 1.00 96.00 330 ILE A O 1
ATOM 2580 N N . GLY A 1 331 ? 0.830 0.288 -10.510 1.00 95.62 331 GLY A N 1
ATOM 2581 C CA . GLY A 1 331 ? 1.371 1.259 -11.454 1.00 95.62 331 GLY A CA 1
ATOM 2582 C C . GLY A 1 331 ? 2.894 1.202 -11.479 1.00 95.62 331 GLY A C 1
ATOM 2583 O O . GLY A 1 331 ? 3.548 1.195 -10.432 1.00 95.62 331 GLY A O 1
ATOM 2584 N N . LEU A 1 332 ? 3.455 1.171 -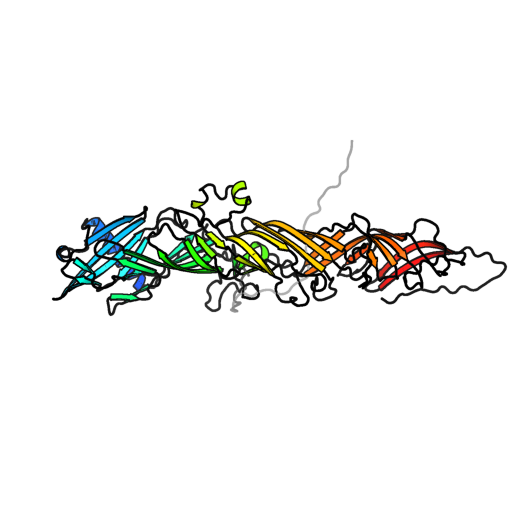12.685 1.00 94.62 332 LEU A N 1
ATOM 2585 C CA . LEU A 1 332 ? 4.892 1.210 -12.920 1.00 94.62 332 LEU A CA 1
ATOM 2586 C C . LEU A 1 332 ? 5.488 2.587 -12.555 1.00 94.62 332 LEU A C 1
ATOM 2588 O O . LEU A 1 332 ? 4.770 3.597 -12.546 1.00 94.62 332 LEU A O 1
ATOM 2592 N N . PRO A 1 333 ? 6.804 2.661 -12.282 1.00 93.19 333 PRO A N 1
ATOM 2593 C CA . PRO A 1 333 ? 7.539 3.915 -12.133 1.00 93.19 333 PRO A CA 1
ATOM 2594 C C . PRO A 1 333 ? 7.296 4.885 -13.302 1.00 93.19 333 PRO A C 1
ATOM 2596 O O . PRO A 1 333 ? 7.065 4.459 -14.431 1.00 93.19 333 PRO A O 1
ATOM 2599 N N . GLN A 1 334 ? 7.315 6.193 -13.036 1.00 93.62 334 GLN A N 1
ATOM 2600 C CA . GLN A 1 334 ? 6.911 7.245 -13.986 1.00 93.62 334 GLN A CA 1
ATOM 2601 C C . GLN A 1 334 ? 7.721 7.285 -15.295 1.00 93.62 334 GLN A C 1
ATOM 2603 O O . GLN A 1 334 ? 7.267 7.875 -16.278 1.00 93.62 334 GLN A O 1
ATOM 2608 N N . GLU A 1 335 ? 8.917 6.706 -15.288 1.00 91.75 335 GLU A N 1
ATOM 2609 C CA . GLU A 1 335 ? 9.792 6.539 -16.444 1.00 91.75 335 GLU A CA 1
ATOM 2610 C C . GLU A 1 335 ? 9.219 5.571 -17.485 1.00 91.75 335 GLU A C 1
ATOM 2612 O O . GLU A 1 335 ? 9.525 5.714 -18.666 1.00 91.75 335 GLU A O 1
ATOM 2617 N N . PHE A 1 336 ? 8.342 4.643 -17.091 1.00 93.25 336 PHE A N 1
ATOM 2618 C CA . PHE A 1 336 ? 7.616 3.786 -18.026 1.00 93.25 336 PHE A CA 1
ATOM 2619 C C . PHE A 1 336 ? 6.443 4.550 -18.632 1.00 93.25 336 PHE A C 1
ATOM 2621 O O . PHE A 1 336 ? 5.461 4.841 -17.947 1.00 93.25 336 PHE A O 1
ATOM 2628 N N . LYS A 1 337 ? 6.545 4.866 -19.925 1.00 94.00 337 LYS A N 1
ATOM 2629 C CA . LYS A 1 337 ? 5.590 5.729 -20.622 1.00 94.00 337 LYS A CA 1
ATOM 2630 C C . LYS A 1 337 ? 5.084 5.090 -21.905 1.00 94.00 337 LYS A C 1
ATOM 2632 O O . LYS A 1 337 ? 5.798 4.370 -22.604 1.00 94.00 337 LYS A O 1
ATOM 2637 N N . THR A 1 338 ? 3.840 5.418 -22.223 1.00 94.69 338 THR A N 1
ATOM 2638 C CA . THR A 1 338 ? 3.220 5.144 -23.522 1.00 94.69 338 THR A CA 1
ATOM 2639 C C . THR A 1 338 ? 2.665 6.442 -24.099 1.00 94.69 338 THR A C 1
ATOM 2641 O O . THR A 1 338 ? 2.473 7.407 -23.359 1.00 94.69 338 THR A O 1
ATOM 2644 N N . GLU A 1 339 ? 2.430 6.494 -25.409 1.00 91.31 339 GLU A N 1
ATOM 2645 C CA . GLU A 1 339 ? 1.878 7.679 -26.084 1.00 91.31 339 GLU A CA 1
ATOM 2646 C C . GLU A 1 339 ? 0.544 8.138 -25.455 1.00 91.31 339 GLU A C 1
ATOM 2648 O O . GLU A 1 339 ? 0.302 9.338 -25.332 1.00 91.31 339 GLU A O 1
ATOM 2653 N N . ASP A 1 340 ? -0.289 7.198 -24.992 1.00 91.06 340 ASP A N 1
ATOM 2654 C CA . ASP A 1 340 ? -1.567 7.440 -24.310 1.00 91.06 340 ASP A CA 1
ATOM 2655 C C . ASP A 1 340 ? -1.440 7.647 -22.786 1.00 91.06 340 ASP A C 1
ATOM 2657 O O . ASP A 1 340 ? -2.345 8.208 -22.169 1.00 91.06 340 ASP A O 1
ATOM 2661 N N . HIS A 1 341 ? -0.308 7.267 -22.184 1.00 87.69 341 HIS A N 1
ATOM 2662 C CA . HIS A 1 341 ? -0.012 7.448 -20.755 1.00 87.69 341 HIS A CA 1
ATOM 2663 C C . HIS A 1 341 ? 1.324 8.176 -20.555 1.00 87.69 341 HIS A C 1
ATOM 2665 O O . HIS A 1 341 ? 2.252 7.665 -19.926 1.00 87.69 341 HIS A O 1
ATOM 2671 N N . ILE A 1 342 ? 1.446 9.380 -21.123 1.00 86.50 342 ILE A N 1
ATOM 2672 C CA . ILE A 1 342 ? 2.659 10.199 -20.974 1.00 86.50 342 ILE A CA 1
ATOM 2673 C C . ILE A 1 342 ? 2.753 10.837 -19.577 1.00 86.50 342 ILE A C 1
ATOM 2675 O O . ILE A 1 342 ? 3.834 10.872 -18.976 1.00 86.50 342 ILE A O 1
ATOM 2679 N N . ASP A 1 343 ? 1.601 11.281 -19.061 1.00 84.31 343 ASP A N 1
ATOM 2680 C CA . ASP A 1 343 ? 1.424 11.971 -17.775 1.00 84.31 343 ASP A CA 1
ATOM 2681 C C . ASP A 1 343 ? 0.647 11.117 -16.750 1.00 84.31 343 ASP A C 1
ATOM 2683 O O . ASP A 1 343 ? 0.378 11.562 -15.634 1.00 84.31 343 ASP A O 1
ATOM 2687 N N . SER A 1 344 ? 0.292 9.882 -17.112 1.00 88.31 344 SER A N 1
ATOM 2688 C CA . SER A 1 344 ? -0.398 8.911 -16.258 1.00 88.31 344 SER A CA 1
ATOM 2689 C C . SER A 1 344 ? 0.390 7.599 -16.172 1.00 88.31 344 SER A C 1
ATOM 2691 O O . SER A 1 344 ? 1.376 7.392 -16.877 1.00 88.31 344 SER A O 1
ATOM 2693 N N . ARG A 1 345 ? 0.007 6.721 -15.240 1.00 91.50 345 ARG A N 1
ATOM 2694 C CA . ARG A 1 345 ? 0.737 5.479 -14.956 1.00 91.50 345 ARG A CA 1
ATOM 2695 C C . ARG A 1 345 ? 0.333 4.369 -15.916 1.00 91.50 345 ARG A C 1
ATOM 2697 O O . ARG A 1 345 ? -0.843 4.029 -15.994 1.00 91.50 345 ARG A O 1
ATOM 2704 N N . VAL A 1 346 ? 1.318 3.724 -16.535 1.00 94.31 346 VAL A N 1
ATOM 2705 C CA . VAL A 1 346 ? 1.136 2.365 -17.058 1.00 94.31 346 VAL A CA 1
ATOM 2706 C C . VAL A 1 346 ? 0.964 1.423 -15.868 1.00 94.31 346 VAL A C 1
ATOM 2708 O O . VAL A 1 346 ? 1.752 1.488 -14.921 1.00 94.31 346 VAL A O 1
ATOM 2711 N N . SER A 1 347 ? -0.041 0.552 -15.893 1.00 94.62 347 SER A N 1
ATOM 2712 C CA . SER A 1 347 ? -0.322 -0.352 -14.778 1.00 94.62 347 SER A CA 1
ATOM 2713 C C . SER A 1 347 ? -0.735 -1.752 -15.215 1.00 94.62 347 SER A C 1
ATOM 2715 O O . SER A 1 347 ? -1.077 -1.988 -16.373 1.00 94.62 347 SER A O 1
ATOM 2717 N N . PHE A 1 348 ? -0.668 -2.694 -14.277 1.00 94.88 348 PHE A N 1
ATOM 2718 C CA . PHE A 1 348 ? -1.080 -4.080 -14.473 1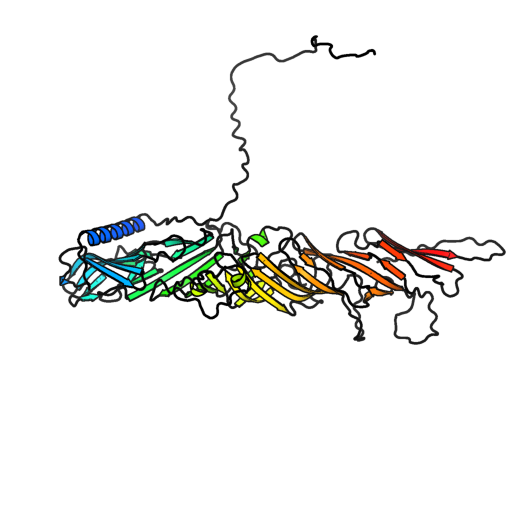.00 94.88 348 PHE A CA 1
ATOM 2719 C C . PHE A 1 348 ? -1.692 -4.655 -13.191 1.00 94.88 348 PHE A C 1
ATOM 2721 O O . PHE A 1 348 ? -1.445 -4.167 -12.086 1.00 94.88 348 PHE A O 1
ATOM 2728 N N . GLU A 1 349 ? -2.514 -5.691 -13.337 1.00 95.19 349 GLU A N 1
ATOM 2729 C CA . GLU A 1 349 ? -3.095 -6.411 -12.203 1.00 95.19 349 GLU A CA 1
ATOM 2730 C C . GLU A 1 349 ? -2.090 -7.390 -11.597 1.00 95.19 349 GLU A C 1
ATOM 2732 O O . GLU A 1 349 ? -1.348 -8.074 -12.303 1.00 95.19 349 GLU A O 1
ATOM 2737 N N . ALA A 1 350 ? -2.086 -7.470 -10.274 1.00 94.06 350 ALA A N 1
ATOM 2738 C CA . ALA A 1 350 ? -1.214 -8.332 -9.501 1.00 94.06 350 ALA A CA 1
ATOM 2739 C C . ALA A 1 350 ? -1.978 -8.948 -8.326 1.00 94.06 350 ALA A C 1
ATOM 2741 O O . ALA A 1 350 ? -3.099 -8.545 -8.007 1.00 94.06 350 ALA A O 1
ATOM 2742 N N . ASN A 1 351 ? -1.353 -9.926 -7.673 1.00 92.56 351 ASN A N 1
ATOM 2743 C CA . ASN A 1 351 ? -1.945 -10.649 -6.556 1.00 92.56 351 ASN A CA 1
ATOM 2744 C C . ASN A 1 351 ? -0.928 -10.855 -5.435 1.00 92.56 351 ASN A C 1
ATOM 2746 O O . ASN A 1 351 ? 0.274 -10.851 -5.690 1.00 92.56 351 ASN A O 1
ATOM 2750 N N . ASN A 1 352 ? -1.427 -11.133 -4.232 1.00 92.81 352 ASN A N 1
ATOM 2751 C CA . ASN A 1 352 ? -0.643 -11.554 -3.066 1.00 92.81 352 ASN A CA 1
ATOM 2752 C C . ASN A 1 352 ? 0.414 -10.535 -2.616 1.00 92.81 352 ASN A C 1
ATOM 2754 O O . ASN A 1 352 ? 1.619 -10.748 -2.757 1.00 92.81 352 ASN A O 1
ATOM 2758 N N . LEU A 1 353 ? -0.048 -9.434 -2.033 1.00 95.75 353 LEU A N 1
ATOM 2759 C CA . LEU A 1 353 ? 0.804 -8.448 -1.374 1.00 95.75 353 LEU A CA 1
ATOM 2760 C C . LEU A 1 353 ? 0.615 -8.537 0.147 1.00 95.75 353 LEU A C 1
ATOM 2762 O O . LEU A 1 353 ? -0.512 -8.574 0.638 1.00 95.75 353 LEU A O 1
ATOM 2766 N N . LEU A 1 354 ? 1.725 -8.549 0.881 1.00 95.81 354 LEU A N 1
ATOM 2767 C CA . LEU A 1 354 ? 1.767 -8.459 2.338 1.00 95.81 354 LEU A CA 1
ATOM 2768 C C . LEU A 1 354 ? 2.280 -7.088 2.766 1.00 95.81 354 LEU A C 1
ATOM 2770 O O . LEU A 1 354 ? 3.218 -6.556 2.170 1.00 95.81 354 LEU A O 1
ATOM 2774 N N . ILE A 1 355 ? 1.676 -6.543 3.818 1.00 95.56 355 ILE A N 1
ATOM 2775 C CA . ILE A 1 355 ? 2.141 -5.342 4.508 1.00 95.56 355 ILE A CA 1
ATOM 2776 C C . ILE A 1 355 ? 2.167 -5.663 6.003 1.00 95.56 355 ILE A C 1
ATOM 2778 O O . ILE A 1 355 ? 1.119 -5.916 6.590 1.00 95.56 355 ILE A O 1
ATOM 2782 N N . ASP A 1 356 ? 3.338 -5.673 6.627 1.00 92.62 356 ASP A N 1
ATOM 2783 C CA . ASP A 1 356 ? 3.495 -6.036 8.041 1.00 92.62 356 ASP A CA 1
ATOM 2784 C C . ASP A 1 356 ? 4.598 -5.214 8.735 1.00 92.62 356 ASP A C 1
ATOM 2786 O O . ASP A 1 356 ? 4.970 -4.128 8.276 1.00 92.62 356 ASP A O 1
ATOM 2790 N N . SER A 1 357 ? 5.096 -5.701 9.875 1.00 88.62 357 SER A N 1
ATOM 2791 C CA . SER A 1 357 ? 6.170 -5.065 10.645 1.00 88.62 357 SER A CA 1
ATOM 2792 C C . SER A 1 357 ? 7.497 -4.969 9.885 1.00 88.62 357 SER A C 1
ATOM 2794 O O . SER A 1 357 ? 8.308 -4.094 10.191 1.00 88.62 357 SER A O 1
ATOM 2796 N N . TYR A 1 358 ? 7.713 -5.816 8.877 1.00 91.50 358 TYR A N 1
ATOM 2797 C CA . TYR A 1 358 ? 8.896 -5.787 8.022 1.00 91.50 358 TYR A CA 1
ATOM 2798 C C . TYR A 1 358 ? 8.718 -4.860 6.816 1.00 91.50 358 TYR A C 1
ATOM 2800 O O . TYR A 1 358 ? 9.704 -4.474 6.189 1.00 91.50 358 TYR A O 1
ATOM 2808 N N . GLY A 1 359 ? 7.485 -4.460 6.498 1.00 93.94 359 GLY A N 1
ATOM 2809 C CA . GLY A 1 359 ? 7.165 -3.568 5.391 1.00 93.94 359 GLY A CA 1
ATOM 2810 C C . GLY A 1 359 ? 6.354 -4.270 4.310 1.00 93.94 359 GLY A C 1
ATOM 2811 O O . GLY A 1 359 ? 5.441 -5.029 4.615 1.00 93.94 359 GLY A O 1
ATOM 2812 N N . VAL A 1 360 ? 6.653 -3.980 3.043 1.00 95.75 360 VAL A N 1
ATOM 2813 C CA . VAL A 1 360 ? 5.889 -4.482 1.892 1.00 95.75 360 VAL A CA 1
ATOM 2814 C C . VAL A 1 360 ? 6.595 -5.650 1.223 1.00 95.75 360 VAL A C 1
ATOM 2816 O O . VAL A 1 360 ? 7.766 -5.534 0.853 1.00 95.75 360 VAL A O 1
ATOM 2819 N N . SER A 1 361 ? 5.870 -6.743 1.004 1.00 95.88 361 SER A N 1
ATOM 2820 C CA . SER A 1 361 ? 6.411 -7.952 0.386 1.00 95.88 361 SER A CA 1
ATOM 2821 C C . SER A 1 361 ? 5.451 -8.555 -0.642 1.00 95.88 361 SER A C 1
ATOM 2823 O O . SER A 1 361 ? 4.235 -8.506 -0.470 1.00 95.88 361 SER A O 1
ATOM 2825 N N . GLY A 1 362 ? 5.991 -9.144 -1.708 1.00 94.12 362 GLY A N 1
ATOM 2826 C CA . GLY A 1 362 ? 5.221 -9.820 -2.754 1.00 94.12 362 GLY A CA 1
ATOM 2827 C C . GLY A 1 362 ? 6.061 -10.151 -3.990 1.00 94.12 362 GLY A C 1
ATOM 2828 O O . GLY A 1 362 ? 7.137 -9.591 -4.183 1.00 94.12 362 GLY A O 1
ATOM 2829 N N . ASN A 1 363 ? 5.570 -11.073 -4.816 1.00 93.44 363 ASN A N 1
ATOM 2830 C CA . ASN A 1 363 ? 6.159 -11.447 -6.106 1.00 93.44 363 ASN A CA 1
ATOM 2831 C C . ASN A 1 363 ? 5.132 -11.141 -7.196 1.00 93.44 363 ASN A C 1
ATOM 2833 O O . ASN A 1 363 ? 4.034 -11.698 -7.199 1.00 93.44 363 ASN A O 1
ATOM 2837 N N . PHE A 1 364 ? 5.483 -10.242 -8.108 1.00 93.06 364 PHE A N 1
ATOM 2838 C CA . PHE A 1 364 ? 4.585 -9.756 -9.146 1.00 93.06 364 PHE A CA 1
ATOM 2839 C C . PHE A 1 364 ? 5.225 -9.968 -10.503 1.00 93.06 364 PHE A C 1
ATOM 2841 O O . PHE A 1 364 ? 6.379 -9.606 -10.716 1.00 93.06 364 PHE A O 1
ATOM 2848 N N . ALA A 1 365 ? 4.467 -10.518 -11.441 1.00 93.94 365 ALA A N 1
ATOM 2849 C CA . ALA A 1 365 ? 4.907 -10.647 -12.814 1.00 93.94 365 ALA A CA 1
ATOM 2850 C C . ALA A 1 365 ? 3.740 -10.399 -13.757 1.00 93.94 365 ALA A C 1
ATOM 2852 O O . ALA A 1 365 ? 2.621 -10.845 -13.507 1.00 93.94 365 ALA A O 1
ATOM 2853 N N . ALA A 1 366 ? 4.021 -9.720 -14.859 1.00 95.00 366 ALA A N 1
ATOM 2854 C CA . ALA A 1 366 ? 3.053 -9.485 -15.909 1.00 95.00 366 ALA A CA 1
ATOM 2855 C C . ALA A 1 366 ? 3.734 -9.548 -17.276 1.00 95.00 366 ALA A C 1
ATOM 2857 O O . ALA A 1 366 ? 4.919 -9.239 -17.422 1.00 95.00 366 ALA A O 1
ATOM 2858 N N . ASN A 1 367 ? 2.967 -9.984 -18.272 1.00 96.19 367 ASN A N 1
ATOM 2859 C CA . ASN A 1 367 ? 3.411 -10.104 -19.655 1.00 96.19 367 ASN A CA 1
ATOM 2860 C C . ASN A 1 367 ? 2.581 -9.173 -20.542 1.00 96.19 367 ASN A C 1
ATOM 2862 O O . ASN A 1 367 ? 1.430 -8.883 -20.220 1.00 96.19 367 ASN A O 1
ATOM 2866 N N . ASN A 1 368 ? 3.143 -8.781 -21.684 1.00 93.06 368 ASN A N 1
ATOM 2867 C CA . ASN A 1 368 ? 2.506 -7.957 -22.708 1.00 93.06 368 ASN A CA 1
ATOM 2868 C C . ASN A 1 368 ? 1.962 -6.627 -22.157 1.00 93.06 368 ASN A C 1
ATOM 2870 O O . ASN A 1 368 ? 0.812 -6.275 -22.416 1.00 93.06 368 ASN A O 1
ATOM 2874 N N . ILE A 1 369 ? 2.774 -5.887 -21.393 1.00 96.12 369 ILE A N 1
ATOM 2875 C CA . ILE A 1 369 ? 2.340 -4.638 -20.749 1.00 96.12 369 ILE A CA 1
ATOM 2876 C C . ILE A 1 369 ? 2.006 -3.578 -21.799 1.00 96.12 369 ILE A C 1
ATOM 2878 O O . ILE A 1 369 ? 0.927 -2.984 -21.784 1.00 96.12 369 ILE A O 1
ATOM 2882 N N . PHE A 1 370 ? 2.912 -3.363 -22.755 1.00 96.25 370 PHE A N 1
ATOM 2883 C CA . PHE A 1 370 ? 2.603 -2.589 -23.951 1.00 96.25 370 PHE A CA 1
ATOM 2884 C C . PHE A 1 370 ? 3.470 -2.998 -25.148 1.00 96.25 370 PHE A C 1
ATOM 2886 O O . PHE A 1 370 ? 4.652 -3.308 -24.982 1.00 96.25 370 PHE A O 1
ATOM 2893 N N . PRO A 1 371 ? 2.887 -2.970 -26.359 1.00 95.06 371 PRO A N 1
ATOM 2894 C CA . PRO A 1 371 ? 3.605 -3.176 -27.610 1.00 95.06 371 PRO A CA 1
ATOM 2895 C C . PRO A 1 371 ? 4.487 -1.974 -27.985 1.00 95.06 371 PRO A C 1
ATOM 2897 O O . PRO A 1 371 ? 4.330 -0.864 -27.471 1.00 95.06 371 PRO A O 1
ATOM 2900 N N . ILE A 1 372 ? 5.403 -2.210 -28.927 1.00 92.38 372 ILE A N 1
ATOM 2901 C CA . ILE A 1 372 ? 6.434 -1.250 -29.349 1.00 92.38 372 ILE A CA 1
ATOM 2902 C C . ILE A 1 372 ? 5.893 0.024 -30.002 1.00 92.38 372 ILE A C 1
ATOM 2904 O O . ILE A 1 372 ? 6.554 1.057 -29.994 1.00 92.38 372 ILE A O 1
ATOM 2908 N N . ASP A 1 373 ? 4.698 -0.035 -30.581 1.00 90.06 373 ASP A N 1
ATOM 2909 C CA . ASP A 1 373 ? 4.042 1.102 -31.218 1.00 90.06 373 ASP A CA 1
ATOM 2910 C C . ASP A 1 373 ? 3.388 2.061 -30.218 1.00 90.06 373 ASP A C 1
ATOM 2912 O O . ASP A 1 373 ? 3.029 3.163 -30.619 1.00 90.06 373 ASP A O 1
ATOM 2916 N N . ARG A 1 374 ? 3.274 1.674 -28.939 1.00 94.00 374 ARG A N 1
ATOM 2917 C CA . ARG A 1 374 ? 2.775 2.543 -27.866 1.00 94.00 374 ARG A CA 1
ATOM 2918 C C . ARG A 1 374 ? 3.868 3.082 -26.957 1.00 94.00 374 ARG A C 1
ATOM 2920 O O . ARG A 1 374 ? 3.722 4.192 -26.458 1.00 94.00 374 ARG A O 1
ATOM 2927 N N . GLY A 1 375 ? 4.913 2.309 -26.671 1.00 94.88 375 GLY A N 1
ATOM 2928 C CA . GLY A 1 375 ? 5.914 2.700 -25.677 1.00 94.88 375 GLY A CA 1
ATOM 2929 C C . GLY A 1 375 ? 6.850 3.799 -26.170 1.00 94.88 375 GLY A C 1
ATOM 2930 O O . GLY A 1 375 ? 7.351 3.743 -27.292 1.00 94.88 375 GLY A O 1
ATOM 2931 N N . VAL A 1 376 ? 7.126 4.777 -25.307 1.00 93.94 376 VAL A N 1
ATOM 2932 C CA . VAL A 1 376 ? 8.031 5.907 -25.576 1.00 93.94 376 VAL A CA 1
ATOM 2933 C C . VAL A 1 376 ? 8.928 6.161 -24.369 1.00 93.94 376 VAL A C 1
ATOM 2935 O O . VAL A 1 376 ? 8.471 6.111 -23.234 1.00 93.94 376 VAL A O 1
ATOM 2938 N N . THR A 1 377 ? 10.218 6.426 -24.571 1.00 91.44 377 THR A N 1
ATOM 2939 C CA . THR A 1 377 ? 11.158 6.594 -23.440 1.00 91.44 377 THR A CA 1
ATOM 2940 C C . THR A 1 377 ? 11.049 7.942 -22.723 1.00 91.44 377 THR A C 1
ATOM 2942 O O . THR A 1 377 ? 11.423 8.057 -21.556 1.00 91.44 377 THR A O 1
ATOM 2945 N N . ASN A 1 378 ? 10.591 8.978 -23.425 1.00 87.38 378 ASN A N 1
ATOM 2946 C CA . ASN A 1 378 ? 10.453 10.348 -22.929 1.00 87.38 378 ASN A CA 1
ATOM 2947 C C . ASN A 1 378 ? 9.481 11.138 -23.832 1.00 87.38 378 ASN A C 1
ATOM 2949 O O . ASN A 1 378 ? 8.911 10.583 -24.772 1.00 87.38 378 ASN A O 1
ATOM 2953 N N . LYS A 1 379 ? 9.300 12.434 -23.552 1.00 85.06 379 LYS A N 1
ATOM 2954 C CA . LYS A 1 379 ? 8.470 13.329 -24.375 1.00 85.06 379 LYS A CA 1
ATOM 2955 C C . LYS A 1 379 ? 9.185 13.862 -25.625 1.00 85.06 379 LYS A C 1
ATOM 2957 O O . LYS A 1 379 ? 8.541 14.106 -26.640 1.00 85.06 379 LYS A O 1
ATOM 2962 N N . GLU A 1 380 ? 10.501 14.061 -25.553 1.00 83.75 380 GLU A N 1
ATOM 2963 C CA . GLU A 1 380 ? 11.318 14.678 -26.607 1.00 83.75 380 GLU A CA 1
ATOM 2964 C C . GLU A 1 380 ? 12.542 13.814 -26.941 1.00 83.75 380 GLU A C 1
ATOM 2966 O O . GLU A 1 380 ? 13.330 13.474 -26.058 1.00 83.75 380 GLU A O 1
ATOM 2971 N N . ASN A 1 381 ? 12.771 13.534 -28.230 1.00 81.62 381 ASN A N 1
ATOM 2972 C CA . ASN A 1 381 ? 13.795 12.585 -28.702 1.00 81.62 381 ASN A CA 1
ATOM 2973 C C . ASN A 1 381 ? 13.563 11.158 -28.170 1.00 81.62 381 ASN A C 1
ATOM 2975 O O . ASN A 1 381 ? 14.493 10.491 -27.710 1.00 81.62 381 ASN A O 1
ATOM 2979 N N . ALA A 1 382 ? 12.307 10.711 -28.218 1.00 87.06 382 ALA A N 1
ATOM 2980 C CA . ALA A 1 382 ? 11.877 9.425 -27.691 1.00 87.06 382 ALA A CA 1
ATOM 2981 C C . ALA A 1 382 ? 12.330 8.262 -28.571 1.00 87.06 382 ALA A C 1
ATOM 2983 O O . ALA A 1 382 ? 12.287 8.332 -29.800 1.00 87.06 382 ALA A O 1
ATOM 2984 N N . TRP A 1 383 ? 12.728 7.167 -27.931 1.00 91.38 383 TRP A N 1
ATOM 2985 C CA . TRP A 1 383 ? 12.844 5.874 -28.592 1.00 91.38 383 TRP A CA 1
ATOM 2986 C C . TRP A 1 383 ? 11.562 5.092 -28.346 1.00 91.38 383 TRP A C 1
ATOM 2988 O O . TRP A 1 383 ? 10.949 5.206 -27.281 1.00 91.38 383 TRP A O 1
ATOM 2998 N N . ARG A 1 384 ? 11.166 4.297 -29.338 1.00 92.62 384 ARG A N 1
ATOM 2999 C CA . ARG A 1 384 ? 10.017 3.402 -29.225 1.00 92.62 384 ARG A CA 1
ATOM 3000 C C . ARG A 1 384 ? 10.445 2.076 -28.635 1.00 92.62 384 ARG A C 1
ATOM 3002 O O . ARG A 1 384 ? 11.475 1.545 -29.039 1.00 92.62 384 ARG A O 1
ATOM 3009 N N . TYR A 1 385 ? 9.677 1.531 -27.704 1.00 93.00 385 TYR A N 1
ATOM 3010 C CA . TYR A 1 385 ? 10.005 0.256 -27.070 1.00 93.00 385 TYR A CA 1
ATOM 3011 C C . TYR A 1 385 ? 8.751 -0.492 -26.624 1.00 93.00 385 TYR A C 1
ATOM 3013 O O . TYR A 1 385 ? 7.706 0.117 -26.418 1.00 93.00 385 TYR A O 1
ATOM 3021 N N . SER A 1 386 ? 8.847 -1.811 -26.496 1.00 94.62 386 SER A N 1
ATOM 3022 C CA . SER A 1 386 ? 7.835 -2.646 -25.853 1.00 94.62 386 SER A CA 1
ATOM 3023 C C . SER A 1 386 ? 8.284 -3.038 -24.453 1.00 94.62 386 SER A C 1
ATOM 3025 O O . SER A 1 386 ? 9.481 -3.119 -24.187 1.00 94.62 386 SER A O 1
ATOM 3027 N N . LEU A 1 387 ? 7.323 -3.331 -23.581 1.00 94.44 387 LEU A N 1
ATOM 3028 C CA . LEU A 1 387 ? 7.567 -4.022 -22.321 1.00 94.44 387 LEU A CA 1
ATOM 3029 C C . LEU A 1 387 ? 6.792 -5.337 -22.350 1.00 94.44 387 LEU A C 1
ATOM 3031 O O . LEU A 1 387 ? 5.608 -5.401 -22.007 1.00 94.44 387 LEU A O 1
ATOM 3035 N N . ASP A 1 388 ? 7.479 -6.380 -22.804 1.00 94.75 388 ASP A N 1
ATOM 3036 C CA . ASP A 1 388 ? 6.896 -7.699 -23.043 1.00 94.75 388 ASP A CA 1
ATOM 3037 C C . ASP A 1 388 ? 6.786 -8.493 -21.742 1.00 94.75 388 ASP A C 1
ATOM 3039 O O . ASP A 1 388 ? 5.847 -9.266 -21.570 1.00 94.75 388 ASP A O 1
ATOM 3043 N N . LYS A 1 389 ? 7.715 -8.286 -20.804 1.00 94.38 389 LYS A N 1
ATOM 3044 C CA . LYS A 1 389 ? 7.671 -8.898 -19.477 1.00 94.38 389 LYS A CA 1
ATOM 3045 C C . LYS A 1 389 ? 8.225 -7.963 -18.419 1.00 94.38 389 LYS A C 1
ATOM 3047 O O . LYS A 1 389 ? 9.274 -7.349 -18.603 1.00 94.38 389 LYS A O 1
ATOM 3052 N N . VAL A 1 390 ? 7.551 -7.924 -17.278 1.00 93.38 390 VAL A N 1
ATOM 3053 C CA . VAL A 1 390 ? 8.043 -7.313 -16.043 1.00 93.38 390 VAL A CA 1
ATOM 3054 C C . VAL A 1 390 ? 7.875 -8.306 -14.902 1.00 93.38 390 VAL A C 1
ATOM 3056 O O . VAL A 1 390 ? 6.847 -8.972 -14.802 1.00 93.38 390 VAL A O 1
ATOM 3059 N N . GLY A 1 391 ? 8.899 -8.430 -14.067 1.00 93.06 391 GLY A N 1
ATOM 3060 C CA . GLY A 1 391 ? 8.868 -9.159 -12.807 1.00 93.06 391 GLY A CA 1
ATOM 3061 C C . GLY A 1 391 ? 9.450 -8.296 -11.695 1.00 93.06 391 GLY A C 1
ATOM 3062 O O . GLY A 1 391 ? 10.399 -7.549 -11.937 1.00 93.06 391 GLY A O 1
ATOM 3063 N N . ILE A 1 392 ? 8.851 -8.349 -10.508 1.00 91.06 392 ILE A N 1
ATOM 3064 C CA . ILE A 1 392 ? 9.226 -7.566 -9.330 1.00 91.06 392 ILE A CA 1
ATOM 3065 C C . ILE A 1 392 ? 9.053 -8.446 -8.090 1.00 91.06 392 ILE A C 1
ATOM 3067 O O . ILE A 1 392 ? 7.953 -8.905 -7.792 1.00 91.06 392 ILE A O 1
ATOM 3071 N N . ASP A 1 393 ? 10.135 -8.605 -7.346 1.00 91.06 393 ASP A N 1
ATOM 3072 C CA . ASP A 1 393 ? 10.214 -9.249 -6.046 1.00 91.06 393 ASP A CA 1
ATOM 3073 C C . ASP A 1 393 ? 10.455 -8.185 -4.984 1.00 91.06 393 ASP A C 1
ATOM 3075 O O . ASP A 1 393 ? 11.522 -7.564 -4.917 1.00 91.06 393 ASP A O 1
ATOM 3079 N N . LEU A 1 394 ? 9.448 -7.990 -4.140 1.00 92.50 394 LEU A N 1
ATOM 3080 C CA . LEU A 1 394 ? 9.531 -7.150 -2.960 1.00 92.50 394 LEU A CA 1
ATOM 3081 C C . LEU A 1 394 ? 9.638 -8.021 -1.716 1.00 92.50 394 LEU A C 1
ATOM 3083 O O . LEU A 1 394 ? 8.856 -8.954 -1.522 1.00 92.50 394 LEU A O 1
ATOM 3087 N N . ALA A 1 395 ? 10.574 -7.677 -0.843 1.00 91.69 395 ALA A N 1
ATOM 3088 C CA . ALA A 1 395 ? 10.662 -8.250 0.488 1.00 91.69 395 ALA A CA 1
ATOM 3089 C C . ALA A 1 395 ? 11.025 -7.160 1.491 1.00 91.69 395 ALA A C 1
ATOM 3091 O O . ALA A 1 395 ? 12.034 -6.475 1.322 1.00 91.69 395 ALA A O 1
ATOM 3092 N N . ALA A 1 396 ? 10.211 -7.007 2.536 1.00 90.94 396 ALA A N 1
ATOM 3093 C CA . ALA A 1 396 ? 10.446 -6.040 3.607 1.00 90.94 396 ALA A CA 1
ATOM 3094 C C . ALA A 1 396 ? 10.705 -4.610 3.080 1.00 90.94 396 ALA A C 1
ATOM 3096 O O . ALA A 1 396 ? 11.680 -3.949 3.443 1.00 90.94 396 ALA A O 1
ATOM 3097 N N . SER A 1 397 ? 9.855 -4.153 2.153 1.00 92.00 397 SER A N 1
ATOM 3098 C CA . SER A 1 397 ? 9.946 -2.859 1.459 1.00 92.00 397 SER A CA 1
ATOM 3099 C C . SER A 1 397 ? 11.170 -2.673 0.552 1.00 92.00 397 SER A C 1
ATOM 3101 O O . SER A 1 397 ? 11.428 -1.547 0.113 1.00 92.00 397 SER A O 1
ATOM 3103 N N . LYS A 1 398 ? 11.899 -3.752 0.238 1.00 88.69 398 LYS A N 1
ATOM 3104 C CA . LYS A 1 398 ? 13.062 -3.727 -0.653 1.00 88.69 398 LYS A CA 1
ATOM 3105 C C . LYS A 1 398 ? 12.829 -4.461 -1.955 1.00 88.69 398 LYS A C 1
ATOM 3107 O O . LYS A 1 398 ? 12.178 -5.502 -1.965 1.00 88.69 398 LYS A O 1
ATOM 3112 N N . ILE A 1 399 ? 13.417 -3.953 -3.036 1.00 87.38 399 ILE A N 1
ATOM 3113 C CA . ILE A 1 399 ? 13.467 -4.668 -4.319 1.00 87.38 399 ILE A CA 1
ATOM 3114 C C . ILE A 1 399 ? 14.604 -5.687 -4.237 1.00 87.38 399 ILE A C 1
ATOM 3116 O O . ILE A 1 399 ? 15.776 -5.319 -4.308 1.00 87.38 399 ILE A O 1
ATOM 3120 N N . VAL A 1 400 ? 14.260 -6.964 -4.067 1.00 86.19 400 VAL A N 1
ATOM 3121 C CA . VAL A 1 400 ? 15.238 -8.067 -3.971 1.00 86.19 400 VAL A CA 1
ATOM 3122 C C . VAL A 1 400 ? 15.454 -8.786 -5.302 1.00 86.19 400 VAL A C 1
ATOM 3124 O O . VAL A 1 400 ? 16.423 -9.522 -5.465 1.00 86.19 400 VAL A O 1
ATOM 3127 N N . GLY A 1 401 ? 14.582 -8.530 -6.269 1.00 82.75 401 GLY A N 1
ATOM 3128 C CA . GLY A 1 401 ? 14.682 -9.010 -7.635 1.00 82.75 401 GLY A CA 1
ATOM 3129 C C . GLY A 1 401 ? 13.728 -8.213 -8.506 1.00 82.75 401 GLY A C 1
ATOM 3130 O O . GLY A 1 401 ? 12.629 -7.877 -8.087 1.00 82.75 401 GLY A O 1
ATOM 3131 N N . ALA A 1 402 ? 14.140 -7.850 -9.708 1.00 83.12 402 ALA A N 1
ATOM 3132 C CA . ALA A 1 402 ? 13.220 -7.316 -10.695 1.00 83.12 402 ALA A CA 1
ATOM 3133 C C . ALA A 1 402 ? 13.835 -7.479 -12.072 1.00 83.12 402 ALA A C 1
ATOM 3135 O O . ALA A 1 402 ? 15.017 -7.196 -12.262 1.00 83.12 402 ALA A O 1
ATOM 3136 N N . ASN A 1 403 ? 13.042 -7.951 -13.024 1.00 87.75 403 ASN A N 1
ATOM 3137 C CA . ASN A 1 403 ? 13.487 -8.248 -14.372 1.00 87.75 403 ASN A CA 1
ATOM 3138 C C . ASN A 1 403 ? 12.543 -7.630 -15.400 1.00 87.75 403 ASN A C 1
ATOM 3140 O O . ASN A 1 403 ? 11.332 -7.570 -15.207 1.00 87.75 403 ASN A O 1
ATOM 3144 N N . LEU A 1 404 ? 13.113 -7.187 -16.510 1.00 88.81 404 LEU A N 1
ATOM 3145 C CA . LEU A 1 404 ? 12.394 -6.573 -17.617 1.00 88.81 404 LEU A CA 1
ATOM 3146 C C . LEU A 1 404 ? 12.815 -7.260 -18.907 1.00 88.81 404 LEU A C 1
ATOM 3148 O O . LEU A 1 404 ? 13.998 -7.535 -19.091 1.00 88.81 404 LEU A O 1
ATOM 3152 N N . GLU A 1 405 ? 11.875 -7.501 -19.807 1.00 91.12 405 GLU A N 1
ATOM 3153 C CA . GLU A 1 405 ? 12.160 -7.976 -21.159 1.00 91.12 405 GLU A CA 1
ATOM 3154 C C . GLU A 1 405 ? 11.295 -7.212 -22.157 1.00 91.12 405 GLU A C 1
ATOM 3156 O O . GLU A 1 405 ? 10.155 -6.848 -21.855 1.00 91.12 405 GLU A O 1
ATOM 3161 N N . GLY A 1 406 ? 11.841 -6.959 -23.338 1.00 91.56 406 GLY A N 1
ATOM 3162 C CA . GLY A 1 406 ? 11.121 -6.267 -24.394 1.00 91.56 406 GLY A CA 1
ATOM 3163 C C . GLY A 1 406 ? 11.959 -6.079 -25.643 1.00 91.56 406 GLY A C 1
ATOM 3164 O O . GLY A 1 406 ? 13.038 -6.659 -25.795 1.00 91.56 406 GLY A O 1
ATOM 3165 N N . THR A 1 407 ? 11.474 -5.219 -26.529 1.00 89.56 407 THR A N 1
ATOM 3166 C CA . THR A 1 407 ? 12.192 -4.796 -27.730 1.00 89.56 407 THR A CA 1
ATOM 3167 C C . THR A 1 407 ? 12.268 -3.279 -27.813 1.00 89.56 407 THR A C 1
ATOM 3169 O O . THR A 1 407 ? 11.424 -2.579 -27.265 1.00 89.56 407 THR A O 1
ATOM 3172 N N . ILE A 1 408 ? 13.283 -2.744 -28.484 1.00 88.56 408 ILE A N 1
ATOM 3173 C CA . ILE A 1 408 ? 13.462 -1.306 -28.675 1.00 88.56 408 ILE A CA 1
ATOM 3174 C C . ILE A 1 408 ? 13.836 -0.984 -30.117 1.00 88.56 408 ILE A C 1
ATOM 3176 O O . ILE A 1 408 ? 14.628 -1.679 -30.761 1.00 88.56 408 ILE A O 1
ATOM 3180 N N . GLN A 1 409 ? 13.240 0.092 -30.616 1.00 88.25 409 GLN A N 1
ATOM 3181 C CA . GLN A 1 409 ? 13.529 0.688 -31.903 1.00 88.25 409 GLN A CA 1
ATOM 3182 C C . GLN A 1 409 ? 14.558 1.801 -31.714 1.00 88.25 409 GLN A C 1
ATOM 3184 O O . GLN A 1 409 ? 14.292 2.822 -31.078 1.00 88.25 409 GLN A O 1
ATOM 3189 N N . LEU A 1 410 ? 15.734 1.616 -32.304 1.00 84.06 410 LEU A N 1
ATOM 3190 C CA . LEU A 1 410 ? 16.697 2.692 -32.475 1.00 84.06 410 LEU A CA 1
ATOM 3191 C C . LEU A 1 410 ? 16.108 3.754 -33.414 1.00 84.06 410 LEU A C 1
ATOM 3193 O O . LEU A 1 410 ? 15.455 3.391 -34.396 1.00 84.06 410 LEU A O 1
ATOM 3197 N N . PRO A 1 411 ? 16.445 5.044 -33.234 1.00 78.56 411 PRO A N 1
ATOM 3198 C CA . PRO A 1 411 ? 15.984 6.149 -34.094 1.00 78.56 411 PRO A CA 1
ATOM 3199 C C . PRO A 1 411 ? 16.462 6.048 -35.556 1.00 78.56 411 PRO A C 1
ATOM 3201 O O . PRO A 1 411 ? 16.206 6.912 -36.382 1.00 78.56 411 PRO A O 1
ATOM 3204 N N . ILE A 1 412 ? 17.204 4.991 -35.854 1.00 75.12 412 ILE A N 1
ATOM 3205 C CA . ILE A 1 412 ? 18.068 4.789 -37.001 1.00 75.12 412 ILE A CA 1
ATOM 3206 C C . ILE A 1 412 ? 17.571 3.606 -37.861 1.00 75.12 412 ILE A C 1
ATOM 3208 O O . ILE A 1 412 ? 18.141 3.317 -38.910 1.00 75.12 412 ILE A O 1
ATOM 3212 N N . GLN A 1 413 ? 16.510 2.914 -37.422 1.00 73.94 413 GLN A N 1
ATOM 3213 C CA . GLN A 1 413 ? 15.907 1.740 -38.067 1.00 73.94 413 GLN A CA 1
ATOM 3214 C C . GLN A 1 413 ? 14.655 2.091 -38.890 1.00 73.94 413 GLN A C 1
ATOM 3216 O O . GLN A 1 413 ? 13.755 2.766 -38.387 1.00 73.94 413 GLN A O 1
ATOM 3221 N N . LYS A 1 414 ? 14.532 1.509 -40.095 1.00 63.12 414 LYS A N 1
ATOM 3222 C CA . LYS A 1 414 ? 13.337 1.626 -40.952 1.00 63.12 414 LYS A CA 1
ATOM 3223 C C . LYS A 1 414 ? 12.140 0.903 -40.367 1.00 63.12 414 LYS A C 1
ATOM 3225 O O . LYS A 1 414 ? 12.220 -0.274 -40.003 1.00 63.12 414 LYS A O 1
ATOM 3230 N N . ASN A 1 415 ? 10.974 1.531 -40.484 1.00 57.00 415 ASN A N 1
ATOM 3231 C CA . ASN A 1 415 ? 9.709 0.808 -40.490 1.00 57.00 415 ASN A CA 1
ATOM 3232 C C . ASN A 1 415 ? 9.597 0.027 -41.810 1.00 57.00 415 ASN A C 1
ATOM 3234 O O . ASN A 1 415 ? 9.106 0.547 -42.804 1.00 57.00 415 ASN A O 1
ATOM 3238 N N . ASN A 1 416 ? 10.092 -1.211 -41.857 1.00 54.25 416 ASN A N 1
ATOM 3239 C CA . ASN A 1 416 ? 9.807 -2.095 -42.989 1.00 54.25 416 ASN A CA 1
ATOM 3240 C C . ASN A 1 416 ? 8.428 -2.758 -42.818 1.00 54.25 416 ASN A C 1
ATOM 3242 O O . ASN A 1 416 ? 8.160 -3.355 -41.771 1.00 54.25 416 ASN A O 1
ATOM 3246 N N . ASP A 1 417 ? 7.620 -2.697 -43.881 1.00 49.66 417 ASP A N 1
ATOM 3247 C CA . ASP A 1 417 ? 6.385 -3.475 -44.110 1.00 49.66 417 ASP A CA 1
ATOM 3248 C C . ASP A 1 417 ? 6.666 -4.856 -44.744 1.00 49.66 417 ASP A C 1
ATOM 3250 O O . ASP A 1 417 ? 5.755 -5.608 -45.088 1.00 49.66 417 ASP A O 1
ATOM 3254 N N . SER A 1 418 ? 7.941 -5.211 -44.939 1.00 46.47 418 SER A N 1
ATOM 3255 C CA . SER A 1 418 ? 8.316 -6.409 -45.695 1.00 46.47 418 SER A CA 1
ATOM 3256 C C . SER A 1 418 ? 8.229 -7.683 -44.847 1.00 46.47 418 SER A C 1
ATOM 3258 O O . SER A 1 418 ? 9.017 -7.880 -43.924 1.00 46.47 418 SER A O 1
ATOM 3260 N N . GLN A 1 419 ? 7.310 -8.559 -45.253 1.00 46.19 419 GLN A N 1
ATOM 3261 C CA . GLN A 1 419 ? 6.991 -9.931 -44.816 1.00 46.19 419 GLN A CA 1
ATOM 3262 C C . GLN A 1 419 ? 8.149 -10.960 -44.915 1.00 46.19 419 GLN A C 1
ATOM 3264 O O . GLN A 1 419 ? 7.935 -12.109 -45.295 1.00 46.19 419 GLN A O 1
ATOM 3269 N N . ASN A 1 420 ? 9.399 -10.582 -44.627 1.00 48.91 420 ASN A N 1
ATOM 3270 C CA . ASN A 1 420 ? 10.516 -11.533 -44.580 1.00 48.91 420 ASN A CA 1
ATOM 3271 C C . ASN A 1 420 ? 10.776 -11.956 -43.124 1.00 48.91 420 ASN A C 1
ATOM 3273 O O . ASN A 1 420 ? 11.410 -11.237 -42.355 1.00 48.91 420 ASN A O 1
ATOM 3277 N N . ASN A 1 421 ? 10.261 -13.132 -42.761 1.00 53.44 421 ASN A N 1
ATOM 3278 C CA . ASN A 1 421 ? 10.011 -13.591 -41.385 1.00 53.44 421 ASN A CA 1
ATOM 3279 C C . ASN A 1 421 ? 11.243 -13.960 -40.524 1.00 53.44 421 ASN A C 1
ATOM 3281 O O . ASN A 1 421 ? 11.055 -14.426 -39.406 1.00 53.44 421 ASN A O 1
ATOM 3285 N N . ASN A 1 422 ? 12.482 -13.760 -40.994 1.00 56.69 422 ASN A N 1
ATOM 3286 C CA . ASN A 1 422 ? 13.685 -14.286 -40.316 1.00 56.69 422 ASN A CA 1
ATOM 3287 C C . ASN A 1 422 ? 14.673 -13.228 -39.785 1.00 56.69 422 ASN A C 1
ATOM 3289 O O . ASN A 1 422 ? 15.710 -13.607 -39.253 1.00 56.69 422 ASN A O 1
ATOM 3293 N N . ILE A 1 423 ? 14.406 -11.924 -39.932 1.00 57.19 423 ILE A N 1
ATOM 3294 C CA . ILE A 1 423 ? 15.291 -10.862 -39.411 1.00 57.19 423 ILE A CA 1
ATOM 3295 C C . ILE A 1 423 ? 14.515 -10.034 -38.380 1.00 57.19 423 ILE A C 1
ATOM 3297 O O . ILE A 1 423 ? 13.508 -9.426 -38.759 1.00 57.19 423 ILE A O 1
ATOM 3301 N N . PRO A 1 424 ? 14.954 -9.963 -37.107 1.00 60.50 424 PRO A N 1
ATOM 3302 C CA . PRO A 1 424 ? 14.283 -9.152 -36.100 1.00 60.50 424 PRO A CA 1
ATOM 3303 C C . PRO A 1 424 ? 14.231 -7.682 -36.506 1.00 60.50 424 PRO A C 1
ATOM 3305 O O . PRO A 1 424 ? 15.236 -7.065 -36.858 1.00 60.50 424 PRO A O 1
ATOM 3308 N N . LYS A 1 425 ? 13.029 -7.106 -36.448 1.00 71.69 425 LYS A N 1
ATOM 3309 C CA . LYS A 1 425 ? 12.793 -5.695 -36.786 1.00 71.69 425 LYS A CA 1
ATOM 3310 C C . LYS A 1 425 ? 13.369 -4.737 -35.735 1.00 71.69 425 LYS A C 1
ATOM 3312 O O . LYS A 1 425 ? 13.733 -3.615 -36.072 1.00 71.69 425 LYS A O 1
ATOM 3317 N N . TYR A 1 426 ? 13.471 -5.189 -34.487 1.00 81.75 426 TYR A N 1
ATOM 3318 C CA . TYR A 1 426 ? 13.818 -4.389 -33.313 1.00 81.75 426 TYR A CA 1
ATOM 3319 C C . TYR A 1 426 ? 14.870 -5.100 -32.460 1.00 81.75 426 TYR A C 1
ATOM 3321 O O . TYR A 1 426 ? 15.009 -6.321 -32.529 1.00 81.75 426 TYR A O 1
ATOM 3329 N N . LEU A 1 427 ? 15.606 -4.338 -31.649 1.00 82.12 427 LEU A N 1
ATOM 3330 C CA . LEU A 1 427 ? 16.590 -4.901 -30.726 1.00 82.12 427 LEU A CA 1
ATOM 3331 C C . LEU A 1 427 ? 15.885 -5.479 -29.503 1.00 82.12 427 LEU A C 1
ATOM 3333 O O . LEU A 1 427 ? 15.209 -4.743 -28.792 1.00 82.12 427 LEU A O 1
ATOM 3337 N N . GLY A 1 428 ? 16.066 -6.771 -29.232 1.00 83.25 428 GLY A N 1
ATOM 3338 C CA . GLY A 1 428 ? 15.638 -7.368 -27.968 1.00 83.25 428 GLY A CA 1
ATOM 3339 C C . GLY A 1 428 ? 16.471 -6.851 -26.797 1.00 83.25 428 GLY A C 1
ATOM 3340 O O . GLY A 1 428 ? 17.675 -6.637 -26.931 1.00 83.25 428 GLY A O 1
ATOM 3341 N N . TYR A 1 429 ? 15.845 -6.663 -25.639 1.00 84.31 429 TYR A N 1
ATOM 3342 C CA . TYR A 1 429 ? 16.526 -6.315 -24.401 1.00 84.31 429 TYR A CA 1
ATOM 3343 C C . TYR A 1 429 ? 16.050 -7.181 -23.236 1.00 84.31 429 TYR A C 1
ATOM 3345 O O . TYR A 1 429 ? 14.901 -7.619 -23.177 1.00 84.31 429 TYR A O 1
ATOM 3353 N N . ARG A 1 430 ? 16.959 -7.387 -22.282 1.00 84.75 430 ARG A N 1
ATOM 3354 C CA . ARG A 1 430 ? 16.651 -7.858 -20.934 1.00 84.75 430 ARG A CA 1
ATOM 3355 C C . ARG A 1 430 ? 17.222 -6.855 -19.942 1.00 84.75 430 ARG A C 1
ATOM 3357 O O . ARG A 1 430 ? 18.159 -6.127 -20.251 1.00 84.75 430 ARG A O 1
ATOM 3364 N N . GLY A 1 431 ? 16.646 -6.757 -18.762 1.00 79.94 431 GLY A N 1
ATOM 3365 C CA . GLY A 1 431 ? 17.116 -5.821 -17.755 1.00 79.94 431 GLY A CA 1
ATOM 3366 C C . GLY A 1 431 ? 16.856 -6.311 -16.355 1.00 79.94 431 GLY A C 1
ATOM 3367 O O . GLY A 1 431 ? 15.966 -7.132 -16.146 1.00 79.94 431 GLY A O 1
ATOM 3368 N N . ILE A 1 432 ? 17.645 -5.797 -15.417 1.00 79.50 432 ILE A N 1
ATOM 3369 C CA . ILE A 1 432 ? 17.476 -6.023 -13.989 1.00 79.50 432 ILE A CA 1
ATOM 3370 C C . ILE A 1 432 ? 17.294 -4.662 -13.317 1.00 79.50 432 ILE A C 1
ATOM 3372 O O . ILE A 1 432 ? 17.983 -3.695 -13.642 1.00 79.50 432 ILE A O 1
ATOM 3376 N N . ILE A 1 433 ? 16.352 -4.576 -12.385 1.00 73.62 433 ILE A N 1
ATOM 3377 C CA . ILE A 1 433 ? 16.161 -3.384 -11.557 1.00 73.62 433 ILE A CA 1
ATOM 3378 C C . ILE A 1 433 ? 16.674 -3.702 -10.158 1.00 73.62 433 ILE A C 1
ATOM 3380 O O . ILE A 1 433 ? 16.267 -4.695 -9.558 1.00 73.62 433 ILE A O 1
ATOM 3384 N N . THR A 1 434 ? 17.550 -2.852 -9.632 1.00 69.56 434 THR A N 1
ATOM 3385 C CA . THR A 1 434 ? 17.952 -2.865 -8.224 1.00 69.56 434 THR A CA 1
ATOM 3386 C C . THR A 1 434 ? 17.504 -1.565 -7.554 1.00 69.56 434 THR A C 1
ATOM 3388 O O . THR A 1 434 ? 17.107 -0.603 -8.221 1.00 69.56 434 THR A O 1
ATOM 3391 N N . GLU A 1 435 ? 17.559 -1.506 -6.221 1.00 66.25 435 GLU A N 1
ATOM 3392 C CA . GLU A 1 435 ? 17.268 -0.261 -5.492 1.00 66.25 435 GLU A CA 1
ATOM 3393 C C . GLU A 1 435 ? 18.205 0.881 -5.923 1.00 66.25 435 GLU A C 1
ATOM 3395 O O . GLU A 1 435 ? 17.782 2.021 -6.150 1.00 66.25 435 GLU A O 1
ATOM 3400 N N . GLU A 1 436 ? 19.484 0.554 -6.099 1.00 65.88 436 GLU A N 1
ATOM 3401 C CA . GLU A 1 436 ? 20.550 1.503 -6.405 1.00 65.88 436 GLU A CA 1
ATOM 3402 C C . GLU A 1 436 ? 20.519 1.933 -7.873 1.00 65.88 436 GLU A C 1
ATOM 3404 O O . GLU A 1 436 ? 20.564 3.130 -8.165 1.00 65.88 436 GLU A O 1
ATOM 3409 N N . GLU A 1 437 ? 20.292 1.015 -8.816 1.00 62.97 437 GLU A N 1
ATOM 3410 C CA . GLU A 1 437 ? 20.399 1.287 -10.254 1.00 62.97 437 GLU A CA 1
ATOM 3411 C C . GLU A 1 437 ? 19.365 0.512 -11.091 1.00 62.97 437 GLU A C 1
ATOM 3413 O O . GLU A 1 437 ? 19.036 -0.641 -10.830 1.00 62.97 437 GLU A O 1
ATOM 3418 N N . TYR A 1 438 ? 18.864 1.151 -12.153 1.00 61.53 438 TYR A N 1
ATOM 3419 C CA . TYR A 1 438 ? 18.208 0.435 -13.248 1.00 61.53 438 TYR A CA 1
ATOM 3420 C C . TYR A 1 438 ? 19.307 -0.051 -14.195 1.00 61.53 438 TYR A C 1
ATOM 3422 O O . TYR A 1 438 ? 19.756 0.695 -15.065 1.00 61.53 438 TYR A O 1
ATOM 3430 N N . LEU A 1 439 ? 19.783 -1.279 -14.006 1.00 56.38 439 LEU A N 1
ATOM 3431 C CA . LEU A 1 439 ? 20.784 -1.887 -14.881 1.00 56.38 439 LEU A CA 1
ATOM 3432 C C . LEU A 1 439 ? 20.076 -2.739 -15.931 1.00 56.38 439 LEU A C 1
ATOM 3434 O O . LEU A 1 439 ? 19.919 -3.954 -15.812 1.00 56.38 439 LEU A O 1
ATOM 3438 N N . ILE A 1 440 ? 19.636 -2.074 -16.994 1.00 59.19 440 ILE A N 1
ATOM 3439 C CA . ILE A 1 440 ? 19.126 -2.754 -18.183 1.00 59.19 440 ILE A CA 1
ATOM 3440 C C . ILE A 1 440 ? 20.328 -3.081 -19.077 1.00 59.19 440 ILE A C 1
ATOM 3442 O O . ILE A 1 440 ? 21.099 -2.185 -19.408 1.00 59.19 440 ILE A O 1
ATOM 3446 N N . SER A 1 441 ? 20.522 -4.366 -19.399 1.00 55.56 441 SER A N 1
ATOM 3447 C CA . SER A 1 441 ? 21.647 -4.871 -20.194 1.00 55.56 441 SER A CA 1
ATOM 3448 C C . SER A 1 441 ? 21.134 -5.802 -21.283 1.00 55.56 441 SER A C 1
ATOM 3450 O O . SER A 1 441 ? 20.626 -6.896 -21.037 1.00 55.56 441 SER A O 1
ATOM 3452 N N . VAL A 1 442 ? 21.262 -5.342 -22.518 1.00 56.94 442 VAL A N 1
ATOM 3453 C CA . VAL A 1 442 ? 20.751 -6.033 -23.699 1.00 56.94 442 VAL A CA 1
ATOM 3454 C C . VAL A 1 442 ? 21.403 -7.382 -23.945 1.00 56.94 442 VAL A C 1
ATOM 3456 O O . VAL A 1 442 ? 22.607 -7.559 -23.801 1.00 56.94 442 VAL A O 1
ATOM 3459 N N . THR A 1 443 ? 20.586 -8.317 -24.426 1.00 57.25 443 THR A N 1
ATOM 3460 C CA . THR A 1 443 ? 21.049 -9.537 -25.082 1.00 57.25 443 THR A CA 1
ATOM 3461 C C . THR A 1 443 ? 20.646 -9.451 -26.555 1.00 57.25 443 THR A C 1
ATOM 3463 O O . THR A 1 443 ? 19.460 -9.512 -26.865 1.00 57.25 443 THR A O 1
ATOM 3466 N N . THR A 1 444 ? 21.602 -9.251 -27.464 1.00 56.88 444 THR A N 1
ATOM 3467 C CA . THR A 1 444 ? 21.345 -9.236 -28.917 1.00 56.88 444 THR A CA 1
ATOM 3468 C C . THR A 1 444 ? 21.777 -10.537 -29.570 1.00 56.88 444 THR A C 1
ATOM 3470 O O . THR A 1 444 ? 22.816 -11.087 -29.210 1.00 56.88 444 THR A O 1
ATOM 3473 N N . PHE A 1 445 ? 20.988 -11.003 -30.545 1.00 52.38 445 PHE A N 1
ATOM 3474 C CA . PHE A 1 445 ? 21.240 -12.259 -31.255 1.00 52.38 445 PHE A CA 1
ATOM 3475 C C . PHE A 1 445 ? 21.236 -12.162 -32.798 1.00 52.38 445 PHE A C 1
ATOM 3477 O O . PHE A 1 445 ? 21.565 -13.170 -33.409 1.00 52.38 445 PHE A O 1
ATOM 3484 N N . ASP A 1 446 ? 20.956 -11.015 -33.456 1.00 56.69 446 ASP A N 1
ATOM 3485 C CA . ASP A 1 446 ? 20.687 -11.005 -34.917 1.00 56.69 446 ASP A CA 1
ATOM 3486 C C . ASP A 1 446 ? 21.038 -9.709 -35.709 1.00 56.69 446 ASP A C 1
ATOM 3488 O O . ASP A 1 446 ? 21.352 -8.655 -35.152 1.00 56.69 446 ASP A O 1
ATOM 3492 N N . GLN A 1 447 ? 20.948 -9.799 -37.050 1.00 62.62 447 GLN A N 1
ATOM 3493 C CA . GLN A 1 447 ? 21.146 -8.726 -38.051 1.00 62.62 447 GLN A CA 1
ATOM 3494 C C . GLN A 1 447 ? 20.024 -7.664 -38.045 1.00 62.62 447 GLN A C 1
ATOM 3496 O O . GLN A 1 447 ? 18.860 -8.012 -37.878 1.00 62.62 447 GLN A O 1
ATOM 3501 N N . ILE A 1 448 ? 20.332 -6.381 -38.313 1.00 67.50 448 ILE A N 1
ATOM 3502 C CA . ILE A 1 448 ? 19.356 -5.265 -38.326 1.00 67.50 448 ILE A CA 1
ATOM 3503 C C . ILE A 1 448 ? 19.579 -4.308 -39.509 1.00 67.50 448 ILE A C 1
ATOM 3505 O O . ILE A 1 448 ? 20.690 -3.898 -39.816 1.00 67.50 448 ILE A O 1
ATOM 3509 N N . LYS A 1 449 ? 18.504 -3.850 -40.159 1.00 65.31 449 LYS A N 1
ATOM 3510 C CA . LYS A 1 449 ? 18.598 -2.846 -41.239 1.00 65.31 449 LYS A CA 1
ATOM 3511 C C . LYS A 1 449 ? 18.539 -1.411 -40.696 1.00 65.31 449 LYS A C 1
ATOM 3513 O O . LYS A 1 449 ? 17.672 -1.117 -39.873 1.00 65.31 449 LYS A O 1
ATOM 3518 N N . PHE A 1 450 ? 19.399 -0.523 -41.205 1.00 66.50 450 PHE A N 1
ATOM 3519 C CA . PHE A 1 450 ? 19.434 0.900 -40.845 1.00 66.50 450 PHE A CA 1
ATOM 3520 C C . PHE A 1 450 ? 19.024 1.814 -42.010 1.00 66.50 450 PHE A C 1
ATOM 3522 O O . PHE A 1 450 ? 19.201 1.488 -43.185 1.00 66.50 450 PHE A O 1
ATOM 3529 N N . ASP A 1 451 ? 18.473 2.976 -41.664 1.00 58.94 451 ASP A N 1
ATOM 3530 C CA . ASP A 1 451 ? 18.014 4.007 -42.604 1.00 58.94 451 ASP A CA 1
ATOM 3531 C C . ASP A 1 451 ? 19.126 4.908 -43.074 1.00 58.94 451 ASP A C 1
ATOM 3533 O O . ASP A 1 451 ? 19.141 5.342 -44.230 1.00 58.94 451 ASP A O 1
ATOM 3537 N N . ILE A 1 452 ? 20.082 5.135 -42.183 1.00 56.66 452 ILE A N 1
ATOM 3538 C CA . ILE A 1 452 ? 21.256 5.921 -42.489 1.00 56.66 452 ILE A CA 1
ATOM 3539 C C . ILE A 1 452 ? 22.085 5.149 -43.529 1.00 56.66 452 ILE A C 1
ATOM 3541 O O . ILE A 1 45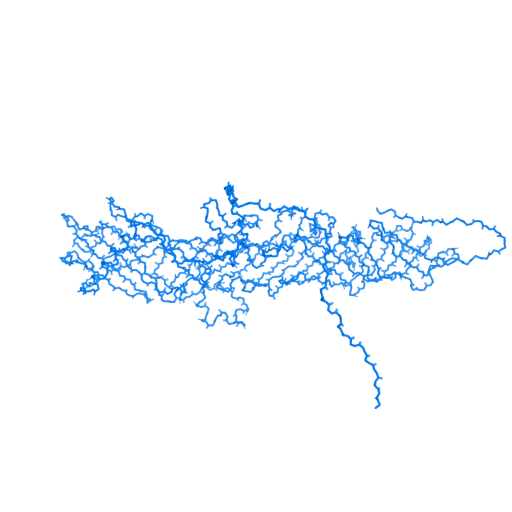2 ? 22.382 3.964 -43.374 1.00 56.66 452 ILE A O 1
ATOM 3545 N N . TRP A 1 453 ? 22.409 5.841 -44.624 1.00 58.78 453 TRP A N 1
ATOM 3546 C CA . TRP A 1 453 ? 23.230 5.364 -45.746 1.00 58.78 453 TRP A CA 1
ATOM 3547 C C . TRP A 1 453 ? 22.641 4.226 -46.590 1.00 58.78 453 TRP A C 1
ATOM 3549 O O . TRP A 1 453 ? 23.374 3.615 -47.362 1.00 58.78 453 TRP A O 1
ATOM 3559 N N . SER A 1 454 ? 21.329 3.959 -46.504 1.00 65.88 454 SER A N 1
ATOM 3560 C CA . SER A 1 454 ? 20.695 2.834 -47.222 1.00 65.88 454 SER A CA 1
ATOM 3561 C C . SER A 1 454 ? 21.475 1.531 -47.027 1.00 65.88 454 SER A C 1
ATOM 3563 O O . SER A 1 454 ? 21.811 0.844 -47.990 1.00 65.88 454 SER A O 1
ATOM 3565 N N . ALA A 1 455 ? 21.816 1.220 -45.779 1.00 68.62 455 ALA A N 1
ATOM 3566 C CA . ALA A 1 455 ? 22.784 0.186 -45.462 1.00 68.62 455 ALA A CA 1
ATOM 3567 C C . ALA A 1 455 ? 22.180 -0.949 -44.623 1.00 68.62 455 ALA A C 1
ATOM 3569 O O . ALA A 1 455 ? 21.253 -0.765 -43.829 1.00 68.62 455 ALA A O 1
ATOM 3570 N N . LYS A 1 456 ? 22.703 -2.162 -44.810 1.00 73.12 456 LYS A N 1
ATOM 3571 C CA . LYS A 1 456 ? 22.354 -3.321 -43.979 1.00 73.12 456 LYS A CA 1
ATOM 3572 C C . LYS A 1 456 ? 23.412 -3.461 -42.899 1.00 73.12 456 LYS A C 1
ATOM 3574 O O . LYS A 1 456 ? 24.585 -3.586 -43.233 1.00 73.12 456 LYS A O 1
ATOM 3579 N N . ALA A 1 457 ? 23.008 -3.430 -41.633 1.00 77.50 457 ALA A N 1
ATOM 3580 C CA . ALA A 1 457 ? 23.919 -3.640 -40.524 1.00 77.50 457 ALA A CA 1
ATOM 3581 C C . ALA A 1 457 ? 23.768 -5.055 -39.952 1.00 77.50 457 ALA A C 1
ATOM 3583 O O . ALA A 1 457 ? 22.696 -5.661 -39.920 1.00 77.50 457 ALA A O 1
ATOM 3584 N N . MET A 1 458 ? 24.869 -5.598 -39.474 1.00 79.00 458 MET A N 1
ATOM 3585 C CA . MET A 1 458 ? 24.886 -6.768 -38.616 1.00 79.00 458 MET A CA 1
ATOM 3586 C C . MET A 1 458 ? 25.419 -6.313 -37.272 1.00 79.00 458 MET A C 1
ATOM 3588 O O . MET A 1 458 ? 26.491 -5.712 -37.229 1.00 79.00 458 MET A O 1
ATOM 3592 N N . ILE A 1 459 ? 24.648 -6.549 -36.212 1.00 80.50 459 ILE A N 1
ATOM 3593 C CA . ILE A 1 459 ? 25.029 -6.194 -34.848 1.00 80.50 459 ILE A CA 1
ATOM 3594 C C . ILE A 1 459 ? 25.682 -7.418 -34.219 1.00 80.50 459 ILE A C 1
ATOM 3596 O O . ILE A 1 459 ? 25.067 -8.479 -34.133 1.00 80.50 459 ILE A O 1
ATOM 3600 N N . ASP A 1 460 ? 26.935 -7.269 -33.812 1.00 77.88 460 ASP A N 1
ATOM 3601 C CA . ASP A 1 460 ? 27.711 -8.326 -33.182 1.00 77.88 460 ASP A CA 1
ATOM 3602 C C . ASP A 1 460 ? 27.288 -8.494 -31.712 1.00 77.88 460 ASP A C 1
ATOM 3604 O O . ASP A 1 460 ? 26.900 -7.535 -31.025 1.00 77.88 460 ASP A O 1
ATOM 3608 N N . ALA A 1 461 ? 27.412 -9.729 -31.215 1.00 74.38 461 ALA A N 1
ATOM 3609 C CA . ALA A 1 461 ? 27.214 -10.052 -29.807 1.00 74.38 461 ALA A CA 1
ATOM 3610 C C . ALA A 1 461 ? 28.147 -9.213 -28.911 1.00 74.38 461 ALA A C 1
ATOM 3612 O O . ALA A 1 461 ? 29.294 -8.937 -29.262 1.00 74.38 461 ALA A O 1
ATOM 3613 N N . GLY A 1 462 ? 27.652 -8.805 -27.738 1.00 73.19 462 GLY A N 1
ATOM 3614 C CA . GLY A 1 462 ? 28.355 -7.879 -26.839 1.00 73.19 462 GLY A CA 1
ATOM 3615 C C . GLY A 1 462 ? 28.013 -6.400 -27.062 1.00 73.19 462 GLY A C 1
ATOM 3616 O O . GLY A 1 462 ? 28.511 -5.547 -26.333 1.00 73.19 462 GLY A O 1
ATOM 3617 N N . SER A 1 463 ? 27.145 -6.088 -28.029 1.00 80.25 463 SER A N 1
ATOM 3618 C CA . SER A 1 463 ? 26.466 -4.789 -28.110 1.00 80.25 463 SER A CA 1
ATOM 3619 C C . SER A 1 463 ? 25.477 -4.616 -26.949 1.00 80.25 463 SER A C 1
ATOM 3621 O O . SER A 1 463 ? 24.800 -5.570 -26.563 1.00 80.25 463 SER A O 1
ATOM 3623 N N . THR A 1 464 ? 25.361 -3.403 -26.406 1.00 80.38 464 THR A N 1
ATOM 3624 C CA . THR A 1 464 ? 24.555 -3.111 -25.208 1.00 80.38 464 THR A CA 1
ATOM 3625 C C . THR A 1 464 ? 23.566 -1.971 -25.441 1.00 80.38 464 THR A C 1
ATOM 3627 O O . THR A 1 464 ? 23.777 -1.104 -26.287 1.00 80.38 464 THR A O 1
ATOM 3630 N N . ILE A 1 465 ? 22.474 -1.952 -24.673 1.00 82.69 465 ILE A N 1
ATOM 3631 C CA . ILE A 1 465 ? 21.627 -0.767 -24.500 1.00 82.69 465 ILE A CA 1
ATOM 3632 C C . ILE A 1 465 ? 21.517 -0.518 -23.008 1.00 82.69 465 ILE A C 1
ATOM 3634 O O . ILE A 1 465 ? 21.164 -1.420 -22.256 1.00 82.69 465 ILE A O 1
ATOM 3638 N N . GLU A 1 466 ? 21.824 0.707 -22.614 1.00 83.81 466 GLU A N 1
ATOM 3639 C CA . GLU A 1 466 ? 21.639 1.241 -21.277 1.00 83.81 466 GLU A CA 1
ATOM 3640 C C . GLU A 1 466 ? 20.362 2.090 -21.270 1.00 83.81 466 GLU A C 1
ATOM 3642 O O . GLU A 1 466 ? 20.170 2.927 -22.150 1.00 83.81 466 GLU A O 1
ATOM 3647 N N . MET A 1 467 ? 19.505 1.921 -20.266 1.00 82.44 467 MET A N 1
ATOM 3648 C CA . MET A 1 467 ? 18.322 2.762 -20.038 1.00 82.44 467 MET A CA 1
ATOM 3649 C C . MET A 1 467 ? 18.455 3.443 -18.678 1.00 82.44 467 MET A C 1
ATOM 3651 O O . MET A 1 467 ? 17.852 3.031 -17.688 1.00 82.44 467 MET A O 1
ATOM 3655 N N . ARG A 1 468 ? 19.301 4.473 -18.603 1.00 84.62 468 ARG A N 1
ATOM 3656 C CA . ARG A 1 468 ? 19.475 5.219 -17.350 1.00 84.62 468 ARG A CA 1
ATOM 3657 C C . ARG A 1 468 ? 18.229 6.043 -17.072 1.00 84.62 468 ARG A C 1
ATOM 3659 O O . ARG A 1 468 ? 17.642 6.582 -18.002 1.00 84.62 468 ARG A O 1
ATOM 3666 N N . VAL A 1 469 ? 17.865 6.188 -15.806 1.00 86.50 469 VAL A N 1
ATOM 3667 C CA . VAL A 1 469 ? 16.731 7.025 -15.406 1.00 86.50 469 VAL A CA 1
ATOM 3668 C C . VAL A 1 469 ? 17.251 8.323 -14.805 1.00 86.50 469 VAL A C 1
ATOM 3670 O O . VAL A 1 469 ? 18.128 8.301 -13.942 1.00 86.50 469 VAL A O 1
ATOM 3673 N N . LYS A 1 470 ? 16.727 9.4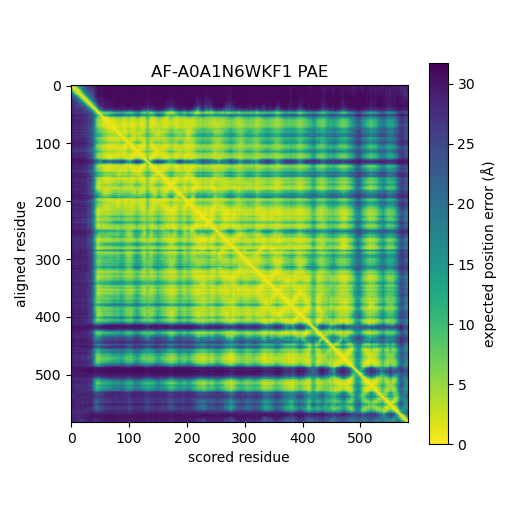54 -15.277 1.00 88.25 470 LYS A N 1
ATOM 3674 C CA . LYS A 1 470 ? 16.977 10.777 -14.696 1.00 88.25 470 LYS A CA 1
ATOM 3675 C C . LYS A 1 470 ? 15.726 11.626 -14.828 1.00 88.25 470 LYS A C 1
ATOM 3677 O O . LYS A 1 470 ? 15.099 11.591 -15.882 1.00 88.25 470 LYS A O 1
ATOM 3682 N N . ASN A 1 471 ? 15.381 12.403 -13.800 1.00 89.75 471 ASN A N 1
ATOM 3683 C CA . ASN A 1 471 ? 14.149 13.201 -13.784 1.00 89.75 471 ASN A CA 1
ATOM 3684 C C . ASN A 1 471 ? 12.889 12.401 -14.187 1.00 89.75 471 ASN A C 1
ATOM 3686 O O . ASN A 1 471 ? 11.992 12.944 -14.827 1.00 89.75 471 ASN A O 1
ATOM 3690 N N . ARG A 1 472 ? 12.823 11.115 -13.817 1.00 90.38 472 ARG A N 1
ATOM 3691 C CA . ARG A 1 472 ? 11.731 10.179 -14.128 1.00 90.38 472 ARG A CA 1
ATOM 3692 C C . ARG A 1 472 ? 11.520 9.932 -15.623 1.00 90.38 472 ARG A C 1
ATOM 3694 O O . ARG A 1 472 ? 10.402 9.680 -16.064 1.00 90.38 472 ARG A O 1
ATOM 3701 N N . GLU A 1 473 ? 12.593 9.999 -16.401 1.00 90.12 473 GLU A N 1
ATOM 3702 C CA . GLU A 1 473 ? 12.602 9.667 -17.823 1.00 90.12 473 GLU A CA 1
ATOM 3703 C C . GLU A 1 473 ? 13.719 8.676 -18.134 1.00 90.12 473 GLU A C 1
ATOM 3705 O O . GLU A 1 473 ? 14.806 8.744 -17.547 1.00 90.12 473 GLU A O 1
ATOM 3710 N N . PHE A 1 474 ? 13.472 7.787 -19.098 1.00 90.12 474 PHE A N 1
ATOM 3711 C CA . PHE A 1 474 ? 14.527 6.947 -19.644 1.00 90.12 474 PHE A CA 1
ATOM 3712 C C . PHE A 1 474 ? 15.425 7.760 -20.582 1.00 90.12 474 PHE A C 1
ATOM 3714 O O . PHE A 1 474 ? 14.977 8.453 -21.499 1.00 90.12 474 PHE A O 1
ATOM 3721 N N . LEU A 1 475 ? 16.729 7.615 -20.376 1.00 89.00 475 LEU A N 1
ATOM 3722 C CA . LEU A 1 475 ? 17.804 8.121 -21.216 1.00 89.00 475 LEU A CA 1
ATOM 3723 C C . LEU A 1 475 ? 18.472 6.928 -21.909 1.00 89.00 475 LEU A C 1
ATOM 3725 O O . LEU A 1 475 ? 19.510 6.450 -21.435 1.00 89.00 475 LEU A O 1
ATOM 3729 N N . PRO A 1 476 ? 17.861 6.393 -22.982 1.00 88.56 476 PRO A N 1
ATOM 3730 C CA . PRO A 1 476 ? 18.403 5.239 -23.668 1.00 88.56 476 PRO A CA 1
ATOM 3731 C C . PRO A 1 476 ? 19.714 5.594 -24.380 1.00 88.56 476 PRO A C 1
ATOM 3733 O O . PRO A 1 476 ? 19.871 6.673 -24.965 1.00 88.56 476 PRO A O 1
ATOM 3736 N N . LYS A 1 477 ? 20.655 4.655 -24.323 1.00 88.75 477 LYS A N 1
ATOM 3737 C CA . LYS A 1 477 ? 21.955 4.702 -24.985 1.00 88.75 477 LYS A CA 1
ATOM 3738 C C . LYS A 1 477 ? 22.296 3.310 -25.499 1.00 88.75 477 LYS A C 1
ATOM 3740 O O . LYS A 1 477 ? 22.492 2.399 -24.708 1.00 88.75 477 LYS A O 1
ATOM 3745 N N . ALA A 1 478 ? 22.411 3.152 -26.807 1.00 88.12 478 ALA A N 1
ATOM 3746 C CA . ALA A 1 478 ? 22.920 1.946 -27.442 1.00 88.12 478 ALA A CA 1
ATOM 3747 C C . ALA A 1 478 ? 24.425 2.084 -27.685 1.00 88.12 478 ALA A C 1
ATOM 3749 O O . ALA A 1 478 ? 24.866 3.144 -28.120 1.00 88.12 478 ALA A O 1
ATOM 3750 N N . ILE A 1 479 ? 25.199 1.031 -27.431 1.00 88.56 479 ILE A N 1
ATOM 3751 C CA . ILE A 1 479 ? 26.617 0.909 -27.785 1.00 88.56 479 ILE A CA 1
ATOM 3752 C C . ILE A 1 479 ? 26.746 -0.345 -28.642 1.00 88.56 479 ILE A C 1
ATOM 3754 O O . ILE A 1 479 ? 26.603 -1.466 -28.155 1.00 88.56 479 ILE A O 1
ATOM 3758 N N . LEU A 1 480 ? 26.972 -0.147 -29.934 1.00 86.69 480 LEU A N 1
ATOM 3759 C CA . LEU A 1 480 ? 26.865 -1.187 -30.944 1.00 86.69 480 LEU A CA 1
ATOM 3760 C C . LEU A 1 480 ? 28.236 -1.512 -31.536 1.00 86.69 480 LEU A C 1
ATOM 3762 O O . LEU A 1 480 ? 29.030 -0.622 -31.851 1.00 86.69 480 LEU A O 1
ATOM 3766 N N . ASN A 1 481 ? 28.480 -2.800 -31.737 1.00 86.75 481 ASN A N 1
ATOM 3767 C CA . ASN A 1 481 ? 29.594 -3.333 -32.513 1.00 86.75 481 ASN A CA 1
ATOM 3768 C C . ASN A 1 481 ? 29.014 -4.111 -33.689 1.00 86.75 481 ASN A C 1
ATOM 3770 O O . ASN A 1 481 ? 27.931 -4.682 -33.560 1.00 86.75 481 ASN A O 1
ATOM 3774 N N . GLY A 1 482 ? 29.683 -4.117 -34.836 1.00 86.88 482 GLY A N 1
ATOM 3775 C CA . GLY A 1 482 ? 29.110 -4.784 -35.990 1.00 86.88 482 GLY A CA 1
ATOM 3776 C C . GLY A 1 482 ? 29.793 -4.523 -37.315 1.00 86.88 482 GLY A C 1
ATOM 3777 O O . GLY A 1 482 ? 30.931 -4.060 -37.406 1.00 86.88 482 GLY A O 1
ATOM 3778 N N . SER A 1 483 ? 29.049 -4.828 -38.374 1.00 83.50 483 SER A N 1
ATOM 3779 C CA . SER A 1 483 ? 29.424 -4.508 -39.749 1.00 83.50 483 SER A CA 1
ATOM 3780 C C . SER A 1 483 ? 28.271 -3.894 -40.523 1.00 83.50 483 SER A C 1
ATOM 3782 O O . SER A 1 483 ? 27.110 -4.077 -40.171 1.00 83.50 483 SER A O 1
ATOM 3784 N N . LEU A 1 484 ? 28.603 -3.151 -41.567 1.00 80.44 484 LEU A N 1
ATOM 3785 C CA . LEU A 1 484 ? 27.696 -2.385 -42.393 1.00 80.44 484 LEU A CA 1
ATOM 3786 C C . LEU A 1 484 ? 28.019 -2.642 -43.870 1.00 80.44 484 LEU A C 1
ATOM 3788 O O . LEU A 1 484 ? 29.169 -2.527 -44.294 1.00 80.44 484 LEU A O 1
ATOM 3792 N N . ASP A 1 485 ? 26.983 -2.942 -44.644 1.00 76.19 485 ASP A N 1
ATOM 3793 C CA . ASP A 1 485 ? 27.040 -3.043 -46.099 1.00 76.19 485 ASP A CA 1
ATOM 3794 C C . ASP A 1 485 ? 26.271 -1.863 -46.714 1.00 76.19 485 ASP A C 1
ATOM 3796 O O . ASP A 1 485 ? 25.046 -1.769 -46.574 1.00 76.19 485 ASP A O 1
ATOM 3800 N N . ILE A 1 486 ? 26.982 -0.956 -47.390 1.00 72.69 486 ILE A N 1
ATOM 3801 C CA . ILE A 1 486 ? 26.452 0.276 -47.991 1.00 72.69 486 ILE A CA 1
ATOM 3802 C C . ILE A 1 486 ? 26.317 0.085 -49.506 1.00 72.69 486 ILE A C 1
ATOM 3804 O O . ILE A 1 486 ? 27.309 -0.121 -50.203 1.00 72.69 486 ILE A O 1
ATOM 3808 N N . GLY A 1 487 ? 25.099 0.225 -50.035 1.00 63.81 487 GLY A N 1
ATOM 3809 C CA . GLY A 1 487 ? 24.851 0.256 -51.479 1.00 63.81 487 GLY A CA 1
ATOM 3810 C C . GLY A 1 487 ? 24.469 1.660 -51.947 1.00 63.81 487 GLY A C 1
ATOM 3811 O O . GLY A 1 487 ? 23.458 2.194 -51.498 1.00 63.81 487 GLY A O 1
ATOM 3812 N N . ALA A 1 488 ? 25.231 2.258 -52.865 1.00 53.06 488 ALA A N 1
ATOM 3813 C CA . ALA A 1 488 ? 24.851 3.523 -53.497 1.00 53.06 488 ALA A CA 1
ATOM 3814 C C . ALA A 1 488 ? 23.890 3.268 -54.676 1.00 53.06 488 ALA A C 1
ATOM 3816 O O . ALA A 1 488 ? 24.195 2.486 -55.574 1.00 53.06 488 ALA A O 1
ATOM 3817 N N . ASN A 1 489 ? 22.736 3.946 -54.676 1.00 48.50 489 ASN A N 1
ATOM 3818 C CA . ASN A 1 489 ? 21.743 4.006 -55.764 1.00 48.50 489 ASN A CA 1
ATOM 3819 C C . ASN A 1 489 ? 21.067 2.700 -56.220 1.00 48.50 489 ASN A C 1
ATOM 3821 O O . ASN A 1 489 ? 20.503 2.656 -57.310 1.00 48.50 489 ASN A O 1
ATOM 3825 N N . ALA A 1 490 ? 20.990 1.679 -55.373 1.00 40.59 490 ALA A N 1
ATOM 3826 C CA . ALA A 1 490 ? 19.964 0.658 -55.541 1.00 40.59 490 ALA A CA 1
ATOM 3827 C C . ALA A 1 490 ? 18.813 0.990 -54.590 1.00 40.59 490 ALA A C 1
ATOM 3829 O O . ALA A 1 490 ? 18.996 1.026 -53.371 1.00 40.59 490 ALA A O 1
ATOM 3830 N N . LYS A 1 491 ? 17.586 1.137 -55.110 1.00 41.22 491 LYS A N 1
ATOM 3831 C CA . LYS A 1 491 ? 16.464 0.619 -54.321 1.00 41.22 491 LYS A CA 1
ATOM 3832 C C . LYS A 1 491 ? 16.900 -0.801 -53.968 1.00 41.22 491 LYS A C 1
ATOM 3834 O O . LYS A 1 491 ? 17.202 -1.558 -54.884 1.00 41.22 491 LYS A O 1
ATOM 3839 N N . TYR A 1 492 ? 16.991 -1.151 -52.687 1.00 43.62 492 TYR A N 1
ATOM 3840 C CA . TYR A 1 492 ? 17.127 -2.546 -52.252 1.00 43.62 492 TYR A CA 1
ATOM 3841 C C . TYR A 1 492 ? 15.819 -3.289 -52.606 1.00 43.62 492 TYR A C 1
ATOM 3843 O O . TYR A 1 492 ? 15.116 -3.798 -51.743 1.00 43.62 492 TYR A O 1
ATOM 3851 N N . ALA A 1 493 ? 15.428 -3.254 -53.878 1.00 37.91 493 ALA A N 1
ATOM 3852 C CA . ALA A 1 493 ? 14.444 -4.124 -54.457 1.00 37.91 493 ALA A CA 1
ATOM 3853 C C . ALA A 1 493 ? 15.117 -5.483 -54.606 1.00 37.91 493 ALA A C 1
ATOM 3855 O O . ALA A 1 493 ? 16.323 -5.588 -54.821 1.00 37.91 493 ALA A O 1
ATOM 3856 N N . GLU A 1 494 ? 14.320 -6.518 -54.431 1.00 38.62 494 GLU A N 1
ATOM 3857 C CA . GLU A 1 494 ? 14.684 -7.923 -54.499 1.00 38.62 494 GLU A CA 1
ATOM 3858 C C . GLU A 1 494 ? 15.067 -8.355 -55.932 1.00 38.62 494 GLU A C 1
ATOM 3860 O O . GLU A 1 494 ? 14.536 -9.330 -56.455 1.00 38.62 494 GLU A O 1
ATOM 3865 N N . SER A 1 495 ? 15.969 -7.639 -56.610 1.00 38.91 495 SER A N 1
ATOM 3866 C CA . SER A 1 495 ? 16.559 -8.100 -57.863 1.00 38.91 495 SER A CA 1
ATOM 3867 C C . SER A 1 495 ? 17.704 -9.061 -57.537 1.00 38.91 495 SER A C 1
ATOM 3869 O O . SER A 1 495 ? 18.773 -8.702 -57.047 1.00 38.91 495 SER A O 1
ATOM 3871 N N . SER A 1 496 ? 17.460 -10.338 -57.811 1.00 40.66 496 SER A N 1
ATOM 3872 C CA . SER A 1 496 ? 18.461 -11.406 -57.866 1.00 40.66 496 SER A CA 1
ATOM 3873 C C . SER A 1 496 ? 19.230 -11.398 -59.198 1.00 40.66 496 SER A C 1
ATOM 3875 O O . SER A 1 496 ? 19.700 -12.444 -59.637 1.00 40.66 496 SER A O 1
ATOM 3877 N N . ASP A 1 497 ? 19.356 -10.235 -59.853 1.00 46.75 497 ASP A N 1
ATOM 3878 C CA . ASP A 1 497 ? 20.095 -10.094 -61.108 1.00 46.75 497 ASP A CA 1
ATOM 3879 C C . ASP A 1 497 ? 21.559 -9.706 -60.825 1.00 46.75 497 ASP A C 1
ATOM 3881 O O . ASP A 1 497 ? 21.841 -8.568 -60.439 1.00 46.75 497 ASP A O 1
ATOM 3885 N N . PRO A 1 498 ? 22.523 -10.625 -61.010 1.00 49.16 498 PRO A N 1
ATOM 3886 C CA . PRO A 1 498 ? 23.944 -10.341 -60.827 1.00 49.16 498 PRO A CA 1
ATOM 3887 C C . PRO A 1 498 ? 24.526 -9.352 -61.859 1.00 49.16 498 PRO A C 1
ATOM 3889 O O . PRO A 1 498 ? 25.697 -8.997 -61.734 1.00 49.16 498 PRO A O 1
ATOM 3892 N N . ASN A 1 499 ? 23.751 -8.901 -62.857 1.00 47.12 499 ASN A N 1
ATOM 3893 C CA . ASN A 1 499 ? 24.206 -7.983 -63.909 1.00 47.12 499 ASN A CA 1
ATOM 3894 C C . ASN A 1 499 ? 23.769 -6.517 -63.727 1.00 47.12 499 ASN A C 1
ATOM 3896 O O . ASN A 1 499 ? 24.098 -5.677 -64.572 1.00 47.12 499 ASN A O 1
ATOM 3900 N N . GLU A 1 500 ? 23.053 -6.173 -62.653 1.00 49.81 500 GLU A N 1
ATOM 3901 C CA . GLU A 1 500 ? 22.661 -4.785 -62.390 1.00 49.81 500 GLU A CA 1
ATOM 3902 C C . GLU A 1 500 ? 23.887 -3.965 -61.931 1.00 49.81 500 GLU A C 1
ATOM 3904 O O . GLU A 1 500 ? 24.524 -4.262 -60.916 1.00 49.81 500 GLU A O 1
ATOM 3909 N N . LYS A 1 501 ? 24.272 -2.944 -62.711 1.00 46.22 501 LYS A N 1
ATOM 3910 C CA . LYS A 1 501 ? 25.439 -2.094 -62.417 1.00 46.22 501 LYS A CA 1
ATOM 3911 C C . LYS A 1 501 ? 25.188 -1.278 -61.149 1.00 46.22 501 LYS A C 1
ATOM 3913 O O . LYS A 1 501 ? 24.399 -0.340 -61.170 1.00 46.22 501 LYS A O 1
ATOM 3918 N N . LYS A 1 502 ? 25.903 -1.602 -60.071 1.00 54.19 502 LYS A N 1
ATOM 3919 C CA . LYS A 1 502 ? 25.966 -0.772 -58.862 1.00 54.19 502 LYS A CA 1
ATOM 3920 C C . LYS A 1 502 ? 27.104 0.240 -58.983 1.00 54.19 502 LYS A C 1
ATOM 3922 O O . LYS A 1 502 ? 28.234 -0.148 -59.274 1.00 54.19 502 LYS A O 1
ATOM 3927 N N . ASP A 1 503 ? 26.816 1.515 -58.727 1.00 54.25 503 ASP A N 1
ATOM 3928 C CA . ASP A 1 503 ? 27.814 2.594 -58.796 1.00 54.25 503 ASP A CA 1
ATOM 3929 C C . ASP A 1 503 ? 28.803 2.555 -57.614 1.00 54.25 503 ASP A C 1
ATOM 3931 O O . ASP A 1 503 ? 29.966 2.927 -57.770 1.00 54.25 503 ASP A O 1
ATOM 3935 N N . ALA A 1 504 ? 28.373 2.050 -56.449 1.00 57.84 504 ALA A N 1
ATOM 3936 C CA . ALA A 1 504 ? 29.244 1.672 -55.335 1.00 57.84 504 ALA A CA 1
ATOM 3937 C C . ALA A 1 504 ? 28.573 0.605 -54.445 1.00 57.84 504 ALA A C 1
ATOM 3939 O O . ALA A 1 504 ? 27.397 0.732 -54.100 1.00 57.84 504 ALA A O 1
ATOM 3940 N N . ASP A 1 505 ? 29.318 -0.440 -54.073 1.00 64.12 505 ASP A N 1
ATOM 3941 C CA . ASP A 1 505 ? 28.896 -1.515 -53.159 1.00 64.12 505 ASP A CA 1
ATOM 3942 C C . ASP A 1 505 ? 30.017 -1.703 -52.124 1.00 64.12 505 ASP A C 1
ATOM 3944 O O . ASP A 1 505 ? 31.004 -2.388 -52.391 1.00 64.12 505 ASP A O 1
ATOM 3948 N N . PHE A 1 506 ? 29.916 -1.014 -50.984 1.00 69.38 506 PHE A N 1
ATOM 3949 C CA . PHE A 1 506 ? 30.877 -1.144 -49.888 1.00 69.38 506 PHE A CA 1
ATOM 3950 C C . PHE A 1 506 ? 30.398 -2.246 -48.962 1.00 69.38 506 PHE A C 1
ATOM 3952 O O . PHE A 1 506 ? 29.387 -2.085 -48.279 1.00 69.38 506 PHE A O 1
ATOM 3959 N N . LYS A 1 507 ? 31.123 -3.360 -48.930 1.00 71.62 507 LYS A N 1
ATOM 3960 C CA . LYS A 1 507 ? 30.781 -4.497 -48.076 1.00 71.62 507 LYS A CA 1
ATOM 3961 C C . LYS A 1 507 ? 31.757 -4.619 -46.924 1.00 71.62 507 LYS A C 1
ATOM 3963 O O . LYS A 1 507 ? 32.956 -4.403 -47.098 1.00 71.62 507 LYS A O 1
ATOM 3968 N N . GLY A 1 508 ? 31.245 -5.017 -45.767 1.00 73.25 508 GLY A N 1
ATOM 3969 C CA . GLY A 1 508 ? 32.062 -5.343 -44.606 1.00 73.25 508 GLY A CA 1
ATOM 3970 C C . GLY A 1 508 ? 32.695 -4.132 -43.925 1.00 73.25 508 GLY A C 1
ATOM 3971 O O . GLY A 1 508 ? 33.779 -4.265 -43.361 1.00 73.25 508 GLY A O 1
ATOM 3972 N N . VAL A 1 509 ? 32.043 -2.963 -43.942 1.00 79.69 509 VAL A N 1
ATOM 3973 C CA . VAL A 1 509 ? 32.471 -1.821 -43.121 1.00 79.69 509 VAL A CA 1
ATOM 3974 C C . VAL A 1 509 ? 32.277 -2.195 -41.653 1.00 79.69 509 VAL A C 1
ATOM 3976 O O . VAL A 1 509 ? 31.150 -2.281 -41.181 1.00 79.69 509 VAL A O 1
ATOM 3979 N N . LYS A 1 510 ? 33.352 -2.446 -40.916 1.00 85.44 510 LYS A N 1
ATOM 3980 C CA . LYS A 1 510 ? 33.321 -2.759 -39.488 1.00 85.44 510 LYS A CA 1
ATOM 3981 C C . LYS A 1 510 ? 33.159 -1.485 -38.671 1.00 85.44 510 LYS A C 1
ATOM 3983 O O . LYS A 1 510 ? 33.804 -0.478 -38.958 1.00 85.44 510 LYS A O 1
ATOM 3988 N N . PHE A 1 511 ? 32.340 -1.547 -37.628 1.00 85.69 511 PHE A N 1
ATOM 3989 C CA . PHE A 1 511 ? 32.232 -0.488 -36.633 1.00 85.69 511 PHE A CA 1
ATOM 3990 C C . PHE A 1 511 ? 32.332 -1.050 -35.218 1.00 85.69 511 PHE A C 1
ATOM 3992 O O . PHE A 1 511 ? 31.867 -2.155 -34.935 1.00 85.69 511 PHE A O 1
ATOM 3999 N N . GLN A 1 512 ? 32.940 -0.275 -34.322 1.00 88.00 512 GLN A N 1
ATOM 4000 C CA . GLN A 1 512 ? 33.038 -0.605 -32.900 1.00 88.00 512 GLN A CA 1
ATOM 4001 C C . GLN A 1 512 ? 32.693 0.608 -32.045 1.00 88.00 512 GLN A C 1
ATOM 4003 O O . GLN A 1 512 ? 33.040 1.750 -32.374 1.00 88.00 512 GLN A O 1
ATOM 4008 N N . GLY A 1 513 ? 31.999 0.350 -30.937 1.00 88.19 513 GLY A N 1
ATOM 4009 C CA . GLY A 1 513 ? 31.560 1.379 -30.004 1.00 88.19 513 GLY A CA 1
ATOM 4010 C C . GLY A 1 513 ? 30.690 2.457 -30.653 1.00 88.19 513 GLY A C 1
ATOM 4011 O O . GLY A 1 513 ? 30.760 3.612 -30.229 1.00 88.19 513 GLY A O 1
ATOM 4012 N N . LEU A 1 514 ? 29.909 2.110 -31.686 1.00 87.00 514 LEU A N 1
ATOM 4013 C CA . LEU A 1 514 ? 28.926 3.012 -32.284 1.00 87.00 514 LEU A CA 1
ATOM 4014 C C . LEU A 1 514 ? 27.867 3.315 -31.225 1.00 87.00 514 LEU A C 1
ATOM 4016 O O . LEU A 1 514 ? 27.021 2.480 -30.912 1.00 87.00 514 LEU A O 1
ATOM 4020 N N . THR A 1 515 ? 27.950 4.502 -30.644 1.00 88.88 515 THR A N 1
ATOM 4021 C CA . THR A 1 515 ? 27.054 4.949 -29.588 1.00 88.88 515 THR A CA 1
ATOM 4022 C C . THR A 1 515 ? 25.926 5.761 -30.196 1.00 88.88 515 THR A C 1
ATOM 4024 O O . THR A 1 515 ? 26.193 6.686 -30.955 1.00 88.88 515 THR A O 1
ATOM 4027 N N . ILE A 1 516 ? 24.683 5.447 -29.838 1.00 87.44 516 ILE A N 1
ATOM 4028 C CA . ILE A 1 516 ? 23.482 6.209 -30.200 1.00 87.44 516 ILE A CA 1
ATOM 4029 C C . ILE A 1 516 ? 22.735 6.508 -28.904 1.00 87.44 516 ILE A C 1
ATOM 4031 O O . ILE A 1 516 ? 22.506 5.592 -28.121 1.00 87.44 516 ILE A O 1
ATOM 4035 N N . GLN A 1 517 ? 22.361 7.756 -28.643 1.00 88.62 517 GLN A N 1
ATOM 4036 C CA . GLN A 1 517 ? 21.742 8.152 -27.371 1.00 88.62 517 GLN A CA 1
ATOM 4037 C C . GLN A 1 517 ? 20.816 9.363 -27.521 1.00 88.62 517 GLN A C 1
ATOM 4039 O O . GLN A 1 517 ? 20.790 10.002 -28.566 1.00 88.62 517 GLN A O 1
ATOM 4044 N N . THR A 1 518 ? 20.063 9.699 -26.470 1.00 86.75 518 THR A N 1
ATOM 4045 C CA . THR A 1 518 ? 19.086 10.814 -26.459 1.00 86.75 518 THR A CA 1
ATOM 4046 C C . THR A 1 518 ? 19.638 12.144 -25.948 1.00 86.75 518 THR A C 1
ATOM 4048 O O . THR A 1 518 ? 18.899 13.119 -25.803 1.00 86.75 518 THR A O 1
ATOM 4051 N N . LYS A 1 519 ? 20.943 12.218 -25.670 1.00 85.81 519 LYS A N 1
ATOM 4052 C CA . LYS A 1 519 ? 21.642 13.450 -25.278 1.00 85.81 519 LYS A CA 1
ATOM 4053 C C . LYS A 1 519 ? 22.847 13.678 -26.180 1.00 85.81 519 LYS A C 1
ATOM 4055 O O . LYS A 1 519 ? 23.527 12.729 -26.552 1.00 85.81 519 LYS A O 1
ATOM 4060 N N . ALA A 1 520 ? 23.132 14.936 -26.504 1.00 82.00 520 ALA A N 1
ATOM 4061 C CA . ALA A 1 520 ? 24.298 15.281 -27.307 1.00 82.00 520 ALA A CA 1
ATOM 4062 C C . ALA A 1 520 ? 25.615 14.835 -26.618 1.00 82.00 520 ALA A C 1
ATOM 4064 O O . ALA A 1 520 ? 25.737 14.997 -25.401 1.00 82.00 520 ALA A O 1
ATOM 4065 N N . PRO A 1 521 ? 26.606 14.314 -27.366 1.00 85.44 521 PRO A N 1
ATOM 4066 C CA . PRO A 1 521 ? 26.535 13.983 -28.792 1.00 85.44 521 PRO A CA 1
ATOM 4067 C C . PRO A 1 521 ? 25.620 12.771 -29.034 1.00 85.44 521 PRO A C 1
ATOM 4069 O O . PRO A 1 521 ? 25.763 11.747 -28.371 1.00 85.44 521 PRO A O 1
ATOM 4072 N N . TYR A 1 522 ? 24.665 12.889 -29.962 1.00 82.19 522 TYR A N 1
ATOM 4073 C CA . TYR A 1 522 ? 23.636 11.860 -30.169 1.00 82.19 522 TYR A CA 1
ATOM 4074 C C . TYR A 1 522 ? 24.193 10.585 -30.803 1.00 82.19 522 TYR A C 1
ATOM 4076 O O . TYR A 1 522 ? 23.679 9.501 -30.540 1.00 82.19 522 TYR A O 1
ATOM 4084 N N . ILE A 1 523 ? 25.238 10.718 -31.625 1.00 82.25 523 ILE A N 1
ATOM 4085 C CA . ILE A 1 523 ? 25.929 9.614 -32.285 1.00 82.25 523 ILE A CA 1
ATOM 4086 C C . ILE A 1 523 ? 27.436 9.812 -32.112 1.00 82.25 523 ILE A C 1
ATOM 4088 O O . ILE A 1 523 ? 27.943 10.908 -32.331 1.00 82.25 523 ILE A O 1
ATOM 4092 N N . THR A 1 524 ? 28.160 8.764 -31.730 1.00 84.38 524 THR A N 1
ATOM 4093 C CA . THR A 1 524 ? 29.632 8.721 -31.750 1.00 84.38 524 THR A CA 1
ATOM 4094 C C . THR A 1 524 ? 30.094 7.330 -32.162 1.00 84.38 524 THR A C 1
ATOM 4096 O O . THR A 1 524 ? 29.313 6.384 -32.138 1.00 84.38 524 THR A O 1
ATOM 4099 N N . ALA A 1 525 ? 31.356 7.172 -32.546 1.00 84.25 525 ALA A N 1
ATOM 4100 C CA . ALA A 1 525 ? 31.928 5.861 -32.819 1.00 84.25 525 ALA A CA 1
ATOM 4101 C C . ALA A 1 525 ? 33.391 5.823 -32.394 1.00 84.25 525 ALA A C 1
ATOM 4103 O O . ALA A 1 525 ? 34.100 6.817 -32.549 1.00 84.25 525 ALA A O 1
ATOM 4104 N N . GLN A 1 526 ? 33.843 4.684 -31.870 1.00 85.38 526 GLN A N 1
ATOM 4105 C CA . GLN A 1 526 ? 35.258 4.489 -31.544 1.00 85.38 526 GLN A CA 1
ATOM 4106 C C . GLN A 1 526 ? 36.055 4.095 -32.786 1.00 85.38 526 GLN A C 1
ATOM 4108 O O . GLN A 1 526 ? 37.191 4.530 -32.959 1.00 85.38 526 GLN A O 1
ATOM 4113 N N . TYR A 1 527 ? 35.447 3.290 -33.657 1.00 83.00 527 TYR A N 1
ATOM 4114 C CA . TYR A 1 527 ? 36.076 2.810 -34.876 1.00 83.00 527 TYR A CA 1
ATOM 4115 C C . TYR A 1 527 ? 35.047 2.632 -35.987 1.00 83.00 527 TYR A C 1
ATOM 4117 O O . TYR A 1 527 ? 33.966 2.093 -35.750 1.00 83.00 527 TYR A O 1
ATOM 4125 N N . PHE A 1 528 ? 35.428 3.046 -37.193 1.00 81.44 528 PHE A N 1
ATOM 4126 C CA . PHE A 1 528 ? 34.843 2.634 -38.462 1.00 81.44 528 PHE A CA 1
ATOM 4127 C C . PHE A 1 528 ? 35.999 2.260 -39.391 1.00 81.44 528 PHE A C 1
ATOM 4129 O O . PHE A 1 528 ? 37.040 2.913 -39.386 1.00 81.44 528 PHE A O 1
ATOM 4136 N N . GLY A 1 529 ? 35.844 1.204 -40.178 1.00 75.31 529 GLY A N 1
ATOM 4137 C CA . GLY A 1 529 ? 36.879 0.794 -41.118 1.00 75.31 529 GLY A CA 1
ATOM 4138 C C . GLY A 1 529 ? 36.410 -0.303 -42.051 1.00 75.31 529 GLY A C 1
ATOM 4139 O O . GLY A 1 529 ? 35.329 -0.855 -41.885 1.00 75.31 529 GLY A O 1
ATOM 4140 N N . VAL A 1 530 ? 37.213 -0.604 -43.060 1.00 74.06 530 VAL A N 1
ATOM 4141 C CA . VAL A 1 530 ? 36.945 -1.663 -44.037 1.00 74.06 530 VAL A CA 1
ATOM 4142 C C . VAL A 1 530 ? 38.086 -2.662 -44.009 1.00 74.06 530 VAL A C 1
ATOM 4144 O O . VAL A 1 530 ? 39.251 -2.279 -43.919 1.00 74.06 530 VAL A O 1
ATOM 4147 N N . GLU A 1 531 ? 37.763 -3.948 -44.088 1.00 65.50 531 GLU A N 1
ATOM 4148 C CA . GLU A 1 531 ? 38.775 -4.980 -44.297 1.00 65.50 531 GLU A CA 1
ATOM 4149 C C . GLU A 1 531 ? 39.017 -5.148 -45.807 1.00 65.50 531 GLU A C 1
ATOM 4151 O O . GLU A 1 531 ? 38.120 -5.536 -46.556 1.00 65.50 531 GLU A O 1
ATOM 4156 N N . GLY A 1 532 ? 40.237 -4.845 -46.264 1.00 62.47 532 GLY A N 1
ATOM 4157 C CA . GLY A 1 532 ? 40.656 -4.987 -47.665 1.00 62.47 532 GLY A CA 1
ATOM 4158 C C . GLY A 1 532 ? 40.380 -3.773 -48.566 1.00 62.47 532 GLY A C 1
ATOM 4159 O O . GLY A 1 532 ? 39.784 -2.782 -48.155 1.00 62.47 532 GLY A O 1
ATOM 4160 N N . GLU A 1 533 ? 40.848 -3.849 -49.818 1.00 62.66 533 GLU A N 1
ATOM 4161 C CA . GLU A 1 533 ? 40.714 -2.773 -50.811 1.00 62.66 533 GLU A CA 1
ATOM 4162 C C . GLU A 1 533 ? 39.274 -2.694 -51.351 1.00 62.66 533 GLU A C 1
ATOM 4164 O O . GLU A 1 533 ? 38.822 -3.584 -52.076 1.00 62.66 533 GLU A O 1
ATOM 4169 N N . GLN A 1 534 ? 38.556 -1.611 -51.040 1.00 65.69 534 GLN A N 1
ATOM 4170 C CA . GLN A 1 534 ? 37.205 -1.378 -51.559 1.00 65.69 534 GLN A CA 1
ATOM 4171 C C . GLN A 1 534 ? 37.275 -0.616 -52.885 1.00 65.69 534 GLN A C 1
ATOM 4173 O O . GLN A 1 534 ? 37.642 0.560 -52.911 1.00 65.69 534 GLN A O 1
ATOM 4178 N N . LYS A 1 535 ? 36.937 -1.283 -53.994 1.00 63.66 535 LYS A N 1
ATOM 4179 C CA . LYS A 1 535 ? 37.009 -0.700 -55.343 1.00 63.66 535 LYS A CA 1
ATOM 4180 C C . LYS A 1 535 ? 35.742 0.070 -55.693 1.00 63.66 535 LYS A C 1
ATOM 4182 O O . LYS A 1 535 ? 34.637 -0.464 -55.636 1.00 63.66 535 LYS A O 1
ATOM 4187 N N . LEU A 1 536 ? 35.918 1.304 -56.151 1.00 65.06 536 LEU A N 1
ATOM 4188 C CA . LEU A 1 536 ? 34.845 2.135 -56.696 1.00 65.06 536 LEU A CA 1
ATOM 4189 C C . LEU A 1 536 ? 34.559 1.754 -58.157 1.00 65.06 536 LEU A C 1
ATOM 4191 O O . LEU A 1 536 ? 34.984 2.453 -59.068 1.00 65.06 536 LEU A O 1
ATOM 4195 N N . ALA A 1 537 ? 33.860 0.640 -58.393 1.00 68.25 537 ALA A N 1
ATOM 4196 C CA . ALA A 1 537 ? 33.434 0.181 -59.725 1.00 68.25 537 ALA A CA 1
ATOM 4197 C C . ALA A 1 537 ? 34.501 0.401 -60.836 1.00 68.25 537 ALA A C 1
ATOM 4199 O O . ALA A 1 537 ? 35.616 -0.107 -60.738 1.00 68.25 537 ALA A O 1
ATOM 4200 N N . ASN A 1 538 ? 34.178 1.166 -61.890 1.00 62.19 538 ASN A N 1
ATOM 4201 C CA . ASN A 1 538 ? 35.067 1.467 -63.028 1.00 62.19 538 ASN A CA 1
ATOM 4202 C C . ASN A 1 538 ? 36.117 2.560 -62.744 1.00 62.19 538 ASN A C 1
ATOM 4204 O O . ASN A 1 538 ? 36.761 3.057 -63.671 1.00 62.19 538 ASN A O 1
ATOM 4208 N N . PHE A 1 539 ? 36.264 2.986 -61.494 1.00 63.22 539 PHE A N 1
ATOM 4209 C CA . PHE A 1 539 ? 37.145 4.069 -61.095 1.00 63.22 539 PHE A CA 1
ATOM 4210 C C . PHE A 1 539 ? 38.420 3.502 -60.442 1.00 63.22 539 PHE A C 1
ATOM 4212 O O . PHE A 1 539 ? 38.326 2.641 -59.567 1.00 63.22 539 PHE A O 1
ATOM 4219 N N . PRO A 1 540 ? 39.628 3.962 -60.830 1.00 61.34 540 PRO A N 1
ATOM 4220 C CA . PRO A 1 540 ? 40.897 3.476 -60.283 1.00 61.34 540 PRO A CA 1
ATOM 4221 C C . PRO A 1 540 ? 41.194 4.116 -58.916 1.00 61.34 540 PRO A C 1
ATOM 4223 O O . PRO A 1 540 ? 42.251 4.719 -58.709 1.00 61.34 540 PRO A O 1
ATOM 4226 N N . ALA A 1 541 ? 40.237 4.029 -57.995 1.00 63.06 541 ALA A N 1
ATOM 4227 C CA . ALA A 1 541 ? 40.418 4.457 -56.622 1.00 63.06 541 ALA A CA 1
ATOM 4228 C C . ALA A 1 541 ? 39.934 3.399 -55.637 1.00 63.06 541 ALA A C 1
ATOM 4230 O O . ALA A 1 541 ? 38.951 2.693 -55.888 1.00 63.06 541 ALA A O 1
ATOM 4231 N N . SER A 1 542 ? 40.633 3.338 -54.512 1.00 65.88 542 SER A N 1
ATOM 4232 C CA . SER A 1 542 ? 40.295 2.499 -53.377 1.00 65.88 542 SER A CA 1
ATOM 4233 C C . SER A 1 542 ? 40.012 3.322 -52.132 1.00 65.88 542 SER A C 1
ATOM 4235 O O . SER A 1 542 ? 40.560 4.409 -51.942 1.00 65.88 542 SER A O 1
ATOM 4237 N N . ILE A 1 543 ? 39.104 2.817 -51.300 1.00 67.56 543 ILE A N 1
ATOM 4238 C CA . ILE A 1 543 ? 38.806 3.390 -49.987 1.00 67.56 543 ILE A CA 1
ATOM 4239 C C . ILE A 1 543 ? 39.481 2.535 -48.927 1.00 67.56 543 ILE A C 1
ATOM 4241 O O . ILE A 1 543 ? 39.203 1.340 -48.847 1.00 67.56 543 ILE A O 1
ATOM 4245 N N . ASN A 1 544 ? 40.330 3.169 -48.117 1.00 65.81 544 ASN A N 1
ATOM 4246 C CA . ASN A 1 544 ? 41.143 2.477 -47.114 1.00 65.81 544 ASN A CA 1
ATOM 4247 C C . ASN A 1 544 ? 40.826 2.901 -45.670 1.00 65.81 544 ASN A C 1
ATOM 4249 O O . ASN A 1 544 ? 41.066 2.118 -44.761 1.00 65.81 544 ASN A O 1
ATOM 4253 N N . ASP A 1 545 ? 40.231 4.083 -45.454 1.00 68.06 545 ASP A N 1
ATOM 4254 C CA . ASP A 1 545 ? 39.777 4.536 -44.131 1.00 68.06 545 ASP A CA 1
ATOM 4255 C C . ASP A 1 545 ? 38.366 5.133 -44.216 1.00 68.06 545 ASP A C 1
ATOM 4257 O O . ASP A 1 545 ? 38.064 5.918 -45.125 1.00 68.06 545 ASP A O 1
ATOM 4261 N N . ILE A 1 546 ? 37.522 4.796 -43.237 1.00 70.69 546 ILE A N 1
ATOM 4262 C CA . ILE A 1 546 ? 36.186 5.367 -43.047 1.00 70.69 546 ILE A CA 1
ATOM 4263 C C . ILE A 1 546 ? 36.132 5.996 -41.658 1.00 70.69 546 ILE A C 1
ATOM 4265 O O . ILE A 1 546 ? 36.433 5.341 -40.670 1.00 70.69 546 ILE A O 1
ATOM 4269 N N . VAL A 1 547 ? 35.726 7.257 -41.559 1.00 69.06 547 VAL A N 1
ATOM 4270 C CA . VAL A 1 547 ? 35.568 7.958 -40.280 1.00 69.06 547 VAL A CA 1
ATOM 4271 C C . VAL A 1 547 ? 34.142 8.458 -40.124 1.00 69.06 547 VAL A C 1
ATOM 4273 O O . VAL A 1 547 ? 33.541 8.945 -41.077 1.00 69.06 547 VAL A O 1
ATOM 4276 N N . VAL A 1 548 ? 33.599 8.375 -38.914 1.00 68.25 548 VAL A N 1
ATOM 4277 C CA . VAL A 1 548 ? 32.335 9.035 -38.572 1.00 68.25 548 VAL A CA 1
ATOM 4278 C C . VAL A 1 548 ? 32.660 10.355 -37.896 1.00 68.25 548 VAL A C 1
ATOM 4280 O O . VAL A 1 548 ? 33.351 10.388 -36.880 1.00 68.25 548 VAL A O 1
ATOM 4283 N N . ILE A 1 549 ? 32.157 11.444 -38.463 1.00 67.31 549 ILE A N 1
ATOM 4284 C CA . ILE A 1 549 ? 32.239 12.783 -37.890 1.00 67.31 549 ILE A CA 1
ATOM 4285 C C . ILE A 1 549 ? 30.826 13.153 -37.455 1.00 67.31 549 ILE A C 1
ATOM 4287 O O . ILE A 1 549 ? 29.949 13.325 -38.297 1.00 67.31 549 ILE A O 1
ATOM 4291 N N . ALA A 1 550 ? 30.606 13.254 -36.148 1.00 62.19 550 ALA A N 1
ATOM 4292 C CA . ALA A 1 550 ? 29.341 13.699 -35.582 1.00 62.19 550 ALA A CA 1
ATOM 4293 C C . ALA A 1 550 ? 29.548 15.042 -34.871 1.00 62.19 550 ALA A C 1
ATOM 4295 O O . ALA A 1 550 ? 30.333 15.120 -33.926 1.00 62.19 550 ALA A O 1
ATOM 4296 N N . ASP A 1 551 ? 28.859 16.085 -35.331 1.00 59.12 551 ASP A N 1
ATOM 4297 C CA . ASP A 1 551 ? 28.872 17.424 -34.734 1.00 59.12 551 ASP A CA 1
ATOM 4298 C C . ASP A 1 551 ? 27.434 17.891 -34.484 1.00 59.12 551 ASP A C 1
ATOM 4300 O O . ASP A 1 551 ? 26.668 18.150 -35.415 1.00 59.12 551 ASP A O 1
ATOM 4304 N N . GLY A 1 552 ? 27.040 17.943 -33.211 1.00 62.84 552 GLY A N 1
ATOM 4305 C CA . GLY A 1 552 ? 25.677 18.284 -32.813 1.00 62.84 552 GLY A CA 1
ATOM 4306 C C . GLY A 1 552 ? 24.636 17.348 -33.439 1.00 62.84 552 GLY A C 1
ATOM 4307 O O . GLY A 1 552 ? 24.514 16.193 -33.032 1.00 62.84 552 GLY A O 1
ATOM 4308 N N . SER A 1 553 ? 23.866 17.870 -34.399 1.00 56.66 553 SER A N 1
ATOM 4309 C CA . SER A 1 553 ? 22.832 17.145 -35.151 1.00 56.66 553 SER A CA 1
ATOM 4310 C C . SER A 1 553 ? 23.295 16.624 -36.517 1.00 56.66 553 SER A C 1
ATOM 4312 O O . SER A 1 553 ? 22.521 15.950 -37.190 1.00 56.66 553 SER A O 1
ATOM 4314 N N . GLN A 1 554 ? 24.522 16.925 -36.953 1.00 56.69 554 GLN A N 1
ATOM 4315 C CA . GLN A 1 554 ? 25.047 16.471 -38.241 1.00 56.69 554 GLN A CA 1
ATOM 4316 C C . GLN A 1 554 ? 25.929 15.237 -38.062 1.00 56.69 554 GLN A C 1
ATOM 4318 O O . GLN A 1 554 ? 26.870 15.243 -37.269 1.00 56.69 554 GLN A O 1
ATOM 4323 N N . VAL A 1 555 ? 25.653 14.189 -38.841 1.00 61.72 555 VAL A N 1
ATOM 4324 C CA . VAL A 1 555 ? 26.502 12.996 -38.937 1.00 61.72 555 VAL A CA 1
ATOM 4325 C C . VAL A 1 555 ? 27.007 12.875 -40.365 1.00 61.72 555 VAL A C 1
ATOM 4327 O O . VAL A 1 555 ? 26.234 12.741 -41.307 1.00 61.72 555 VAL A O 1
ATOM 4330 N N . SER A 1 556 ? 28.323 12.922 -40.531 1.00 66.06 556 SER A N 1
ATOM 4331 C CA . SER A 1 556 ? 29.004 12.775 -41.813 1.00 66.06 556 SER A CA 1
ATOM 4332 C C . SER A 1 556 ? 29.887 11.537 -41.800 1.00 66.06 556 SER A C 1
ATOM 4334 O O . SER A 1 556 ? 30.624 11.299 -40.842 1.00 66.06 556 SER A O 1
ATOM 4336 N N . LEU A 1 557 ? 29.852 10.769 -42.888 1.00 67.81 557 LEU A N 1
ATOM 4337 C CA . LEU A 1 557 ? 30.835 9.723 -43.136 1.00 67.81 557 LEU A CA 1
ATOM 4338 C C . LEU A 1 557 ? 31.971 10.315 -43.979 1.00 67.81 557 LEU A C 1
ATOM 4340 O O . LEU A 1 557 ? 31.757 10.763 -45.106 1.00 67.81 557 LEU A O 1
ATOM 4344 N N . GLY A 1 558 ? 33.172 10.358 -43.420 1.00 68.75 558 GLY A N 1
ATOM 4345 C CA . GLY A 1 558 ? 34.388 10.713 -44.136 1.00 68.75 558 GLY A CA 1
ATOM 4346 C C . GLY A 1 558 ? 35.036 9.468 -44.728 1.00 68.75 558 GLY A C 1
ATOM 4347 O O . GLY A 1 558 ? 35.142 8.443 -44.062 1.00 68.75 558 GLY A O 1
ATOM 4348 N N . PHE A 1 559 ? 35.506 9.574 -45.966 1.00 71.19 559 PHE A N 1
ATOM 4349 C CA . PHE A 1 559 ? 36.249 8.513 -46.636 1.00 71.19 559 PHE A CA 1
ATOM 4350 C C . PHE A 1 559 ? 37.627 9.026 -47.026 1.00 71.19 559 PHE A C 1
ATOM 4352 O O . PHE A 1 559 ? 37.752 10.121 -47.583 1.00 71.19 559 PHE A O 1
ATOM 4359 N N . LYS A 1 560 ? 38.655 8.214 -46.801 1.00 69.00 560 LYS A N 1
ATOM 4360 C CA . LYS A 1 560 ? 39.958 8.422 -47.425 1.00 69.00 560 LYS A CA 1
ATOM 4361 C C . LYS A 1 560 ? 40.022 7.620 -48.719 1.00 69.00 560 LYS A C 1
ATOM 4363 O O . LYS A 1 560 ? 39.896 6.397 -48.697 1.00 69.00 560 LYS A O 1
ATOM 4368 N N . VAL A 1 561 ? 40.211 8.329 -49.828 1.00 68.44 561 VAL A N 1
ATOM 4369 C CA . VAL A 1 561 ? 40.256 7.761 -51.178 1.00 68.44 561 VAL A CA 1
ATOM 4370 C C . VAL A 1 561 ? 41.687 7.826 -51.701 1.00 68.44 561 VAL A C 1
ATOM 4372 O O . VAL A 1 561 ? 42.223 8.918 -51.890 1.00 68.44 561 VAL A O 1
ATOM 4375 N N . ASP A 1 562 ? 42.278 6.668 -51.974 1.00 67.44 562 ASP A N 1
ATOM 4376 C CA . ASP A 1 562 ? 43.568 6.550 -52.646 1.00 67.44 562 ASP A CA 1
ATOM 4377 C C . ASP A 1 562 ? 43.328 6.364 -54.149 1.00 67.44 562 ASP A C 1
ATOM 4379 O O . ASP A 1 562 ? 42.629 5.448 -54.574 1.00 67.44 562 ASP A O 1
ATOM 4383 N N . MET A 1 563 ? 43.875 7.259 -54.976 1.00 62.72 563 MET A N 1
ATOM 4384 C CA . MET A 1 563 ? 43.628 7.281 -56.423 1.00 62.72 563 MET A CA 1
ATOM 4385 C C . MET A 1 563 ? 44.918 7.024 -57.198 1.00 62.72 563 MET A C 1
ATOM 4387 O O . MET A 1 563 ? 45.881 7.786 -57.085 1.00 62.72 563 MET A O 1
ATOM 4391 N N . GLN A 1 564 ? 44.932 5.990 -58.041 1.00 57.12 564 GLN A N 1
ATOM 4392 C CA . GLN A 1 564 ? 46.030 5.769 -58.981 1.00 57.12 564 GLN A CA 1
ATOM 4393 C C . GLN A 1 564 ? 45.711 6.436 -60.312 1.00 57.12 564 GLN A C 1
ATOM 4395 O O . GLN A 1 564 ? 45.014 5.877 -61.159 1.00 57.12 564 GLN A O 1
ATOM 4400 N N . ILE A 1 565 ? 46.262 7.632 -60.522 1.00 57.06 565 ILE A N 1
ATOM 4401 C CA . ILE A 1 565 ? 46.138 8.320 -61.805 1.00 57.06 565 ILE A CA 1
ATOM 4402 C C . ILE A 1 565 ? 47.421 8.144 -62.618 1.00 57.06 565 ILE A C 1
ATOM 4404 O O . ILE A 1 565 ? 48.480 8.655 -62.254 1.00 57.06 565 ILE A O 1
ATOM 4408 N N . LYS A 1 566 ? 47.330 7.445 -63.754 1.00 49.38 566 LYS A N 1
ATOM 4409 C CA . LYS A 1 566 ? 48.370 7.472 -64.791 1.00 49.38 566 LYS A CA 1
ATOM 4410 C C . LYS A 1 566 ? 48.074 8.634 -65.738 1.00 49.38 566 LYS A C 1
ATOM 4412 O O . LYS A 1 566 ? 47.134 8.548 -66.519 1.00 49.38 566 LYS A O 1
ATOM 4417 N N . PHE A 1 567 ? 48.876 9.696 -65.699 1.00 47.50 567 PHE A N 1
ATOM 4418 C CA . PHE A 1 567 ? 48.799 10.771 -66.694 1.00 47.50 567 PHE A CA 1
ATOM 4419 C C . PHE A 1 567 ? 50.015 10.768 -67.622 1.00 47.50 567 PHE A C 1
ATOM 4421 O O . PHE A 1 567 ? 51.150 10.774 -67.145 1.00 47.50 567 PHE A O 1
ATOM 4428 N N . PRO A 1 568 ? 49.795 10.965 -68.928 1.00 44.78 568 PRO A N 1
ATOM 4429 C CA . PRO A 1 568 ? 50.511 11.954 -69.703 1.00 44.78 568 PRO A CA 1
ATOM 4430 C C . PRO A 1 568 ? 49.626 13.215 -69.808 1.00 44.78 568 PRO A C 1
ATOM 4432 O O . PRO A 1 568 ? 48.607 13.209 -70.488 1.00 44.78 568 PRO A O 1
ATOM 4435 N N . VAL A 1 569 ? 50.063 14.313 -69.176 1.00 40.41 569 VAL A N 1
ATOM 4436 C CA . VAL A 1 569 ? 49.539 15.702 -69.278 1.00 40.41 569 VAL A CA 1
ATOM 4437 C C . VAL A 1 569 ? 48.405 16.124 -68.305 1.00 40.41 569 VAL A C 1
ATOM 4439 O O . VAL A 1 569 ? 47.539 15.348 -67.920 1.00 40.41 569 VAL A O 1
ATOM 4442 N N . ARG A 1 570 ? 48.501 17.396 -67.860 1.00 40.00 570 ARG A N 1
ATOM 4443 C CA . ARG A 1 570 ? 47.832 18.071 -66.722 1.00 40.00 570 ARG A CA 1
ATOM 4444 C C . ARG A 1 570 ? 46.301 18.144 -66.800 1.00 40.00 570 ARG A C 1
ATOM 4446 O O . ARG A 1 570 ? 45.764 18.624 -67.793 1.00 40.00 570 ARG A O 1
ATOM 4453 N N . VAL A 1 571 ? 45.639 17.899 -65.663 1.00 34.41 571 VAL A N 1
ATOM 4454 C CA . VAL A 1 571 ? 44.240 18.292 -65.399 1.00 34.41 571 VAL A CA 1
ATOM 4455 C C . VAL A 1 571 ? 44.113 18.935 -64.008 1.00 34.41 571 VAL A C 1
ATOM 4457 O O . VAL A 1 571 ? 44.821 18.574 -63.070 1.00 34.41 571 VAL A O 1
ATOM 4460 N N . LYS A 1 572 ? 43.226 19.930 -63.901 1.00 32.81 572 LYS A N 1
ATOM 4461 C CA . LYS A 1 572 ? 42.886 20.707 -62.698 1.00 32.81 572 LYS A CA 1
ATOM 4462 C C . LYS A 1 572 ? 41.814 19.946 -61.896 1.00 32.81 572 LYS A C 1
ATOM 4464 O O . LYS A 1 572 ? 40.759 19.656 -62.450 1.00 32.81 572 LYS A O 1
ATOM 4469 N N . LEU A 1 573 ? 42.067 19.630 -60.624 1.00 30.78 573 LEU A N 1
ATOM 4470 C CA . LEU A 1 573 ? 41.130 18.899 -59.751 1.00 30.78 573 LEU A CA 1
ATOM 4471 C C . LEU A 1 573 ? 40.218 19.858 -58.962 1.00 30.78 573 LEU A C 1
ATOM 4473 O O . LEU A 1 573 ? 40.678 20.879 -58.452 1.00 30.78 573 LEU A O 1
ATOM 4477 N N . HIS A 1 574 ? 38.936 19.507 -58.845 1.00 29.77 574 HIS A N 1
ATOM 4478 C CA . HIS A 1 574 ? 37.989 20.047 -57.862 1.00 29.77 574 HIS A CA 1
ATOM 4479 C C . HIS A 1 574 ? 37.613 18.910 -56.905 1.00 29.77 574 HIS A C 1
ATOM 4481 O O . HIS A 1 574 ? 37.208 17.843 -57.358 1.00 29.77 574 HIS A O 1
ATOM 4487 N N . PHE A 1 575 ? 37.754 19.127 -55.597 1.00 29.55 575 PHE A N 1
ATOM 4488 C CA . PHE A 1 575 ? 37.285 18.190 -54.574 1.00 29.55 575 PHE A CA 1
ATOM 4489 C C . PHE A 1 575 ? 35.821 18.492 -54.243 1.00 29.55 575 PHE A C 1
ATOM 4491 O O . PHE A 1 575 ? 35.479 19.643 -53.973 1.00 29.55 575 PHE A O 1
ATOM 4498 N N . CYS A 1 576 ? 34.966 17.468 -54.251 1.00 29.80 576 CYS A N 1
ATOM 4499 C CA . CYS A 1 576 ? 33.569 17.584 -53.839 1.00 29.80 576 CYS A CA 1
ATOM 4500 C C . CYS A 1 576 ? 33.421 17.096 -52.393 1.00 29.80 576 CYS A C 1
ATOM 4502 O O . CYS A 1 576 ? 33.852 15.994 -52.059 1.00 29.80 576 CYS A O 1
ATOM 4504 N N . LYS A 1 577 ? 32.811 17.921 -51.539 1.00 28.25 577 LYS A N 1
ATOM 4505 C CA . LYS A 1 577 ? 32.385 17.551 -50.187 1.00 28.25 577 LYS A CA 1
ATOM 4506 C C . LYS A 1 577 ? 30.968 16.984 -50.304 1.00 28.25 577 LYS A C 1
ATOM 4508 O O . LYS A 1 577 ? 30.075 17.709 -50.732 1.00 28.25 577 LYS A O 1
ATOM 4513 N N . PHE A 1 578 ? 30.763 15.711 -49.973 1.00 35.06 578 PHE A N 1
ATOM 4514 C CA . PHE A 1 578 ? 29.415 15.155 -49.840 1.00 35.06 578 PHE A CA 1
ATOM 4515 C C . PHE A 1 578 ? 28.907 15.479 -48.432 1.00 35.06 578 PHE A C 1
ATOM 4517 O O . PHE A 1 578 ? 29.354 14.877 -47.460 1.00 35.06 578 PHE A O 1
ATOM 4524 N N . CYS A 1 579 ? 28.025 16.473 -48.321 1.00 26.95 579 CYS A N 1
ATOM 4525 C CA . CYS A 1 579 ? 27.184 16.648 -47.140 1.00 26.95 579 CYS A CA 1
ATOM 4526 C C . CYS A 1 579 ? 25.894 15.862 -47.379 1.00 26.95 579 CYS A C 1
ATOM 4528 O O . CYS A 1 579 ? 25.234 16.066 -48.397 1.00 26.95 579 CYS A O 1
ATOM 4530 N N . PHE A 1 580 ? 25.556 14.965 -46.460 1.00 33.50 580 PHE A N 1
ATOM 4531 C CA . PHE A 1 580 ? 24.215 14.406 -46.372 1.00 33.50 580 PHE A CA 1
ATOM 4532 C C . PHE A 1 580 ? 23.487 15.227 -45.308 1.00 33.50 580 PHE A C 1
ATOM 4534 O O . PHE A 1 580 ? 23.921 15.238 -44.157 1.00 33.50 580 PHE A O 1
ATOM 4541 N N . ASP A 1 581 ? 22.449 15.963 -45.702 1.00 23.64 581 ASP A N 1
ATOM 4542 C CA . ASP A 1 581 ? 21.546 16.589 -44.736 1.00 23.64 581 ASP A CA 1
ATOM 4543 C C . ASP A 1 581 ? 20.665 15.482 -44.137 1.00 23.64 581 ASP A C 1
ATOM 4545 O O . ASP A 1 581 ? 20.044 14.716 -44.882 1.00 23.64 581 ASP A O 1
ATOM 4549 N N . CYS A 1 582 ? 20.688 15.366 -42.806 1.00 31.03 582 CYS A N 1
ATOM 4550 C CA . CYS A 1 582 ? 19.846 14.454 -42.027 1.00 31.03 582 CYS A CA 1
ATOM 4551 C C . CYS A 1 582 ? 18.494 15.088 -41.707 1.00 31.03 582 CYS A C 1
ATOM 4553 O O . CYS A 1 582 ? 18.490 16.282 -41.320 1.00 31.03 582 CYS A O 1
#